Protein AF-A0A925PHH4-F1 (afdb_monomer)

pLDDT: mean 91.76, std 9.38, range [37.88, 98.81]

Structure (mmCIF, N/CA/C/O backbone):
data_AF-A0A925PHH4-F1
#
_entry.id   AF-A0A925PHH4-F1
#
loop_
_atom_site.group_PDB
_atom_site.id
_atom_site.type_symbol
_atom_site.label_atom_id
_atom_site.label_alt_id
_atom_site.label_comp_id
_atom_site.label_asym_id
_atom_site.label_entity_id
_atom_site.label_seq_id
_atom_site.pdbx_PDB_ins_code
_atom_site.Cartn_x
_atom_site.Cartn_y
_atom_site.Cartn_z
_atom_site.occupancy
_atom_site.B_iso_or_equiv
_atom_site.auth_seq_id
_atom_site.auth_comp_id
_atom_site.auth_asym_id
_atom_site.auth_atom_id
_atom_site.pdbx_PDB_model_num
ATOM 1 N N . MET A 1 1 ? -55.814 7.147 29.758 1.00 37.88 1 MET A N 1
ATOM 2 C CA . MET A 1 1 ? -54.469 7.756 29.725 1.00 37.88 1 MET A CA 1
ATOM 3 C C . MET A 1 1 ? -53.508 6.700 30.244 1.00 37.88 1 MET A C 1
ATOM 5 O O . MET A 1 1 ? -53.510 6.446 31.439 1.00 37.88 1 MET A O 1
ATOM 9 N N . ASN A 1 2 ? -52.802 5.994 29.357 1.00 39.69 2 ASN A N 1
ATOM 10 C CA . ASN A 1 2 ? -51.810 4.998 29.770 1.00 39.69 2 ASN A CA 1
ATOM 11 C C . ASN A 1 2 ? -50.559 5.748 30.226 1.00 39.69 2 ASN A C 1
ATOM 13 O O . ASN A 1 2 ? -49.774 6.204 29.399 1.00 39.69 2 ASN A O 1
ATOM 17 N N . GLY A 1 3 ? -50.417 5.929 31.538 1.00 45.09 3 GLY A N 1
ATOM 18 C CA . GLY A 1 3 ? -49.183 6.420 32.135 1.00 45.09 3 GLY A CA 1
ATOM 19 C C . GLY A 1 3 ? -48.111 5.346 32.006 1.00 45.09 3 GLY A C 1
ATOM 20 O O . GLY A 1 3 ? -48.045 4.445 32.834 1.00 45.09 3 GLY A O 1
ATOM 21 N N . SER A 1 4 ? -47.299 5.420 30.951 1.00 57.84 4 SER A N 1
ATOM 22 C CA . SER A 1 4 ? -46.008 4.739 30.930 1.00 57.84 4 SER A CA 1
ATOM 23 C C . SER A 1 4 ? -45.172 5.336 32.054 1.00 57.84 4 SER A C 1
ATOM 25 O O . SER A 1 4 ? -44.873 6.530 32.023 1.00 57.84 4 SER A O 1
ATOM 27 N N . SER A 1 5 ? -44.797 4.523 33.038 1.00 59.44 5 SER A N 1
ATOM 28 C CA . SER A 1 5 ? -43.742 4.856 33.995 1.00 59.44 5 SER A CA 1
ATOM 29 C C . SER A 1 5 ? -42.525 5.399 33.230 1.00 59.44 5 SER A C 1
ATOM 31 O O . SER A 1 5 ? -42.233 4.885 32.142 1.00 59.44 5 SER A O 1
ATOM 33 N N . PRO A 1 6 ? -41.818 6.426 33.731 1.00 68.94 6 PRO A N 1
ATOM 34 C CA . PRO A 1 6 ? -40.613 6.904 33.066 1.00 68.94 6 PRO A CA 1
ATOM 35 C C . PRO A 1 6 ? -39.604 5.752 32.964 1.00 68.94 6 PRO A C 1
ATOM 37 O O . PRO A 1 6 ? -39.331 5.072 33.956 1.00 68.94 6 PRO A O 1
ATOM 40 N N . LYS A 1 7 ? -39.083 5.504 31.753 1.00 77.31 7 LYS A N 1
ATOM 41 C CA . LYS A 1 7 ? -37.999 4.535 31.537 1.00 77.31 7 LYS A CA 1
ATOM 42 C C . LYS A 1 7 ? -36.826 4.913 32.437 1.00 77.31 7 LYS A C 1
ATOM 44 O O . LYS A 1 7 ? -36.415 6.071 32.454 1.00 77.31 7 LYS A O 1
ATOM 49 N N . LYS A 1 8 ? -36.286 3.939 33.173 1.00 91.06 8 LYS A N 1
ATOM 50 C CA . LYS A 1 8 ? -35.093 4.145 34.002 1.00 91.06 8 LYS A CA 1
ATOM 51 C C . LYS A 1 8 ? -33.938 4.588 33.099 1.00 91.06 8 LYS A C 1
ATOM 53 O O . LYS A 1 8 ? -33.647 3.899 32.124 1.00 91.06 8 LYS A O 1
ATOM 58 N N . HIS A 1 9 ? -33.295 5.709 33.423 1.00 94.75 9 HIS A N 1
ATOM 59 C CA . HIS A 1 9 ? -32.080 6.179 32.752 1.00 94.75 9 HIS A CA 1
ATOM 60 C C . HIS A 1 9 ? -30.887 5.900 33.663 1.00 94.75 9 HIS A C 1
ATOM 62 O O . HIS A 1 9 ? -30.880 6.307 34.821 1.00 94.75 9 HIS A O 1
ATOM 68 N N . ILE A 1 10 ? -29.928 5.131 33.164 1.00 94.81 10 ILE A N 1
ATOM 69 C CA . ILE A 1 10 ? -28.731 4.702 33.882 1.00 94.81 10 ILE A CA 1
ATOM 70 C C . ILE A 1 10 ? -27.519 5.406 33.270 1.00 94.81 10 ILE A C 1
ATOM 72 O O . ILE A 1 10 ? -27.409 5.503 32.050 1.00 94.81 10 ILE A O 1
ATOM 76 N N . HIS A 1 11 ? -26.609 5.874 34.114 1.00 96.94 11 HIS A N 1
ATOM 77 C CA . HIS A 1 11 ? -25.331 6.447 33.706 1.00 96.94 11 HIS A CA 1
ATOM 78 C C . HIS A 1 11 ? -24.228 5.468 34.110 1.00 96.94 11 HIS A C 1
ATOM 80 O O . HIS A 1 11 ? -24.230 4.997 35.247 1.00 96.94 11 HIS A O 1
ATOM 86 N N . VAL A 1 12 ? -23.347 5.117 33.175 1.00 97.00 12 VAL A N 1
ATOM 87 C CA . VAL A 1 12 ? -22.300 4.101 33.362 1.00 97.00 12 VAL A CA 1
ATOM 88 C C . VAL A 1 12 ? -20.961 4.663 32.905 1.00 97.00 12 VAL A C 1
ATOM 90 O O . VAL A 1 12 ? -20.854 5.107 31.764 1.00 97.00 12 VAL A O 1
ATOM 93 N N . ALA A 1 13 ? -19.949 4.636 33.767 1.00 97.69 13 ALA A N 1
ATOM 94 C CA . ALA A 1 13 ? -18.571 4.902 33.375 1.00 97.69 13 ALA A CA 1
ATOM 95 C C . ALA A 1 13 ? -17.917 3.586 32.951 1.00 97.69 13 ALA A C 1
ATOM 97 O O . ALA A 1 13 ? -18.098 2.573 33.623 1.00 97.69 13 ALA A O 1
ATOM 98 N N . CYS A 1 14 ? -17.163 3.585 31.852 1.00 97.44 14 CYS A N 1
ATOM 99 C CA . CYS A 1 14 ? -16.462 2.389 31.386 1.00 97.44 14 CYS A CA 1
ATOM 100 C C . CYS A 1 14 ? -15.020 2.688 30.967 1.00 97.44 14 CYS A C 1
ATOM 102 O O . CYS A 1 14 ? -14.687 3.793 30.529 1.00 97.44 14 CYS A O 1
ATOM 104 N N . ALA A 1 15 ? -14.156 1.689 31.131 1.00 97.00 15 ALA A N 1
ATOM 105 C CA . ALA A 1 15 ? -12.719 1.799 30.956 1.00 97.00 15 ALA A CA 1
ATOM 106 C C . ALA A 1 15 ? -12.246 1.121 29.667 1.00 97.00 15 ALA A C 1
ATOM 108 O O . ALA A 1 15 ? -12.419 -0.079 29.461 1.00 97.00 15 ALA A O 1
ATOM 109 N N . LEU A 1 16 ? -11.538 1.889 28.846 1.00 95.19 16 LEU A N 1
ATOM 110 C CA . LEU A 1 16 ? -10.701 1.407 27.757 1.00 95.19 16 LEU A CA 1
ATOM 111 C C . LEU A 1 16 ? -9.291 1.181 28.306 1.00 95.19 16 LEU A C 1
ATOM 113 O O . LEU A 1 16 ? -8.511 2.126 28.452 1.00 95.19 16 LEU A O 1
ATOM 117 N N . ILE A 1 17 ? -8.990 -0.070 28.657 1.00 94.50 17 ILE A N 1
ATOM 118 C CA . ILE A 1 17 ? -7.683 -0.479 29.185 1.00 94.50 17 ILE A CA 1
ATOM 119 C C . ILE A 1 17 ? -6.916 -1.215 28.095 1.00 94.50 17 ILE A C 1
ATOM 121 O O . ILE A 1 17 ? -7.342 -2.275 27.634 1.00 94.50 17 ILE A O 1
ATOM 125 N N . GLU A 1 18 ? -5.754 -0.674 27.743 1.00 89.81 18 GLU A N 1
ATOM 126 C CA . GLU A 1 18 ? -4.829 -1.279 26.790 1.00 89.81 18 GLU A CA 1
ATOM 127 C C . GLU A 1 18 ? -3.647 -1.944 27.507 1.00 89.81 18 GLU A C 1
ATOM 129 O O . GLU A 1 18 ? -3.069 -1.385 28.445 1.00 89.81 18 GLU A O 1
ATOM 134 N N . ARG A 1 19 ? -3.255 -3.132 27.042 1.00 83.25 19 ARG A N 1
ATOM 135 C CA . ARG A 1 19 ? -2.012 -3.816 27.423 1.00 83.25 19 ARG A CA 1
ATOM 136 C C . ARG A 1 19 ? -1.404 -4.485 26.202 1.00 83.25 19 ARG A C 1
ATOM 138 O O . ARG A 1 19 ? -2.062 -5.294 25.562 1.00 83.25 19 ARG A O 1
ATOM 145 N N . ASP A 1 20 ? -0.154 -4.149 25.894 1.00 79.12 20 ASP A N 1
ATOM 146 C CA . ASP A 1 20 ? 0.619 -4.756 24.801 1.00 79.12 20 ASP A CA 1
ATOM 147 C C . ASP A 1 20 ? -0.100 -4.728 23.433 1.00 79.12 20 ASP A C 1
ATOM 149 O O . ASP A 1 20 ? -0.027 -5.673 22.653 1.00 79.12 20 ASP A O 1
ATOM 153 N N . GLY A 1 21 ? -0.824 -3.638 23.145 1.00 74.69 21 GLY A N 1
ATOM 154 C CA . GLY A 1 21 ? -1.605 -3.476 21.908 1.00 74.69 21 GLY A CA 1
ATOM 155 C C . GLY A 1 21 ? -2.950 -4.216 21.890 1.00 74.69 21 GLY A C 1
ATOM 156 O O . GLY A 1 21 ? -3.633 -4.214 20.868 1.00 74.69 21 GLY A O 1
ATOM 157 N N . LEU A 1 22 ? -3.338 -4.833 23.008 1.00 87.00 22 LEU A N 1
ATOM 158 C CA . LEU A 1 22 ? -4.614 -5.515 23.196 1.00 87.00 22 LEU A CA 1
ATOM 159 C C . LEU A 1 22 ? -5.527 -4.709 24.121 1.00 87.00 22 LEU A C 1
ATOM 161 O O . LEU A 1 22 ? -5.062 -4.039 25.042 1.00 87.00 22 LEU A O 1
ATOM 165 N N . VAL A 1 23 ? -6.832 -4.828 23.913 1.00 93.12 23 VAL A N 1
ATOM 166 C CA . VAL A 1 23 ? -7.877 -4.127 24.665 1.00 93.12 23 VAL A CA 1
ATOM 167 C C . VAL A 1 23 ? -8.602 -5.103 25.568 1.00 93.12 23 VAL A C 1
ATOM 169 O O . VAL A 1 23 ? -9.002 -6.184 25.129 1.00 93.12 23 VAL A O 1
ATOM 172 N N . LEU A 1 24 ? -8.769 -4.722 26.832 1.00 96.00 24 LEU A N 1
ATOM 173 C CA . LEU A 1 24 ? -9.465 -5.531 27.822 1.00 96.00 24 LEU A CA 1
ATOM 174 C C . LEU A 1 24 ? -10.980 -5.478 27.591 1.00 96.00 24 LEU A C 1
ATOM 176 O O . LEU A 1 24 ? -11.579 -4.404 27.619 1.00 96.00 24 LEU A O 1
ATOM 180 N N . ALA A 1 25 ? -11.594 -6.646 27.436 1.00 97.12 25 ALA A N 1
ATOM 181 C CA . ALA A 1 25 ? -13.040 -6.831 27.451 1.00 97.12 25 ALA A CA 1
ATOM 182 C C . ALA A 1 25 ? -13.427 -7.756 28.611 1.00 97.12 25 ALA A C 1
ATOM 184 O O . ALA A 1 25 ? -12.717 -8.724 28.907 1.00 97.12 25 ALA A O 1
ATOM 185 N N . ALA A 1 26 ? -14.557 -7.472 29.252 1.00 96.62 26 ALA A N 1
ATOM 186 C CA . ALA A 1 26 ? -15.097 -8.262 30.350 1.00 96.62 26 ALA A CA 1
ATOM 187 C C . ALA A 1 26 ? -16.435 -8.889 29.946 1.00 96.62 26 ALA A C 1
ATOM 189 O O . ALA A 1 26 ? -17.250 -8.267 29.268 1.00 96.62 26 ALA A O 1
ATOM 190 N N . GLN A 1 27 ? -16.662 -10.141 30.335 1.00 97.25 27 GLN A N 1
ATOM 191 C CA . GLN A 1 27 ? -17.908 -10.847 30.067 1.00 97.25 27 GLN A CA 1
ATOM 192 C C . GLN A 1 27 ? -18.816 -10.781 31.290 1.00 97.25 27 GLN A C 1
ATOM 194 O O . GLN A 1 27 ? -18.444 -11.213 32.384 1.00 97.25 27 GLN A O 1
ATOM 199 N N . ARG A 1 28 ? -20.040 -10.301 31.093 1.00 94.25 28 ARG A N 1
ATOM 200 C CA . ARG A 1 28 ? -21.059 -10.191 32.140 1.00 94.25 28 ARG A CA 1
ATOM 201 C C . ARG A 1 28 ? -21.394 -11.568 32.712 1.00 94.25 28 ARG A C 1
ATOM 203 O O . ARG A 1 28 ? -21.544 -12.537 31.963 1.00 94.25 28 ARG A O 1
ATOM 210 N N . SER A 1 29 ? -21.551 -11.674 34.032 1.00 92.62 29 SER A N 1
ATOM 211 C CA . SER A 1 29 ? -21.964 -12.939 34.650 1.00 92.62 29 SER A CA 1
ATOM 212 C C . SER A 1 29 ? -23.401 -13.324 34.299 1.00 92.62 29 SER A C 1
ATOM 214 O O . SER A 1 29 ? -24.210 -12.518 33.834 1.00 92.62 29 SER A O 1
ATOM 216 N N . SER A 1 30 ? -23.740 -14.594 34.530 1.00 90.56 30 SER A N 1
ATOM 217 C CA . SER A 1 30 ? -25.070 -15.145 34.241 1.00 90.56 30 SER A CA 1
ATOM 218 C C . SER A 1 30 ? -26.193 -14.529 35.085 1.00 90.56 30 SER A C 1
ATOM 220 O O . SER A 1 30 ? -27.363 -14.664 34.733 1.00 90.56 30 SER A O 1
ATOM 222 N N . THR A 1 31 ? -25.851 -13.857 36.187 1.00 86.75 31 THR A N 1
ATOM 223 C CA . THR A 1 31 ? -26.789 -13.204 37.111 1.00 86.75 31 THR A CA 1
ATOM 224 C C . THR A 1 31 ? -26.985 -11.714 36.834 1.00 86.75 31 THR A C 1
ATOM 226 O O . THR A 1 31 ? -27.880 -11.100 37.415 1.00 86.75 31 THR A O 1
ATOM 229 N N . MET A 1 32 ? -26.176 -11.119 35.956 1.00 83.88 32 MET A N 1
ATOM 230 C CA . MET A 1 32 ? -26.290 -9.714 35.568 1.00 83.88 32 MET A CA 1
ATOM 231 C C . MET A 1 32 ? -27.377 -9.507 34.498 1.00 83.88 32 MET A C 1
ATOM 233 O O . MET A 1 32 ? -27.792 -10.435 33.803 1.00 83.88 32 MET A O 1
ATOM 237 N N . SER A 1 33 ? -27.833 -8.259 34.315 1.00 81.31 33 SER A N 1
ATOM 238 C CA . SER A 1 33 ? -28.647 -7.903 33.138 1.00 81.31 33 SER A CA 1
ATOM 239 C C . SER A 1 33 ? -27.867 -8.201 31.862 1.00 81.31 33 SER A C 1
ATOM 241 O O . SER A 1 33 ? -26.668 -7.975 31.866 1.00 81.31 33 SER A O 1
ATOM 243 N N . MET A 1 34 ? -28.511 -8.638 30.776 1.00 85.44 34 MET A N 1
ATOM 244 C CA . MET A 1 34 ? -27.802 -9.024 29.540 1.00 85.44 34 MET A CA 1
ATOM 245 C C . MET A 1 34 ? -26.679 -10.051 29.815 1.00 85.44 34 MET A C 1
ATOM 247 O O . MET A 1 34 ? -25.500 -9.748 29.624 1.00 85.44 34 MET A O 1
ATOM 251 N N . PRO A 1 35 ? -27.026 -11.234 30.350 1.00 92.19 35 PRO A N 1
ATOM 252 C CA . PRO A 1 35 ? -26.042 -12.204 30.818 1.00 92.19 35 PRO A CA 1
ATOM 253 C C . PRO A 1 35 ? -25.155 -12.702 29.674 1.00 92.19 35 PRO A C 1
ATOM 255 O O . PRO A 1 35 ? -25.640 -12.910 28.563 1.00 92.19 35 PRO A O 1
ATOM 258 N N . LEU A 1 36 ? -23.874 -12.943 29.970 1.00 94.31 36 LEU A N 1
ATOM 259 C CA . LEU A 1 36 ? -22.855 -13.487 29.056 1.00 94.31 36 LEU A CA 1
ATOM 260 C C . LEU A 1 36 ? -22.467 -12.605 27.858 1.00 94.31 36 LEU A C 1
ATOM 262 O O . LEU A 1 36 ? -21.576 -12.997 27.099 1.00 94.31 36 LEU A O 1
ATOM 266 N N . LYS A 1 37 ? -23.066 -11.421 27.701 1.00 95.25 37 LYS A N 1
ATOM 267 C CA . LYS A 1 37 ? -22.577 -10.419 26.749 1.00 95.25 37 LYS A CA 1
ATOM 268 C C . LYS A 1 37 ? -21.260 -9.802 27.226 1.00 95.25 37 LYS A C 1
ATOM 270 O O . LYS A 1 37 ? -20.975 -9.778 28.425 1.00 95.25 37 LYS A O 1
ATOM 275 N N . TRP A 1 38 ? -20.469 -9.316 26.280 1.00 97.81 38 TRP A N 1
ATOM 276 C CA . TRP A 1 38 ? -19.202 -8.629 26.525 1.00 97.81 38 TRP A CA 1
ATOM 277 C C . TRP A 1 38 ? -19.390 -7.116 26.639 1.00 97.81 38 TRP A C 1
ATOM 279 O O . TRP A 1 38 ? -20.276 -6.546 26.002 1.00 97.81 38 TRP A O 1
ATOM 289 N N . GLU A 1 39 ? -18.553 -6.482 27.451 1.00 96.69 39 GLU A N 1
ATOM 290 C CA . GLU A 1 39 ? -18.566 -5.044 27.704 1.00 96.69 39 GLU A CA 1
ATOM 291 C C . GLU A 1 39 ? -17.181 -4.511 28.073 1.00 96.69 39 GLU A C 1
ATOM 293 O O . GLU A 1 39 ? -16.257 -5.269 28.401 1.00 96.69 39 GLU A O 1
ATOM 298 N N . PHE A 1 40 ? -17.048 -3.186 28.038 1.00 96.88 40 PHE A N 1
ATOM 299 C CA . PHE A 1 40 ? -15.908 -2.525 28.655 1.00 96.88 40 PHE A CA 1
ATOM 300 C C . PHE A 1 40 ? -16.109 -2.502 30.174 1.00 96.88 40 PHE A C 1
ATOM 302 O O . PHE A 1 40 ? -17.193 -2.133 30.630 1.00 96.88 40 PHE A O 1
ATOM 309 N N . PRO A 1 41 ? -15.094 -2.881 30.970 1.00 96.38 41 PRO A N 1
ATOM 310 C CA . PRO A 1 41 ? -15.240 -2.954 32.417 1.00 96.38 41 PRO A CA 1
ATOM 311 C C . PRO A 1 41 ? -15.535 -1.576 33.014 1.00 96.38 41 PRO A C 1
ATOM 313 O O . PRO A 1 41 ? -14.993 -0.561 32.568 1.00 96.38 41 PRO A O 1
ATOM 316 N N . GLY A 1 42 ? -16.375 -1.544 34.040 1.00 95.38 42 GLY A N 1
ATOM 317 C CA . GLY A 1 42 ? -16.838 -0.325 34.686 1.00 95.38 42 GLY A CA 1
ATOM 318 C C . GLY A 1 42 ? -18.236 -0.518 35.250 1.00 95.38 42 GLY A C 1
ATOM 319 O O . GLY A 1 42 ? -18.790 -1.612 35.201 1.00 95.38 42 GLY A O 1
ATOM 320 N N . GLY A 1 43 ? -18.833 0.558 35.746 1.00 94.62 43 GLY A N 1
ATOM 321 C CA . GLY A 1 43 ? -20.067 0.434 36.502 1.00 94.62 43 GLY A CA 1
ATOM 322 C C . GLY A 1 43 ? -20.896 1.702 36.554 1.00 94.62 43 GLY A C 1
ATOM 323 O O . GLY A 1 43 ? -20.717 2.647 35.781 1.00 94.62 43 GLY A O 1
ATOM 324 N N . LYS A 1 44 ? -21.915 1.666 37.409 1.00 95.38 44 LYS A N 1
ATOM 325 C CA . LYS A 1 44 ? -22.968 2.683 37.432 1.00 95.38 44 LYS A CA 1
ATOM 326 C C . LYS A 1 44 ? -22.534 3.843 38.314 1.00 95.38 44 LYS A C 1
ATOM 328 O O . LYS A 1 44 ? -22.070 3.632 39.428 1.00 95.38 44 LYS A O 1
ATOM 333 N N . LEU A 1 45 ? -22.787 5.060 37.842 1.00 96.62 45 LEU A N 1
ATOM 334 C CA . LEU A 1 45 ? -22.567 6.253 38.652 1.00 96.62 45 LEU A CA 1
ATOM 335 C C . LEU A 1 45 ? -23.528 6.252 39.847 1.00 96.62 45 LEU A C 1
ATOM 337 O O . LEU A 1 45 ? -24.735 6.023 39.680 1.00 96.62 45 LEU A O 1
ATOM 341 N N . GLU A 1 46 ? -22.994 6.544 41.030 1.00 93.88 46 GLU A N 1
ATOM 342 C CA . GLU A 1 46 ? -23.786 6.829 42.223 1.00 93.88 46 GLU A CA 1
ATOM 343 C C . GLU A 1 46 ? -24.191 8.311 42.299 1.00 93.88 46 GLU A C 1
ATOM 345 O O . GLU A 1 46 ? -23.810 9.142 41.470 1.00 93.88 46 GLU A O 1
ATOM 350 N N . ALA A 1 47 ? -25.043 8.650 43.272 1.00 88.56 47 ALA A N 1
ATOM 351 C CA . ALA A 1 47 ? -25.449 10.034 43.485 1.00 88.56 47 ALA A CA 1
ATOM 352 C C . ALA A 1 47 ? -24.244 10.879 43.931 1.00 88.56 47 ALA A C 1
ATOM 354 O O . ALA A 1 47 ? -23.526 10.491 44.846 1.00 88.56 47 ALA A O 1
ATOM 355 N N . ASP A 1 48 ? -24.077 12.045 43.304 1.00 88.81 48 ASP A N 1
ATOM 356 C CA . ASP A 1 48 ? -23.027 13.032 43.597 1.00 88.81 48 ASP A CA 1
ATOM 357 C C . ASP A 1 48 ? -21.577 12.582 43.302 1.00 88.81 48 ASP A C 1
ATOM 359 O O . ASP A 1 48 ? -20.633 13.248 43.721 1.00 88.81 48 ASP A O 1
ATOM 363 N N . GLU A 1 49 ? -21.393 11.506 42.530 1.00 94.88 49 GLU A N 1
ATOM 364 C CA . GLU A 1 49 ? -20.083 10.990 42.105 1.00 94.88 49 GLU A CA 1
ATOM 365 C C . GLU A 1 49 ? -19.740 11.431 40.666 1.00 94.88 49 GLU A C 1
ATOM 367 O O . GLU A 1 49 ? -20.606 11.455 39.782 1.00 94.88 49 GLU A O 1
ATOM 372 N N . SER A 1 50 ? -18.475 11.778 40.401 1.00 96.06 50 SER A N 1
ATOM 373 C CA . SER A 1 50 ? -17.993 11.981 39.025 1.00 96.06 50 SER A CA 1
ATOM 374 C C . SER A 1 50 ? -17.819 10.651 38.281 1.00 96.06 50 SER A C 1
ATOM 376 O O . SER A 1 50 ? -17.686 9.586 38.882 1.00 96.06 50 SER A O 1
ATOM 378 N N . ALA A 1 51 ? -17.800 10.683 36.946 1.00 96.31 51 ALA A N 1
ATOM 379 C CA . ALA A 1 51 ? -17.615 9.460 36.163 1.00 96.31 51 ALA A CA 1
ATOM 380 C C . ALA A 1 51 ? -16.217 8.848 36.381 1.00 96.31 51 ALA A C 1
ATOM 382 O O . ALA A 1 51 ? -16.061 7.629 36.365 1.00 96.31 51 ALA A O 1
ATOM 383 N N . GLU A 1 52 ? -15.213 9.688 36.627 1.00 97.12 52 GLU A N 1
ATOM 384 C CA . GLU A 1 52 ? -13.850 9.285 36.946 1.00 97.12 52 GLU A CA 1
ATOM 385 C C . GLU A 1 52 ? -13.754 8.599 38.318 1.00 97.12 52 GLU A C 1
ATOM 387 O O . GLU A 1 52 ? -13.138 7.537 38.417 1.00 97.12 52 GLU A O 1
ATOM 392 N N . GLU A 1 53 ? -14.384 9.163 39.355 1.00 97.12 53 GLU A N 1
ATOM 393 C CA . GLU A 1 53 ? -14.450 8.553 40.696 1.00 97.12 53 GLU A CA 1
ATOM 394 C C . GLU A 1 53 ? -15.193 7.213 40.656 1.00 97.12 53 GLU A C 1
ATOM 396 O O . GLU A 1 53 ? -14.679 6.212 41.163 1.00 97.12 53 GLU A O 1
ATOM 401 N N . CYS A 1 54 ? -16.330 7.173 39.950 1.00 97.25 54 CYS A N 1
ATOM 402 C CA . CYS A 1 54 ? -17.101 5.955 39.713 1.00 97.25 54 CYS A CA 1
ATOM 403 C C . CYS A 1 54 ? -16.225 4.863 39.097 1.00 97.25 54 CYS A C 1
ATOM 405 O O . CYS A 1 54 ? -16.157 3.751 39.613 1.00 97.25 54 CYS A O 1
ATOM 407 N N . LEU A 1 55 ? -15.489 5.182 38.030 1.00 96.94 55 LEU A N 1
ATOM 408 C CA . LEU A 1 55 ? -14.665 4.194 37.343 1.00 96.94 55 LEU A CA 1
ATOM 409 C C . LEU A 1 55 ? -13.529 3.652 38.223 1.00 96.94 55 LEU A C 1
ATOM 411 O O . LEU A 1 55 ? -13.208 2.466 38.156 1.00 96.94 55 LEU A O 1
ATOM 415 N N . GLN A 1 56 ? -12.921 4.504 39.056 1.00 97.25 56 GLN A N 1
ATOM 416 C CA . GLN A 1 56 ? -11.884 4.085 40.002 1.00 97.25 56 GLN A CA 1
ATOM 417 C C . GLN A 1 56 ? -12.425 3.135 41.072 1.00 97.25 56 GLN A C 1
ATOM 419 O O . GLN A 1 56 ? -11.759 2.147 41.389 1.00 97.25 56 GLN A O 1
ATOM 424 N N . ARG A 1 57 ? -13.611 3.428 41.618 1.00 97.00 57 ARG A N 1
ATOM 425 C CA . ARG A 1 57 ? -14.292 2.587 42.609 1.00 97.00 57 ARG A CA 1
ATOM 426 C C . ARG A 1 57 ? -14.687 1.240 42.008 1.00 97.00 57 ARG A C 1
ATOM 428 O O . ARG A 1 57 ? -14.272 0.206 42.521 1.00 97.00 57 ARG A O 1
ATOM 435 N N . GLU A 1 58 ? -15.405 1.261 40.889 1.00 96.81 58 GLU A N 1
ATOM 436 C CA . GLU A 1 58 ? -15.931 0.059 40.231 1.00 96.81 58 GLU A CA 1
ATOM 437 C C . GLU A 1 58 ? -14.806 -0.898 39.820 1.00 96.81 58 GLU A C 1
ATOM 439 O O . GLU A 1 58 ? -14.860 -2.084 40.125 1.00 96.81 58 GLU A O 1
ATOM 444 N N . LEU A 1 59 ? -13.712 -0.411 39.216 1.00 96.00 59 LEU A N 1
ATOM 445 C CA . LEU A 1 59 ? -12.614 -1.311 38.831 1.00 96.00 59 LEU A CA 1
ATOM 446 C C . LEU A 1 59 ? -11.818 -1.859 40.018 1.00 96.00 59 LEU A C 1
ATOM 448 O O . LEU A 1 59 ? -11.217 -2.935 39.913 1.00 96.00 59 LEU A O 1
ATOM 452 N N . LEU A 1 60 ? -11.811 -1.155 41.148 1.00 96.12 60 LEU A N 1
ATOM 453 C CA . LEU A 1 60 ? -11.242 -1.692 42.376 1.00 96.12 60 LEU A CA 1
ATOM 454 C C . LEU A 1 60 ? -12.132 -2.802 42.950 1.00 96.12 60 LEU A C 1
ATOM 456 O O . LEU A 1 60 ? -11.607 -3.827 43.378 1.00 96.12 60 LEU A O 1
ATOM 460 N N . GLU A 1 61 ? -13.449 -2.611 42.944 1.00 94.12 61 GLU A N 1
ATOM 461 C CA . GLU A 1 61 ? -14.433 -3.547 43.498 1.00 94.12 61 GLU A CA 1
ATOM 462 C C . GLU A 1 61 ? -14.618 -4.794 42.622 1.00 94.12 61 GLU A C 1
ATOM 464 O O . GLU A 1 61 ? -14.545 -5.917 43.120 1.00 94.12 61 GLU A O 1
ATOM 469 N N . GLU A 1 62 ? -14.805 -4.616 41.314 1.00 93.31 62 GLU A N 1
ATOM 470 C CA . GLU A 1 62 ? -15.140 -5.700 40.386 1.00 93.31 62 GLU A CA 1
ATOM 471 C C . GLU A 1 62 ? -13.910 -6.465 39.883 1.00 93.31 62 GLU A C 1
ATOM 473 O O . GLU A 1 62 ? -13.995 -7.672 39.631 1.00 93.31 62 GLU A O 1
ATOM 478 N N . LEU A 1 63 ? -12.773 -5.768 39.731 1.00 94.31 63 LEU A N 1
ATOM 479 C CA . LEU A 1 63 ? -11.550 -6.307 39.124 1.00 94.31 63 LEU A CA 1
ATOM 480 C C . LEU A 1 63 ? -10.322 -6.300 40.048 1.00 94.31 63 LEU A C 1
ATOM 482 O O . LEU A 1 63 ? -9.285 -6.858 39.674 1.00 94.31 63 LEU A O 1
ATOM 486 N N . GLY A 1 64 ? -10.390 -5.682 41.231 1.00 95.31 64 GLY A N 1
ATOM 487 C CA . GLY A 1 64 ? -9.278 -5.653 42.187 1.00 95.31 64 GLY A CA 1
ATOM 488 C C . GLY A 1 64 ? -8.089 -4.784 41.760 1.00 95.31 64 GLY A C 1
ATOM 489 O O . GLY A 1 64 ? -6.964 -5.015 42.216 1.00 95.31 64 GLY A O 1
ATOM 490 N N . VAL A 1 65 ? -8.296 -3.811 40.865 1.00 95.75 65 VAL A N 1
ATOM 491 C CA . VAL A 1 65 ? -7.219 -2.975 40.308 1.00 95.75 65 VAL A CA 1
ATOM 492 C C . VAL A 1 65 ? -7.416 -1.499 40.619 1.00 95.75 65 VAL A C 1
ATOM 494 O O . VAL A 1 65 ? -8.515 -0.965 40.550 1.00 95.75 65 VAL A O 1
ATOM 497 N N . THR A 1 66 ? -6.319 -0.804 40.914 1.00 96.69 66 THR A N 1
ATOM 498 C CA . THR A 1 66 ? -6.312 0.661 40.983 1.00 96.69 66 THR A CA 1
ATOM 499 C C . THR A 1 66 ? -5.874 1.220 39.638 1.00 96.69 66 THR A C 1
ATOM 501 O O . THR A 1 66 ? -4.860 0.787 39.083 1.00 96.69 66 THR A O 1
ATOM 504 N N . ILE A 1 67 ? -6.613 2.204 39.127 1.00 96.94 67 ILE A N 1
ATOM 505 C CA . ILE A 1 67 ? -6.362 2.824 37.824 1.00 96.94 67 ILE A CA 1
ATOM 506 C C . ILE A 1 67 ? -6.101 4.332 37.923 1.00 96.94 67 ILE A C 1
ATOM 508 O O . ILE A 1 67 ? -6.593 5.016 38.822 1.00 96.94 67 ILE A O 1
ATOM 512 N N . THR A 1 68 ? -5.387 4.863 36.933 1.00 96.44 68 THR A N 1
ATOM 513 C CA . THR A 1 68 ? -5.456 6.282 36.564 1.00 96.44 68 THR A CA 1
ATOM 514 C C . THR A 1 68 ? -6.453 6.439 35.429 1.00 96.44 68 THR A C 1
ATOM 516 O O . THR A 1 68 ? -6.312 5.773 34.402 1.00 96.44 68 THR A O 1
ATOM 519 N N . VAL A 1 69 ? -7.418 7.342 35.595 1.00 96.81 69 VAL A N 1
ATOM 520 C CA . VAL A 1 69 ? -8.349 7.724 34.530 1.00 96.81 69 VAL A CA 1
ATOM 521 C C . VAL A 1 69 ? -7.684 8.775 33.642 1.00 96.81 69 VAL A C 1
ATOM 523 O O . VAL A 1 69 ? -7.131 9.764 34.124 1.00 96.81 69 VAL A O 1
ATOM 526 N N . GLY A 1 70 ? -7.667 8.509 32.343 1.00 92.75 70 GLY A N 1
ATOM 527 C CA . GLY A 1 70 ? -7.086 9.346 31.305 1.00 92.75 70 GLY A CA 1
ATOM 528 C C . GLY A 1 70 ? -8.140 10.162 30.561 1.00 92.75 70 GLY A C 1
ATOM 529 O O . GLY A 1 70 ? -9.143 10.596 31.121 1.00 92.75 70 GLY A O 1
ATOM 530 N N . ARG A 1 71 ? -7.898 10.397 29.266 1.00 91.69 71 ARG A N 1
ATOM 531 C CA . ARG A 1 71 ? -8.813 11.177 28.421 1.00 91.69 71 ARG A CA 1
ATOM 532 C C . ARG A 1 71 ? -10.161 10.465 28.250 1.00 91.69 71 ARG A C 1
ATOM 534 O O . ARG A 1 71 ? -10.200 9.244 28.095 1.00 91.69 71 ARG A O 1
ATOM 541 N N . ALA A 1 72 ? -11.238 11.240 28.187 1.00 93.19 72 ALA A N 1
ATOM 542 C CA . ALA A 1 72 ? -12.561 10.750 27.814 1.00 93.19 72 ALA A CA 1
ATOM 543 C C . A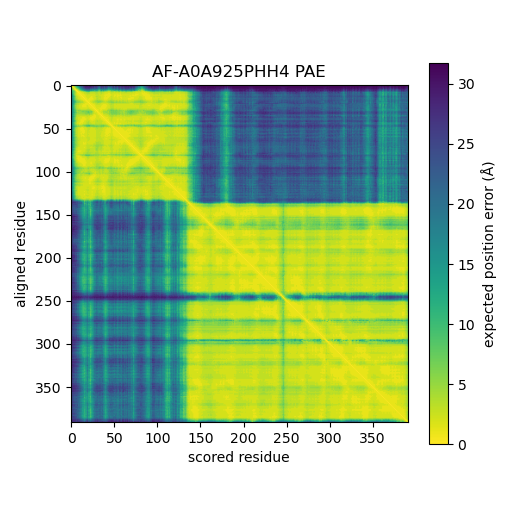LA A 1 72 ? -12.692 10.578 26.290 1.00 93.19 72 ALA A C 1
ATOM 545 O O . ALA A 1 72 ? -12.093 11.332 25.514 1.00 93.19 72 ALA A O 1
ATOM 546 N N . LEU A 1 73 ? -13.515 9.621 25.868 1.00 90.69 73 LEU A N 1
ATOM 547 C CA . LEU A 1 73 ? -14.127 9.593 24.538 1.00 90.69 73 LEU A CA 1
ATOM 548 C C . LEU A 1 73 ? -15.541 10.210 24.600 1.00 90.69 73 LEU A C 1
ATOM 550 O O . LEU A 1 73 ? -16.091 10.380 25.692 1.00 90.69 73 LEU A O 1
ATOM 554 N N . PRO A 1 74 ? -16.146 10.581 23.454 1.00 92.31 74 PRO A N 1
ATOM 555 C CA . PRO A 1 74 ? -17.532 11.037 23.412 1.00 92.31 74 PRO A CA 1
ATOM 556 C C . PRO A 1 74 ? -18.494 10.089 24.142 1.00 92.31 74 PRO A C 1
ATOM 558 O O . PRO A 1 74 ? -18.435 8.873 23.977 1.00 92.31 74 PRO A O 1
ATOM 561 N N . GLN A 1 75 ? -19.407 10.653 24.936 1.00 95.69 75 GLN A N 1
ATOM 562 C CA . GLN A 1 75 ? -20.461 9.869 25.578 1.00 95.69 75 GLN A CA 1
ATOM 563 C C . GLN A 1 75 ? -21.474 9.362 24.543 1.00 95.69 75 GLN A C 1
ATOM 565 O O . GLN A 1 75 ? -21.794 10.055 23.570 1.00 95.69 75 GLN A O 1
ATOM 570 N N . HIS A 1 76 ? -22.055 8.192 24.799 1.00 94.56 76 HIS A N 1
ATOM 571 C CA . HIS A 1 76 ? -23.055 7.589 23.919 1.00 94.56 76 HIS A CA 1
ATOM 572 C C . HIS A 1 76 ? -24.286 7.153 24.706 1.00 94.56 76 HIS A C 1
ATOM 574 O O . HIS A 1 76 ? -24.171 6.552 25.769 1.00 94.56 76 HIS A O 1
ATOM 580 N N . THR A 1 77 ? -25.477 7.433 24.172 1.00 96.25 77 THR A N 1
ATOM 581 C CA . THR A 1 77 ? -26.747 7.015 24.778 1.00 96.25 77 THR A CA 1
ATOM 582 C C . THR A 1 77 ? -27.415 5.948 23.921 1.00 96.25 77 THR A C 1
ATOM 584 O O . THR A 1 77 ? -27.657 6.162 22.734 1.00 96.25 77 THR A O 1
ATOM 587 N N . HIS A 1 78 ? -27.761 4.821 24.539 1.00 94.56 78 HIS A N 1
ATOM 588 C CA . HIS A 1 78 ? -28.483 3.715 23.918 1.00 94.56 78 HIS A CA 1
ATOM 589 C C . HIS A 1 78 ? -29.803 3.458 24.657 1.00 94.56 78 HIS A C 1
ATOM 591 O O . HIS A 1 78 ? -29.861 3.506 25.887 1.00 94.56 78 HIS A O 1
ATOM 597 N N . SER A 1 79 ? -30.884 3.192 23.919 1.00 94.19 79 SER A N 1
ATOM 598 C CA . SER A 1 79 ? -32.210 2.928 24.494 1.00 94.19 79 SER A CA 1
ATOM 599 C C . SER A 1 79 ? -32.650 1.495 24.222 1.00 94.19 79 SER A C 1
ATOM 601 O O . SER A 1 79 ? -32.944 1.151 23.084 1.00 94.19 79 SER A O 1
ATOM 603 N N . TYR A 1 80 ? -32.763 0.701 25.285 1.00 90.56 80 TYR A N 1
ATOM 604 C CA . TYR A 1 80 ? -33.372 -0.627 25.270 1.00 90.56 80 TYR A CA 1
ATOM 605 C C . TYR A 1 80 ? -34.885 -0.535 25.520 1.00 90.56 80 TYR A C 1
ATOM 607 O O . TYR A 1 80 ? -35.416 0.513 25.910 1.00 90.56 80 TYR A O 1
ATOM 615 N N . ASP A 1 81 ? -35.602 -1.650 25.371 1.00 88.50 81 ASP A N 1
ATOM 616 C CA . ASP A 1 81 ? -37.051 -1.716 25.607 1.00 88.50 81 ASP A CA 1
ATOM 617 C C . ASP A 1 81 ? -37.452 -1.350 27.040 1.00 88.50 81 ASP A C 1
ATOM 619 O O . ASP A 1 81 ? -38.490 -0.720 27.236 1.00 88.50 81 ASP A O 1
ATOM 623 N N . SER A 1 82 ? -36.620 -1.670 28.034 1.00 87.69 82 SER A N 1
ATOM 624 C CA . SER A 1 82 ? -36.916 -1.468 29.461 1.00 87.69 82 SER A CA 1
ATOM 625 C C . SER A 1 82 ? -36.185 -0.294 30.125 1.00 87.69 82 SER A C 1
ATOM 627 O O . SER A 1 82 ? -36.637 0.188 31.163 1.00 87.69 82 SER A O 1
ATOM 629 N N . PHE A 1 83 ? -35.064 0.174 29.571 1.00 92.75 83 PHE A N 1
ATOM 630 C CA . PHE A 1 83 ? -34.249 1.247 30.158 1.00 92.75 83 PHE A CA 1
ATOM 631 C 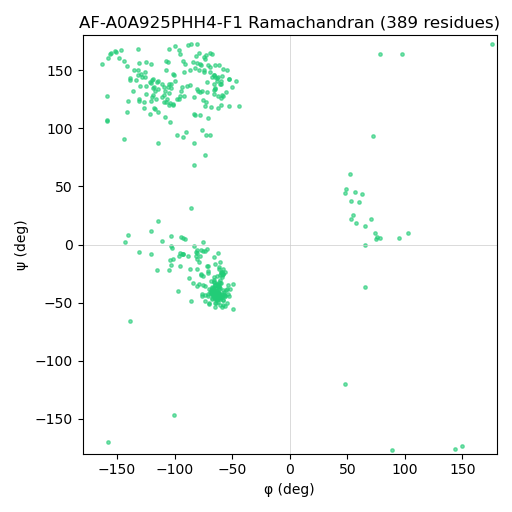C . PHE A 1 83 ? -33.428 1.978 29.089 1.00 92.75 83 PHE A C 1
ATOM 633 O O . PHE A 1 83 ? -33.254 1.484 27.978 1.00 92.75 83 PHE A O 1
ATOM 640 N N . THR A 1 84 ? -32.901 3.142 29.445 1.00 94.88 84 THR A N 1
ATOM 641 C CA . THR A 1 84 ? -31.928 3.897 28.648 1.00 94.88 84 THR A CA 1
ATOM 642 C C . THR A 1 84 ? -30.611 3.943 29.413 1.00 94.88 84 THR A C 1
ATOM 644 O O . THR A 1 84 ? -30.616 4.079 30.636 1.00 94.88 84 THR A O 1
ATOM 647 N N . VAL A 1 85 ? -29.485 3.816 28.716 1.00 95.75 85 VAL A N 1
ATOM 648 C CA . VAL A 1 85 ? -28.145 3.912 29.303 1.00 95.75 85 VAL A CA 1
ATOM 649 C C . VAL A 1 85 ? -27.324 4.970 28.577 1.00 95.75 85 VAL A C 1
ATOM 651 O O . VAL A 1 85 ? -27.359 5.036 27.350 1.00 95.75 85 VAL A O 1
ATOM 654 N N . THR A 1 86 ? -26.598 5.798 29.326 1.00 97.38 86 THR A N 1
ATOM 655 C CA . THR A 1 86 ? -25.525 6.650 28.801 1.00 97.38 86 THR A CA 1
ATOM 656 C C . THR A 1 86 ? -24.187 6.116 29.292 1.00 97.38 86 THR A C 1
ATOM 658 O O . THR A 1 86 ? -23.985 6.010 30.500 1.00 97.38 86 THR A O 1
ATOM 661 N N . LEU A 1 87 ? -23.296 5.799 28.355 1.00 97.75 87 LEU A N 1
ATOM 662 C CA . LEU A 1 87 ? -21.923 5.381 28.615 1.00 97.75 87 LEU A CA 1
ATOM 663 C C . LEU A 1 87 ? -20.980 6.584 28.570 1.00 97.75 87 LEU A C 1
ATOM 665 O O . LEU A 1 87 ? -21.048 7.394 27.641 1.00 97.75 87 LEU A O 1
ATOM 669 N N . TYR A 1 88 ? -20.086 6.646 29.553 1.00 97.56 88 TYR A N 1
ATOM 670 C CA . TYR A 1 88 ? -18.997 7.607 29.688 1.00 97.56 88 TYR A CA 1
ATOM 671 C C . TYR A 1 88 ? -17.663 6.852 29.563 1.00 97.56 88 TYR A C 1
ATOM 673 O O . TYR A 1 88 ? -17.140 6.367 30.568 1.00 97.56 88 TYR A O 1
ATOM 681 N N . PRO A 1 89 ? -17.151 6.672 28.335 1.00 96.81 89 PRO A N 1
ATOM 682 C CA . PRO A 1 89 ? -15.913 5.939 28.088 1.00 96.81 89 PRO A CA 1
ATOM 683 C C . PRO A 1 89 ? -14.662 6.767 28.409 1.00 96.81 89 PRO A C 1
ATOM 685 O O . PRO A 1 89 ? -14.502 7.885 27.913 1.00 96.81 89 PRO A O 1
ATOM 688 N N . PHE A 1 90 ? -13.727 6.184 29.158 1.00 96.44 90 PHE A N 1
ATOM 689 C CA . PHE A 1 90 ? -12.419 6.775 29.453 1.00 96.44 90 PHE A CA 1
ATOM 690 C C . PHE A 1 90 ? -11.289 5.807 29.138 1.00 96.44 90 PHE A C 1
ATOM 692 O O . PHE A 1 90 ? -11.389 4.614 29.410 1.00 96.44 90 PHE A O 1
ATOM 699 N N . PHE A 1 91 ? -10.168 6.330 28.647 1.00 94.06 91 PHE A N 1
ATOM 700 C CA . PHE A 1 91 ? -8.917 5.577 28.711 1.00 94.06 91 PHE A CA 1
ATOM 701 C C . PHE A 1 91 ? -8.507 5.410 30.164 1.00 94.06 91 PHE A C 1
ATOM 703 O O . PHE A 1 91 ? -8.590 6.364 30.936 1.00 94.06 91 PHE A O 1
ATOM 710 N N . ALA A 1 92 ? -8.036 4.227 30.534 1.00 95.31 92 ALA A N 1
ATOM 711 C CA . ALA A 1 92 ? -7.566 3.967 31.883 1.00 95.31 92 ALA A CA 1
ATOM 712 C C . ALA A 1 92 ? -6.297 3.118 31.875 1.00 95.31 92 ALA A C 1
ATOM 714 O O . ALA A 1 92 ? -6.146 2.190 31.081 1.00 95.31 92 ALA A O 1
ATOM 715 N N . THR A 1 93 ? -5.399 3.414 32.811 1.00 93.19 93 THR A N 1
ATOM 716 C CA . THR A 1 93 ? -4.159 2.658 33.006 1.00 93.19 93 THR A CA 1
ATOM 717 C C . THR A 1 93 ? -4.175 2.008 34.376 1.00 93.19 93 THR A C 1
ATOM 719 O O . THR A 1 93 ? -4.313 2.701 35.381 1.00 93.19 93 THR A O 1
ATOM 722 N N . ILE A 1 94 ? -3.981 0.689 34.432 1.00 93.88 94 ILE A N 1
ATOM 723 C CA . ILE A 1 94 ? -3.812 -0.038 35.697 1.00 93.88 94 ILE A CA 1
ATOM 724 C C . ILE A 1 94 ? -2.474 0.358 36.328 1.00 93.88 94 ILE A C 1
ATOM 726 O O . ILE A 1 94 ? -1.419 0.111 35.749 1.00 93.88 94 ILE A O 1
ATOM 730 N N . LEU A 1 95 ? -2.529 0.951 37.520 1.00 91.38 95 LEU A N 1
ATOM 731 C CA . LEU A 1 95 ? -1.362 1.330 38.315 1.00 91.38 95 LEU A CA 1
ATOM 732 C C . LEU A 1 95 ? -0.861 0.167 39.171 1.00 91.38 95 LEU A C 1
ATOM 734 O O . LEU A 1 95 ? 0.335 -0.114 39.215 1.00 91.38 95 LEU A O 1
ATOM 738 N N . THR A 1 96 ? -1.778 -0.492 39.878 1.00 92.38 96 THR A N 1
ATOM 739 C CA . THR A 1 96 ? -1.483 -1.562 40.837 1.00 92.38 96 THR A CA 1
ATOM 740 C C . THR A 1 96 ? -2.618 -2.585 40.868 1.00 92.38 96 THR A C 1
ATOM 742 O O . THR A 1 96 ? -3.747 -2.304 40.463 1.00 92.38 96 THR A O 1
ATOM 745 N N . GLY A 1 97 ? -2.311 -3.783 41.370 1.00 88.56 97 GLY A N 1
ATOM 746 C CA . GLY A 1 97 ? -3.249 -4.904 41.440 1.00 88.56 97 GLY A CA 1
ATOM 747 C C . GLY A 1 97 ? -3.099 -5.889 40.280 1.00 88.56 97 GLY A C 1
ATOM 748 O O . GLY A 1 97 ? -2.459 -5.611 39.262 1.00 88.56 97 GLY A O 1
ATOM 749 N N . ALA A 1 98 ? -3.677 -7.073 40.461 1.00 89.19 98 ALA A N 1
ATOM 750 C CA . ALA A 1 98 ? -3.812 -8.094 39.432 1.00 89.19 98 ALA A CA 1
ATOM 751 C C . ALA A 1 98 ? -5.303 -8.346 39.220 1.00 89.19 98 ALA A C 1
ATOM 753 O O . ALA A 1 98 ? -6.040 -8.466 40.200 1.00 89.19 98 ALA A O 1
ATOM 754 N N . ILE A 1 99 ? -5.730 -8.418 37.957 1.00 91.38 99 ILE A N 1
ATOM 755 C CA . ILE A 1 99 ? -7.151 -8.544 37.631 1.00 91.38 99 ILE A CA 1
ATOM 756 C C . ILE A 1 99 ? -7.704 -9.824 38.262 1.00 91.38 99 ILE A C 1
ATOM 758 O O . ILE A 1 99 ? -7.236 -10.923 37.963 1.00 91.38 99 ILE A O 1
ATOM 762 N N . THR A 1 100 ? -8.695 -9.654 39.130 1.00 90.69 100 THR A N 1
ATOM 763 C CA . THR A 1 100 ? -9.417 -10.723 39.819 1.00 90.69 100 THR A CA 1
ATOM 764 C C . THR A 1 100 ? -10.902 -10.518 39.572 1.00 90.69 100 THR A C 1
ATOM 766 O O . THR A 1 100 ? -11.419 -9.453 39.869 1.00 90.69 100 THR A O 1
ATOM 769 N N . LEU A 1 101 ? -11.585 -11.512 39.005 1.00 91.50 101 LEU A N 1
ATOM 770 C CA . LEU A 1 101 ? -12.989 -11.370 38.613 1.00 91.50 101 LEU A CA 1
ATOM 771 C C . LEU A 1 101 ? -13.904 -11.584 39.820 1.00 91.50 101 LEU A C 1
ATOM 773 O O . LEU A 1 101 ? -13.999 -12.706 40.324 1.00 91.50 101 LEU A O 1
ATOM 777 N N . HIS A 1 102 ? -14.571 -10.523 40.271 1.00 88.06 102 HIS A N 1
ATOM 778 C CA . HIS A 1 102 ? -15.563 -10.595 41.345 1.00 88.06 102 HIS A CA 1
ATOM 779 C C . HIS A 1 102 ? -16.998 -10.678 40.808 1.00 88.06 102 HIS A C 1
ATOM 781 O O . HIS A 1 102 ? -17.788 -11.472 41.322 1.00 88.06 102 HIS A O 1
ATOM 787 N N . GLU A 1 103 ? -17.315 -9.926 39.748 1.00 84.44 103 GLU A N 1
ATOM 788 C CA . GLU A 1 103 ? -18.664 -9.873 39.156 1.00 84.44 103 GLU A CA 1
ATOM 789 C C . GLU A 1 103 ? -18.752 -10.412 37.719 1.00 84.44 103 GLU A C 1
ATOM 791 O O . GLU A 1 103 ? -19.826 -10.841 37.281 1.00 84.44 103 GLU A O 1
ATOM 796 N N . HIS A 1 104 ? -17.634 -10.444 36.989 1.00 89.69 104 HIS A N 1
ATOM 797 C CA . HIS A 1 104 ? -17.564 -10.927 35.606 1.00 89.69 104 HIS A CA 1
ATOM 798 C C . HIS A 1 104 ? -17.344 -12.440 35.518 1.00 89.69 104 HIS A C 1
ATOM 800 O O . HIS A 1 104 ? -16.693 -13.053 36.362 1.00 89.69 104 HIS A O 1
ATOM 806 N N . ALA A 1 105 ? -17.861 -13.057 34.454 1.00 92.69 105 ALA A N 1
ATOM 807 C CA . ALA A 1 105 ? -17.650 -14.479 34.171 1.00 92.69 105 ALA A CA 1
ATOM 808 C C . ALA A 1 105 ? -16.277 -14.764 33.546 1.00 92.69 105 ALA A C 1
ATOM 810 O O . ALA A 1 105 ? -15.698 -15.826 33.781 1.00 92.69 105 ALA A O 1
ATOM 811 N N . ALA A 1 106 ? -15.774 -13.838 32.730 1.00 95.62 106 ALA A N 1
ATOM 812 C CA . ALA A 1 106 ? -14.511 -13.971 32.018 1.00 95.62 106 ALA A CA 1
ATOM 813 C C . ALA A 1 106 ? -13.941 -12.595 31.658 1.00 95.62 106 ALA A C 1
ATOM 815 O O . ALA A 1 106 ? -14.659 -11.597 31.645 1.00 95.62 106 ALA A O 1
ATOM 816 N N . ILE A 1 107 ? -12.657 -12.567 31.313 1.00 96.19 107 ILE A N 1
ATOM 817 C CA . ILE A 1 107 ? -12.009 -11.444 30.632 1.00 96.19 107 ILE A CA 1
ATOM 818 C C . ILE A 1 107 ? -11.226 -11.959 29.434 1.00 96.19 107 ILE A C 1
ATOM 820 O O . ILE A 1 107 ? -10.797 -13.114 29.411 1.00 96.19 107 ILE A O 1
ATOM 824 N N . THR A 1 108 ? -11.004 -11.087 28.461 1.00 96.44 108 THR A N 1
ATOM 825 C CA . THR A 1 108 ? -10.081 -11.336 27.358 1.00 96.44 108 THR A CA 1
ATOM 826 C C . THR A 1 108 ? -9.371 -10.050 26.955 1.00 96.44 108 THR A C 1
ATOM 828 O O . THR A 1 108 ? -9.846 -8.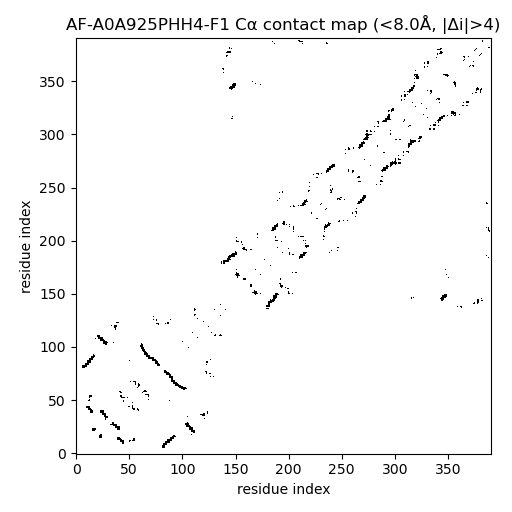950 27.232 1.00 96.44 108 THR A O 1
ATOM 831 N N . LEU A 1 109 ? -8.219 -10.205 26.313 1.00 94.31 109 LEU A N 1
ATOM 832 C CA . LEU A 1 109 ? -7.440 -9.134 25.708 1.00 94.31 109 LEU A CA 1
ATOM 833 C C . LEU A 1 109 ? -7.382 -9.421 24.209 1.00 94.31 109 LEU A C 1
ATOM 835 O O . LEU A 1 109 ? -6.863 -10.464 23.813 1.00 94.31 109 LEU A O 1
ATOM 839 N N . LEU A 1 110 ? -7.933 -8.526 23.391 1.00 88.81 110 LEU A N 1
ATOM 840 C CA . LEU A 1 110 ? -8.001 -8.698 21.937 1.00 88.81 110 LEU A CA 1
ATOM 841 C C . LEU A 1 110 ? -7.400 -7.498 21.206 1.00 88.81 110 LEU A C 1
ATOM 843 O O . LEU A 1 110 ? -7.523 -6.372 21.694 1.00 88.81 110 LEU A O 1
ATOM 847 N N . PRO A 1 111 ? -6.802 -7.699 20.021 1.00 84.25 111 PRO A N 1
ATOM 848 C CA . PRO A 1 111 ? -6.476 -6.601 19.124 1.00 84.25 111 PRO A CA 1
ATOM 849 C C . PRO A 1 111 ? -7.711 -5.743 18.820 1.00 84.25 111 PRO A C 1
ATOM 851 O O . PRO A 1 111 ? -8.838 -6.244 18.770 1.00 84.25 111 PRO A O 1
ATOM 854 N N . ALA A 1 112 ? -7.498 -4.449 18.570 1.00 83.75 112 ALA A N 1
ATOM 855 C CA . ALA A 1 112 ? -8.571 -3.500 18.268 1.00 83.75 112 ALA A CA 1
ATOM 856 C C . ALA A 1 112 ? -9.495 -3.988 17.139 1.00 83.75 112 ALA A C 1
ATOM 858 O O . ALA A 1 112 ? -10.709 -3.788 17.192 1.00 83.75 112 ALA A O 1
ATOM 859 N N . ASP A 1 113 ? -8.932 -4.635 16.121 1.00 78.94 113 ASP A N 1
ATOM 860 C CA . ASP A 1 113 ? -9.659 -5.153 14.971 1.00 78.94 113 ASP A CA 1
ATOM 861 C C . ASP A 1 113 ? -10.351 -6.491 15.226 1.00 78.94 113 ASP A C 1
ATOM 863 O O . ASP A 1 113 ? -11.224 -6.827 14.443 1.00 78.94 113 ASP A O 1
ATOM 867 N N . GLU A 1 114 ? -10.077 -7.211 16.314 1.00 85.38 114 GLU A N 1
ATOM 868 C CA . GLU A 1 114 ? -10.774 -8.456 16.675 1.00 85.38 114 GLU A CA 1
ATOM 869 C C . GLU A 1 114 ? -11.930 -8.243 17.659 1.00 85.38 114 GLU A C 1
ATOM 871 O O . GLU A 1 114 ? -12.718 -9.161 17.883 1.00 85.38 114 GLU A O 1
ATOM 876 N N . LEU A 1 115 ? -12.105 -7.036 18.210 1.00 88.50 115 LEU A N 1
ATOM 877 C CA . LEU A 1 115 ? -13.189 -6.745 19.159 1.00 88.50 115 LEU A CA 1
ATOM 878 C C . LEU A 1 115 ? -14.572 -7.128 18.611 1.00 88.50 115 LEU A C 1
ATOM 880 O O . LEU A 1 115 ? -15.409 -7.627 19.356 1.00 88.50 115 LEU A O 1
ATOM 884 N N . HIS A 1 116 ? -14.798 -6.984 17.304 1.00 87.06 116 HIS A N 1
ATOM 885 C CA . HIS A 1 116 ? -16.069 -7.323 16.656 1.00 87.06 116 HIS A CA 1
ATOM 886 C C . HIS A 1 116 ? -16.424 -8.823 16.679 1.00 87.06 116 HIS A C 1
ATOM 888 O O . HIS A 1 116 ? -17.541 -9.184 16.315 1.00 87.06 116 HIS A O 1
ATOM 894 N N . THR A 1 117 ? -15.491 -9.697 17.069 1.00 90.38 117 THR A N 1
ATOM 895 C CA . THR A 1 117 ? -15.701 -11.153 17.123 1.00 90.38 117 THR A CA 1
ATOM 896 C C . THR A 1 117 ? -16.482 -11.611 18.360 1.00 90.38 117 THR A C 1
ATOM 898 O O . THR A 1 117 ? -16.978 -12.737 18.383 1.00 90.38 117 THR A O 1
ATOM 901 N N . LEU A 1 118 ? -16.615 -10.756 19.380 1.00 94.38 118 LEU A N 1
ATOM 902 C CA . LEU A 1 118 ? -17.356 -11.049 20.609 1.00 94.38 118 LEU A CA 1
ATOM 903 C C . LEU A 1 118 ? -18.834 -10.616 20.510 1.00 94.38 118 LEU A C 1
ATOM 905 O O . LEU A 1 118 ? -19.181 -9.694 19.773 1.00 94.38 118 LEU A O 1
ATOM 909 N N . ASP A 1 119 ? -19.714 -11.246 21.296 1.00 95.62 119 ASP A N 1
ATOM 910 C CA . ASP A 1 119 ? -21.124 -10.834 21.438 1.00 95.62 119 ASP A CA 1
ATOM 911 C C . ASP A 1 119 ? -21.257 -9.703 22.471 1.00 95.62 119 ASP A C 1
ATOM 913 O O . ASP A 1 119 ? -21.434 -9.945 23.667 1.00 95.62 119 ASP A O 1
ATOM 917 N N . TRP A 1 120 ? -21.113 -8.460 22.015 1.00 96.69 120 TRP A N 1
ATOM 918 C CA . TRP A 1 120 ? -21.156 -7.271 22.870 1.00 96.69 120 TRP A CA 1
ATOM 919 C C . TRP A 1 120 ? -22.570 -6.860 23.292 1.00 96.69 120 TRP A C 1
ATOM 921 O O . TRP A 1 120 ? -23.563 -7.098 22.592 1.00 96.69 120 TRP A O 1
ATOM 931 N N . ALA A 1 121 ? -22.653 -6.169 24.429 1.00 95.19 121 ALA A N 1
ATOM 932 C CA . ALA A 1 121 ? -23.797 -5.329 24.757 1.00 95.19 121 ALA A CA 1
ATOM 933 C C . ALA A 1 121 ? -23.977 -4.233 23.698 1.00 95.19 121 ALA A C 1
ATOM 935 O O . ALA A 1 121 ? -23.026 -3.627 23.206 1.00 95.19 121 ALA A O 1
ATOM 936 N N . GLU A 1 122 ? -25.228 -3.981 23.316 1.00 94.69 122 GLU A N 1
ATOM 937 C CA . GLU A 1 122 ? -25.561 -3.131 22.173 1.00 94.69 122 GLU A CA 1
ATOM 938 C C . GLU A 1 122 ? -25.108 -1.674 22.369 1.00 94.69 122 GLU A C 1
ATOM 940 O O . GLU A 1 122 ? -24.821 -0.964 21.403 1.00 94.69 122 GLU A O 1
ATOM 945 N N . ALA A 1 123 ? -25.018 -1.241 23.628 1.00 94.69 123 ALA A N 1
ATOM 946 C CA . ALA A 1 123 ? -24.561 0.086 24.017 1.00 94.69 123 ALA A CA 1
ATOM 947 C C . ALA A 1 123 ? -23.048 0.299 23.806 1.00 94.69 123 ALA A C 1
ATOM 949 O O . ALA A 1 123 ? 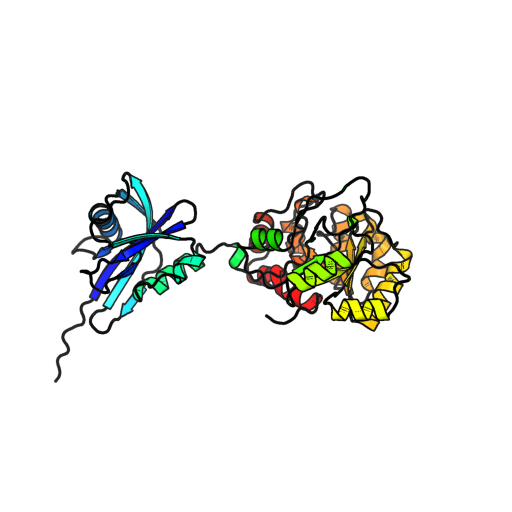-22.637 1.444 23.633 1.00 94.69 123 ALA A O 1
ATOM 950 N N . ASP A 1 124 ? -22.243 -0.766 23.762 1.00 96.12 124 ASP A N 1
ATOM 951 C CA . ASP A 1 124 ? -20.780 -0.696 23.672 1.00 96.12 124 ASP A CA 1
ATOM 952 C C . ASP A 1 124 ? -20.271 -0.593 22.224 1.00 96.12 124 ASP A C 1
ATOM 954 O O . ASP A 1 124 ? -19.183 -0.067 21.988 1.00 96.12 124 ASP A O 1
ATOM 958 N N . TRP A 1 125 ? -21.065 -1.000 21.225 1.00 93.62 125 TRP A N 1
ATOM 959 C CA . TRP A 1 125 ? -20.682 -0.905 19.805 1.00 93.62 125 TRP A CA 1
ATOM 960 C C . TRP A 1 125 ? -20.236 0.500 19.354 1.00 93.62 125 TRP A C 1
ATOM 962 O O . TRP A 1 125 ? -19.221 0.600 18.659 1.00 93.62 125 TRP A O 1
ATOM 972 N N . PRO A 1 126 ? -20.920 1.603 19.728 1.00 92.44 126 PRO A N 1
ATOM 973 C CA . PRO A 1 126 ? -20.438 2.954 19.447 1.00 92.44 126 PRO A CA 1
ATOM 974 C C . PRO A 1 126 ? -19.056 3.247 20.039 1.00 92.44 126 PRO A C 1
ATOM 976 O O . PRO A 1 126 ? -18.239 3.872 19.364 1.00 92.44 126 PRO A O 1
ATOM 979 N N . VAL A 1 127 ? -18.781 2.760 21.255 1.00 93.25 127 VAL A N 1
ATOM 980 C CA . VAL A 1 127 ? -17.486 2.932 21.929 1.00 93.25 127 VAL A CA 1
ATOM 981 C C . VAL A 1 127 ? -16.400 2.150 21.192 1.00 93.25 127 VAL A C 1
ATOM 983 O O . VAL A 1 127 ? -15.341 2.711 20.936 1.00 93.25 127 VAL A O 1
ATOM 986 N N . ILE A 1 128 ? -16.673 0.910 20.760 1.00 91.25 128 ILE A N 1
ATOM 987 C CA . ILE A 1 128 ? -15.752 0.122 19.918 1.00 91.25 128 ILE A CA 1
ATOM 988 C C . ILE A 1 128 ? -15.431 0.877 18.629 1.00 91.25 128 ILE A C 1
ATOM 990 O O . ILE A 1 128 ? -14.266 1.011 18.269 1.00 91.25 128 ILE A O 1
ATOM 994 N N . GLY A 1 129 ? -16.449 1.405 17.945 1.00 84.19 129 GLY A N 1
ATOM 995 C CA . GLY A 1 129 ? -16.250 2.160 16.711 1.00 84.19 129 GLY A CA 1
ATOM 996 C C . GLY A 1 129 ? -15.413 3.425 16.924 1.00 84.19 129 GLY A C 1
ATOM 997 O O . GLY A 1 129 ? -14.550 3.737 16.107 1.00 84.19 129 GLY A O 1
ATOM 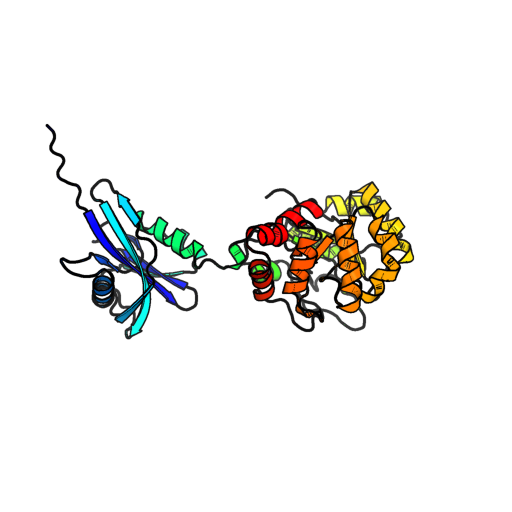998 N N . GLU A 1 130 ? -15.635 4.147 18.022 1.00 86.19 130 GLU A N 1
ATOM 999 C CA . GLU A 1 130 ? -14.847 5.329 18.380 1.00 86.19 130 GLU A CA 1
ATOM 1000 C C . GLU A 1 130 ? -13.411 4.965 18.774 1.00 86.19 130 GLU A C 1
ATOM 1002 O O . GLU A 1 130 ? -12.461 5.627 18.355 1.00 86.19 130 GLU A O 1
ATOM 1007 N N . TYR A 1 131 ? -13.238 3.879 19.522 1.00 84.94 131 TYR A N 1
ATOM 1008 C CA . TYR A 1 131 ? -11.938 3.332 19.872 1.00 84.94 131 TYR A CA 1
ATOM 1009 C C . TYR A 1 131 ? -11.156 2.926 18.617 1.00 84.94 131 TYR A C 1
ATOM 1011 O O . TYR A 1 131 ? -10.059 3.424 18.397 1.00 84.94 131 TYR A O 1
ATOM 1019 N N . GLN A 1 132 ? -11.743 2.122 17.728 1.00 79.12 132 GLN A N 1
ATOM 1020 C CA . GLN A 1 132 ? -11.122 1.678 16.476 1.00 79.12 132 GLN A CA 1
ATOM 1021 C C . GLN A 1 132 ? -10.814 2.835 15.519 1.00 79.12 132 GLN A C 1
ATOM 1023 O O . GLN A 1 132 ? -9.794 2.805 14.835 1.00 79.12 132 GLN A O 1
ATOM 1028 N N . ARG A 1 133 ? -11.642 3.887 15.478 1.00 71.38 133 ARG A N 1
ATOM 1029 C CA . ARG A 1 133 ? -11.328 5.105 14.708 1.00 71.38 133 ARG A CA 1
ATOM 1030 C C . ARG A 1 133 ? -10.083 5.824 15.227 1.00 71.38 133 ARG A C 1
ATOM 1032 O O . ARG A 1 133 ? -9.357 6.411 14.431 1.00 71.38 133 ARG A O 1
ATOM 1039 N N . ASN A 1 134 ? -9.859 5.790 16.538 1.00 64.81 134 ASN A N 1
ATOM 1040 C CA . ASN A 1 134 ? -8.759 6.491 17.197 1.00 64.81 134 ASN A CA 1
ATOM 1041 C C . ASN A 1 134 ? -7.511 5.607 17.433 1.00 64.81 134 ASN A C 1
ATOM 1043 O O . ASN A 1 134 ? -6.436 6.159 17.651 1.00 64.81 134 ASN A O 1
ATOM 1047 N N . HIS A 1 135 ? -7.647 4.273 17.397 1.00 62.72 135 HIS A N 1
ATOM 1048 C CA . HIS A 1 135 ? -6.620 3.292 17.799 1.00 62.72 135 HIS A CA 1
ATOM 1049 C C . HIS A 1 135 ? -6.566 2.010 16.949 1.00 62.72 135 HIS A C 1
ATOM 1051 O O . HIS A 1 135 ? -5.758 1.125 17.227 1.00 62.72 135 HIS A O 1
ATOM 1057 N N . GLY A 1 136 ? -7.383 1.876 15.900 1.00 60.75 136 GLY A N 1
ATOM 1058 C CA . GLY A 1 136 ? -7.141 0.861 14.873 1.00 60.75 136 GLY A CA 1
ATOM 1059 C C . GLY A 1 136 ? -5.756 1.074 14.259 1.00 60.75 136 GLY A C 1
ATOM 1060 O O . GLY A 1 136 ? -5.273 2.209 14.240 1.00 60.75 136 GLY A O 1
ATOM 1061 N N . SER A 1 137 ? -5.110 0.001 13.779 1.00 67.06 137 SER A N 1
ATOM 1062 C CA . SER A 1 137 ? -3.798 0.108 13.120 1.00 67.06 137 SER A CA 1
ATOM 1063 C C . SER A 1 137 ? -3.827 1.302 12.158 1.00 67.06 137 SER A C 1
ATOM 1065 O O . SER A 1 137 ? -4.655 1.302 11.239 1.00 67.06 137 SER A O 1
ATOM 1067 N N . PRO A 1 138 ? -2.975 2.330 12.343 1.00 72.81 138 PRO A N 1
ATOM 1068 C CA . PRO A 1 138 ? -2.996 3.514 11.486 1.00 72.81 138 PRO A CA 1
ATOM 1069 C C . PRO A 1 138 ? -2.723 3.152 10.015 1.00 72.81 138 PRO A C 1
ATOM 1071 O O . PRO A 1 138 ? -3.052 3.914 9.109 1.00 72.81 138 PRO A O 1
ATOM 1074 N N . LEU A 1 139 ? -2.207 1.944 9.776 1.00 81.75 139 LEU A N 1
ATOM 1075 C CA . LEU A 1 139 ? -1.972 1.335 8.474 1.00 81.75 139 LEU A CA 1
ATOM 1076 C C . LEU A 1 139 ? -3.258 0.794 7.813 1.00 81.75 139 LEU A C 1
ATOM 1078 O O . LEU A 1 139 ? -3.338 0.763 6.589 1.00 81.75 139 LEU A O 1
ATOM 1082 N N . LYS A 1 140 ? -4.299 0.430 8.582 1.00 86.44 140 LYS A N 1
ATOM 1083 C CA . LYS A 1 140 ? -5.632 0.042 8.054 1.00 86.44 140 LYS A CA 1
ATOM 1084 C C . LYS A 1 140 ? -6.519 1.236 7.710 1.00 86.44 140 LYS A C 1
ATOM 1086 O O . LYS A 1 140 ? -7.608 1.066 7.170 1.00 86.44 140 LYS A O 1
ATOM 1091 N N . ARG A 1 141 ? -6.078 2.454 8.029 1.00 85.44 141 ARG A N 1
ATOM 1092 C CA . ARG A 1 141 ? -6.846 3.680 7.783 1.00 85.44 141 ARG A CA 1
ATOM 1093 C C . ARG A 1 141 ? -7.042 3.968 6.294 1.00 85.44 141 ARG A C 1
ATOM 1095 O O . ARG A 1 141 ? -8.028 4.607 5.921 1.00 85.44 141 ARG A O 1
ATOM 1102 N N . PHE A 1 142 ? -6.114 3.514 5.457 1.00 92.81 142 PHE A N 1
ATOM 1103 C CA . PHE A 1 142 ? -6.155 3.732 4.020 1.00 92.81 142 PHE A CA 1
ATOM 1104 C C . PHE A 1 142 ? -6.161 2.396 3.281 1.00 92.81 142 PHE A C 1
ATOM 1106 O O . PHE A 1 142 ? -5.397 1.509 3.663 1.00 92.81 142 PHE A O 1
ATOM 1113 N N . PRO A 1 143 ? -6.959 2.264 2.204 1.00 95.94 143 PRO A N 1
ATOM 1114 C CA . PRO A 1 143 ? -6.786 1.149 1.289 1.00 95.94 143 PRO A CA 1
ATOM 1115 C C . PRO A 1 143 ? -5.372 1.197 0.704 1.00 95.94 143 PRO A C 1
ATOM 1117 O O . PRO A 1 143 ? -4.872 2.277 0.383 1.00 95.94 143 PRO A O 1
ATOM 1120 N N . LEU A 1 144 ? -4.748 0.036 0.542 1.00 97.88 144 LEU A N 1
ATOM 1121 C CA . LEU A 1 144 ? -3.405 -0.093 -0.009 1.00 97.88 144 LEU A CA 1
ATOM 1122 C C . LEU A 1 144 ? -3.422 -0.958 -1.268 1.00 97.88 144 LEU A C 1
ATOM 1124 O O . LEU A 1 144 ? -3.823 -2.120 -1.237 1.00 97.88 144 LEU A O 1
ATOM 1128 N N . PHE A 1 145 ? -2.926 -0.395 -2.365 1.00 98.56 145 PHE A N 1
ATOM 1129 C CA . PHE A 1 145 ? -2.397 -1.136 -3.498 1.00 98.56 145 PHE A CA 1
ATOM 1130 C C . PHE A 1 145 ? -0.871 -1.041 -3.422 1.00 98.56 145 PHE A C 1
ATOM 1132 O O . PHE A 1 145 ? -0.299 0.009 -3.714 1.00 98.56 145 PHE A O 1
ATOM 1139 N N . ASP A 1 146 ? -0.200 -2.117 -3.014 1.00 98.69 146 ASP A N 1
ATOM 1140 C CA . ASP A 1 146 ? 1.260 -2.116 -2.889 1.00 98.69 146 ASP A CA 1
ATOM 1141 C C . ASP A 1 146 ? 1.910 -2.132 -4.280 1.00 98.69 146 ASP A C 1
ATOM 1143 O O . ASP A 1 146 ? 2.078 -3.183 -4.895 1.00 98.69 146 ASP A O 1
ATOM 1147 N N . SER A 1 147 ? 2.253 -0.961 -4.820 1.00 98.62 147 SER A N 1
ATOM 1148 C CA . SER A 1 147 ? 2.711 -0.832 -6.211 1.00 98.62 147 SER A CA 1
ATOM 1149 C C . SER A 1 147 ? 4.147 -1.302 -6.471 1.00 98.62 147 SER A C 1
ATOM 1151 O O . SER A 1 147 ? 4.633 -1.161 -7.602 1.00 98.62 147 SER A O 1
ATOM 1153 N N . HIS A 1 148 ? 4.856 -1.817 -5.461 1.00 98.69 148 HIS A N 1
ATOM 1154 C CA . HIS A 1 148 ? 6.202 -2.347 -5.650 1.00 98.69 148 HIS A CA 1
ATOM 1155 C C . HIS A 1 148 ? 6.593 -3.310 -4.531 1.00 98.69 148 HIS A C 1
ATOM 1157 O O . HIS A 1 148 ? 6.969 -2.873 -3.450 1.00 98.69 148 HIS A O 1
ATOM 1163 N N . PHE A 1 149 ? 6.627 -4.604 -4.817 1.00 98.62 149 PHE A N 1
ATOM 1164 C CA . PHE A 1 149 ? 7.286 -5.592 -3.963 1.00 98.62 149 PHE A CA 1
ATOM 1165 C C . PHE A 1 149 ? 7.797 -6.762 -4.803 1.00 98.62 149 PHE A C 1
ATOM 1167 O O . PHE A 1 149 ? 7.430 -6.920 -5.968 1.00 98.62 149 PHE A O 1
ATOM 1174 N N . HIS A 1 150 ? 8.659 -7.588 -4.219 1.00 98.12 150 HIS A N 1
ATOM 1175 C CA . HIS A 1 150 ? 9.226 -8.766 -4.863 1.00 98.12 150 HIS A CA 1
ATOM 1176 C C . HIS A 1 150 ? 8.801 -10.027 -4.120 1.00 98.12 150 HIS A C 1
ATOM 1178 O O . HIS A 1 150 ? 8.980 -10.112 -2.910 1.00 98.12 150 HIS A O 1
ATOM 1184 N N . ILE A 1 151 ? 8.330 -11.038 -4.849 1.00 98.19 151 ILE A N 1
ATOM 1185 C CA . ILE A 1 151 ? 8.262 -12.404 -4.324 1.00 98.19 151 ILE A CA 1
ATOM 1186 C C . ILE A 1 151 ? 9.553 -13.123 -4.695 1.00 98.19 151 ILE A C 1
ATOM 1188 O O . ILE A 1 151 ? 9.974 -13.126 -5.856 1.00 98.19 151 ILE A O 1
ATOM 1192 N N . ILE A 1 152 ? 10.195 -13.701 -3.685 1.00 97.00 152 ILE A N 1
ATOM 1193 C CA . ILE A 1 152 ? 11.450 -14.434 -3.813 1.00 97.00 152 ILE A CA 1
ATOM 1194 C C . ILE A 1 152 ? 11.239 -15.799 -3.191 1.00 97.00 152 ILE A C 1
ATOM 1196 O O . ILE A 1 152 ? 10.972 -15.918 -1.998 1.00 97.00 152 ILE A O 1
ATOM 1200 N N . ASP A 1 153 ? 11.363 -16.825 -4.018 1.00 94.69 153 ASP A N 1
ATOM 1201 C CA . ASP A 1 153 ? 11.129 -18.195 -3.607 1.00 94.69 153 ASP A CA 1
ATOM 1202 C C . ASP A 1 153 ? 12.154 -19.110 -4.280 1.00 94.69 153 ASP A C 1
ATOM 1204 O O . ASP A 1 153 ? 12.166 -19.269 -5.504 1.00 94.69 153 ASP A O 1
ATOM 1208 N N . ARG A 1 154 ? 13.024 -19.716 -3.465 1.00 92.94 154 ARG A N 1
ATOM 1209 C CA . ARG A 1 154 ? 14.090 -20.636 -3.897 1.00 92.94 154 ARG A CA 1
ATOM 1210 C C . ARG A 1 154 ? 13.597 -21.914 -4.579 1.00 92.94 154 ARG A C 1
ATOM 1212 O O . ARG A 1 154 ? 14.427 -22.652 -5.109 1.00 92.94 154 ARG A O 1
ATOM 1219 N N . ARG A 1 155 ? 12.286 -22.192 -4.607 1.00 94.81 155 ARG A N 1
ATOM 1220 C CA . ARG A 1 155 ? 11.715 -23.224 -5.493 1.00 94.81 155 ARG A CA 1
ATOM 1221 C C . ARG A 1 155 ? 11.981 -22.912 -6.970 1.00 94.81 155 ARG A C 1
ATOM 1223 O O . ARG A 1 155 ? 12.040 -23.838 -7.776 1.00 94.81 155 ARG A O 1
ATOM 1230 N N . PHE A 1 156 ? 12.152 -21.636 -7.315 1.00 94.62 156 PHE A N 1
ATOM 1231 C CA . PHE A 1 156 ? 12.431 -21.168 -8.669 1.00 94.62 156 PHE A CA 1
ATOM 1232 C C . PHE A 1 156 ? 13.894 -20.747 -8.830 1.00 94.62 156 PHE A C 1
ATOM 1234 O O . PHE A 1 156 ? 14.588 -20.421 -7.866 1.00 94.62 156 PHE A O 1
ATOM 1241 N N . GLN A 1 157 ? 14.377 -20.760 -10.072 1.00 89.94 157 GLN A N 1
ATOM 1242 C CA . GLN A 1 157 ? 15.760 -20.415 -10.374 1.00 89.94 157 GLN A CA 1
ATOM 1243 C C . GLN A 1 157 ? 16.040 -18.937 -10.071 1.00 89.94 157 GLN A C 1
ATOM 1245 O O . GLN A 1 157 ? 15.346 -18.042 -10.548 1.00 89.94 157 GLN A O 1
ATOM 1250 N N . LEU A 1 158 ? 17.118 -18.685 -9.327 1.00 91.56 158 LEU A N 1
ATOM 1251 C CA . LEU A 1 158 ? 17.636 -17.348 -9.061 1.00 91.56 158 LEU A CA 1
ATOM 1252 C C . LEU A 1 158 ? 19.057 -17.225 -9.625 1.00 91.56 158 LEU A C 1
ATOM 1254 O O . LEU A 1 158 ? 19.933 -18.045 -9.350 1.00 91.56 158 LEU A O 1
ATOM 1258 N N . THR A 1 159 ? 19.290 -16.181 -10.409 1.00 87.75 159 THR A N 1
ATOM 1259 C CA . THR A 1 159 ? 20.586 -15.823 -10.986 1.00 87.75 159 THR A CA 1
ATOM 1260 C C . THR A 1 159 ? 21.203 -14.682 -10.177 1.00 87.75 159 THR A C 1
ATOM 1262 O O . THR A 1 159 ? 20.605 -13.609 -10.087 1.00 87.75 159 THR A O 1
ATOM 1265 N N . PRO A 1 160 ? 22.402 -14.848 -9.588 1.00 85.75 160 PRO A N 1
ATOM 1266 C CA . PRO A 1 160 ? 23.067 -13.755 -8.892 1.00 85.75 160 PRO A CA 1
ATOM 1267 C C . PRO A 1 160 ? 23.293 -12.556 -9.819 1.00 85.75 160 PRO A C 1
ATOM 1269 O O . PRO A 1 160 ? 23.899 -12.680 -10.881 1.00 85.75 160 PRO A O 1
ATOM 1272 N N . ASN A 1 161 ? 22.863 -11.371 -9.395 1.00 81.25 161 ASN A N 1
ATOM 1273 C CA . ASN A 1 161 ? 23.146 -10.119 -10.099 1.00 81.25 161 ASN A CA 1
ATOM 1274 C C . ASN A 1 161 ? 24.286 -9.413 -9.356 1.00 81.25 161 ASN A C 1
ATOM 1276 O O . ASN A 1 161 ? 24.144 -9.123 -8.169 1.00 81.25 161 ASN A O 1
ATOM 1280 N N . ASN A 1 162 ? 25.427 -9.153 -9.998 1.00 83.12 162 ASN A N 1
ATOM 1281 C CA . ASN A 1 162 ? 26.602 -8.547 -9.346 1.00 83.12 162 ASN A CA 1
ATOM 1282 C C . ASN A 1 162 ? 26.969 -9.224 -8.004 1.00 83.12 162 ASN A C 1
ATOM 1284 O O . ASN A 1 162 ? 27.185 -8.547 -7.000 1.00 83.12 162 ASN A O 1
ATOM 1288 N N . GLY A 1 163 ? 26.956 -10.563 -7.974 1.00 83.06 163 GLY A N 1
ATOM 1289 C CA . GLY A 1 163 ? 27.342 -11.374 -6.809 1.00 83.06 163 GLY A CA 1
ATOM 1290 C C . GLY A 1 163 ? 26.338 -11.420 -5.650 1.00 83.06 163 GLY A C 1
ATOM 1291 O O . GLY A 1 163 ? 26.639 -12.017 -4.624 1.00 83.06 163 GLY A O 1
ATOM 1292 N N . TYR A 1 164 ? 25.157 -10.819 -5.792 1.00 86.00 164 TYR A N 1
ATOM 1293 C CA . TYR A 1 164 ? 24.136 -10.799 -4.743 1.00 86.00 164 TYR A CA 1
ATOM 1294 C C . TYR A 1 164 ? 22.949 -11.686 -5.105 1.00 86.00 164 TYR A C 1
ATOM 1296 O O . TYR A 1 164 ? 22.417 -11.609 -6.219 1.00 86.00 164 TYR A O 1
ATOM 1304 N N . LEU A 1 165 ? 22.511 -12.456 -4.115 1.00 88.94 165 LEU A N 1
ATOM 1305 C CA . LEU A 1 165 ? 21.296 -13.255 -4.115 1.00 88.94 165 LEU A CA 1
ATOM 1306 C C . LEU A 1 165 ? 20.471 -12.834 -2.889 1.00 88.94 165 LEU A C 1
ATOM 1308 O O . LEU A 1 165 ? 21.052 -12.735 -1.807 1.00 88.94 165 LEU A O 1
ATOM 1312 N N . PRO A 1 166 ? 19.178 -12.523 -3.036 1.00 90.50 166 PRO A N 1
ATOM 1313 C CA . PRO A 1 166 ? 18.367 -12.086 -1.907 1.00 90.50 166 PRO A CA 1
ATOM 1314 C C . PRO A 1 166 ? 17.910 -13.260 -1.024 1.00 90.50 166 PRO A C 1
ATOM 1316 O O . PRO A 1 166 ? 17.956 -14.424 -1.434 1.00 90.50 166 PRO A O 1
ATOM 1319 N N . ASP A 1 167 ? 17.449 -12.925 0.179 1.00 90.88 167 ASP A N 1
ATOM 1320 C CA . ASP A 1 167 ? 16.705 -13.844 1.041 1.00 90.88 167 ASP A CA 1
ATOM 1321 C C . ASP A 1 167 ? 15.270 -14.039 0.541 1.00 90.88 167 ASP A C 1
ATOM 1323 O O . ASP A 1 167 ? 14.760 -13.238 -0.247 1.00 90.88 167 ASP A O 1
ATOM 1327 N N . ASP A 1 168 ? 14.638 -15.120 0.996 1.00 93.56 168 ASP A N 1
ATOM 1328 C CA . ASP A 1 168 ? 13.281 -15.480 0.592 1.00 93.56 168 ASP A CA 1
ATOM 1329 C C . ASP A 1 168 ? 12.250 -14.474 1.130 1.00 93.56 168 ASP A C 1
ATOM 1331 O O . ASP A 1 168 ? 12.368 -13.951 2.239 1.00 93.56 168 ASP A O 1
ATOM 1335 N N . LEU A 1 169 ? 11.223 -14.232 0.320 1.00 96.88 169 LEU A N 1
ATOM 1336 C CA . LEU A 1 169 ? 9.969 -13.607 0.716 1.00 96.88 169 LEU A CA 1
ATOM 1337 C C . LEU A 1 169 ? 8.864 -14.280 -0.097 1.00 96.88 169 LEU A C 1
ATOM 1339 O O . LEU A 1 169 ? 8.563 -13.887 -1.226 1.00 96.88 169 LEU A O 1
ATOM 1343 N N . THR A 1 170 ? 8.290 -15.338 0.464 1.00 97.06 170 THR A N 1
ATOM 1344 C CA . THR A 1 170 ? 7.177 -16.070 -0.144 1.00 97.06 170 THR A CA 1
ATOM 1345 C C . THR A 1 170 ? 5.880 -15.260 -0.073 1.00 97.06 170 THR A C 1
ATOM 1347 O O . THR A 1 170 ? 5.736 -14.351 0.746 1.00 97.06 170 THR A O 1
ATOM 1350 N N . CYS A 1 171 ? 4.873 -15.633 -0.871 1.00 97.50 171 CYS A N 1
ATOM 1351 C CA . CYS A 1 171 ? 3.547 -15.001 -0.818 1.00 97.50 171 CYS A CA 1
ATOM 1352 C C . CYS A 1 171 ? 2.938 -15.032 0.596 1.00 97.50 171 CYS A C 1
ATOM 1354 O O . CYS A 1 171 ? 2.322 -14.064 1.034 1.00 97.50 171 CYS A O 1
ATOM 1356 N N . LYS A 1 172 ? 3.142 -16.131 1.335 1.00 94.25 172 LYS A N 1
ATOM 1357 C CA . LYS A 1 172 ? 2.655 -16.281 2.712 1.00 94.25 172 LYS A CA 1
ATOM 1358 C C . LYS A 1 172 ? 3.333 -15.294 3.663 1.00 94.25 172 LYS A C 1
ATOM 1360 O O . LYS A 1 172 ? 2.660 -14.686 4.490 1.00 94.25 172 LYS A O 1
ATOM 1365 N N . GLU A 1 173 ? 4.652 -15.154 3.567 1.00 94.12 173 GLU A N 1
ATOM 1366 C CA . GLU A 1 173 ? 5.414 -14.227 4.409 1.00 94.12 173 GLU A CA 1
ATOM 1367 C C . GLU A 1 173 ? 5.070 -12.776 4.082 1.00 94.12 173 GLU A C 1
ATOM 1369 O O . GLU A 1 173 ? 4.859 -11.991 5.002 1.00 94.12 173 GLU A O 1
ATOM 1374 N N . TYR A 1 174 ? 4.918 -12.445 2.796 1.00 97.75 174 TYR A N 1
ATOM 1375 C CA . TYR A 1 174 ? 4.441 -11.138 2.351 1.00 97.75 174 TYR A CA 1
ATOM 1376 C C . TYR A 1 174 ? 3.076 -10.784 2.965 1.00 97.75 174 TYR A C 1
ATOM 1378 O O . TYR A 1 174 ? 2.948 -9.758 3.631 1.00 97.75 174 TYR A O 1
ATOM 1386 N N . LEU A 1 175 ? 2.075 -11.665 2.836 1.00 92.94 175 LEU A N 1
ATOM 1387 C CA . LEU A 1 175 ? 0.749 -11.446 3.430 1.00 92.94 175 LEU A CA 1
ATOM 1388 C C . LEU A 1 175 ? 0.805 -11.342 4.961 1.00 92.94 175 LEU A C 1
ATOM 1390 O O . LEU A 1 175 ? 0.081 -10.546 5.552 1.00 92.94 175 LEU A O 1
ATOM 1394 N N . SER A 1 176 ? 1.681 -12.115 5.610 1.00 85.06 176 SER A N 1
ATOM 1395 C CA . SER A 1 176 ? 1.884 -12.029 7.058 1.00 85.06 176 SER A CA 1
ATOM 1396 C C . SER A 1 176 ? 2.458 -10.673 7.475 1.00 85.06 176 SER A C 1
ATOM 1398 O O . SER A 1 176 ? 1.991 -10.106 8.463 1.00 85.06 176 SER A O 1
ATOM 1400 N N . GLN A 1 177 ? 3.443 -10.147 6.739 1.00 88.44 177 GLN A N 1
ATOM 1401 C CA . GLN A 1 177 ? 4.035 -8.830 7.005 1.00 88.44 177 GLN A CA 1
ATOM 1402 C C . GLN A 1 177 ? 3.031 -7.691 6.782 1.00 88.44 177 GLN A C 1
ATOM 1404 O O . GLN A 1 177 ? 3.066 -6.695 7.497 1.00 88.44 177 GLN A O 1
ATOM 1409 N N . LEU A 1 178 ? 2.101 -7.856 5.838 1.00 91.31 178 LEU A N 1
ATOM 1410 C CA . LEU A 1 178 ? 1.103 -6.845 5.477 1.00 91.31 178 LEU A CA 1
ATOM 1411 C C . LEU A 1 178 ? -0.238 -7.018 6.216 1.00 91.31 178 LEU A C 1
ATOM 1413 O O . LEU A 1 178 ? -1.184 -6.281 5.952 1.00 91.31 178 LEU A O 1
ATOM 1417 N N . SER A 1 179 ? -0.333 -7.943 7.175 1.00 85.62 179 SER A N 1
ATOM 1418 C CA . SER A 1 179 ? -1.565 -8.224 7.940 1.00 85.62 179 SER A CA 1
ATOM 1419 C C . SER A 1 179 ? -2.125 -7.008 8.697 1.00 85.62 179 SER A C 1
ATOM 1421 O O . SER A 1 179 ? -3.332 -6.909 8.940 1.00 85.62 179 SER A O 1
ATOM 1423 N N . GLY A 1 180 ? -1.253 -6.055 9.031 1.00 81.56 180 GLY A N 1
ATOM 1424 C CA . GLY A 1 180 ? -1.608 -4.788 9.662 1.00 81.56 180 GLY A CA 1
ATOM 1425 C C . GLY A 1 180 ? -2.209 -3.739 8.722 1.00 81.56 180 GLY A C 1
ATOM 1426 O O . GLY A 1 180 ? -2.620 -2.697 9.226 1.00 81.56 180 GLY A O 1
ATOM 1427 N N . TYR A 1 181 ? -2.280 -3.983 7.409 1.00 91.62 181 TYR A N 1
ATOM 1428 C CA . TYR A 1 181 ? -2.745 -3.040 6.381 1.00 91.62 181 TYR A CA 1
ATOM 1429 C C . TYR A 1 181 ? -4.129 -3.422 5.832 1.00 91.62 181 TYR A C 1
ATOM 1431 O O . TYR A 1 181 ? -4.527 -4.585 5.871 1.00 91.62 181 TYR A O 1
ATOM 1439 N N . ASP A 1 182 ? -4.856 -2.454 5.265 1.00 93.69 182 ASP A N 1
ATOM 1440 C CA . ASP A 1 182 ? -6.015 -2.720 4.391 1.00 93.69 182 ASP A CA 1
ATOM 1441 C C . ASP A 1 182 ? -5.508 -3.008 2.965 1.00 93.69 182 ASP A C 1
ATOM 1443 O O . ASP A 1 182 ? -5.634 -2.188 2.053 1.00 93.69 182 ASP A O 1
ATOM 1447 N N . LEU A 1 183 ? -4.824 -4.148 2.801 1.00 95.50 183 LEU A N 1
ATOM 1448 C CA . LEU A 1 183 ? -4.227 -4.567 1.532 1.00 95.50 183 LEU A CA 1
ATOM 1449 C C . LEU A 1 183 ? -5.312 -5.034 0.555 1.00 95.50 183 LEU A C 1
ATOM 1451 O O . LEU A 1 183 ? -6.013 -6.015 0.795 1.00 95.50 183 LEU A O 1
ATOM 1455 N N . ARG A 1 184 ? -5.402 -4.353 -0.586 1.00 96.06 184 ARG A N 1
ATOM 1456 C CA . ARG A 1 184 ? -6.439 -4.549 -1.608 1.00 96.06 184 ARG A CA 1
ATOM 1457 C C . ARG A 1 184 ? -5.890 -4.938 -2.981 1.00 96.06 184 ARG A C 1
ATOM 1459 O O . ARG A 1 184 ? -6.618 -4.914 -3.968 1.00 96.06 184 ARG A O 1
ATOM 1466 N N . GLY A 1 185 ? -4.609 -5.277 -3.043 1.00 97.69 185 GLY A N 1
ATOM 1467 C CA . GLY A 1 185 ? -3.904 -5.651 -4.263 1.00 97.69 185 GLY A CA 1
ATOM 1468 C C . GLY A 1 185 ? -2.471 -5.141 -4.260 1.00 97.69 185 GLY A C 1
ATOM 1469 O O . GLY A 1 185 ? -2.002 -4.545 -3.288 1.00 97.69 185 GLY A O 1
ATOM 1470 N N . GLY A 1 186 ? -1.771 -5.350 -5.367 1.00 98.38 186 GLY A N 1
ATOM 1471 C CA . GLY A 1 186 ? -0.407 -4.865 -5.518 1.00 98.38 186 GLY A CA 1
ATOM 1472 C C . GLY A 1 186 ? 0.246 -5.298 -6.823 1.00 98.38 186 GLY A C 1
ATOM 1473 O O . GLY A 1 186 ? -0.304 -6.104 -7.573 1.00 98.38 186 GLY A O 1
ATOM 1474 N N . ALA A 1 187 ? 1.429 -4.758 -7.088 1.00 98.69 187 ALA A N 1
ATOM 1475 C CA . ALA A 1 187 ? 2.246 -5.079 -8.246 1.00 98.69 187 ALA A CA 1
ATOM 1476 C C . ALA A 1 187 ? 3.476 -5.891 -7.820 1.00 98.69 187 ALA A C 1
ATOM 1478 O O . ALA A 1 187 ? 4.403 -5.370 -7.193 1.00 98.69 187 ALA A O 1
ATOM 1479 N N . ILE A 1 188 ? 3.476 -7.170 -8.198 1.00 98.75 188 ILE A N 1
ATOM 1480 C CA . ILE A 1 188 ? 4.598 -8.087 -8.010 1.00 98.75 188 ILE A CA 1
ATOM 1481 C C . ILE A 1 188 ? 5.628 -7.769 -9.089 1.00 98.75 188 ILE A C 1
ATOM 1483 O O . ILE A 1 188 ? 5.398 -8.002 -10.277 1.00 98.75 188 ILE A O 1
ATOM 1487 N N . VAL A 1 189 ? 6.771 -7.232 -8.683 1.00 98.12 189 VAL A N 1
ATOM 1488 C CA . VAL A 1 189 ? 7.836 -6.833 -9.597 1.00 98.12 189 VAL A CA 1
ATOM 1489 C C . VAL A 1 189 ? 8.864 -7.949 -9.702 1.00 98.12 189 VAL A C 1
ATOM 1491 O O . VAL A 1 189 ? 9.443 -8.360 -8.698 1.00 98.12 189 VAL A O 1
ATOM 1494 N N . SER A 1 190 ? 9.160 -8.417 -10.913 1.00 95.38 190 SER A N 1
ATOM 1495 C CA . SER A 1 190 ? 10.269 -9.344 -11.132 1.00 95.38 190 SER A CA 1
ATOM 1496 C C . SER A 1 190 ? 11.596 -8.684 -10.750 1.00 95.38 190 SER A C 1
ATOM 1498 O O . SER A 1 190 ? 11.939 -7.580 -11.191 1.00 95.38 190 SER A O 1
ATOM 1500 N N . GLY A 1 191 ? 12.364 -9.366 -9.905 1.00 91.19 191 GLY A N 1
ATOM 1501 C CA . GLY A 1 191 ? 13.690 -8.922 -9.497 1.00 91.19 191 GLY A CA 1
ATOM 1502 C C . GLY A 1 191 ? 14.735 -9.191 -10.578 1.00 91.19 191 GLY A C 1
ATOM 1503 O O . GLY A 1 191 ? 14.616 -10.126 -11.368 1.00 91.19 191 GLY A O 1
ATOM 1504 N N . SER A 1 192 ? 15.833 -8.430 -10.594 1.00 88.38 192 SER A N 1
ATOM 1505 C CA . SER A 1 192 ? 16.926 -8.675 -11.556 1.00 88.38 192 SER A CA 1
ATOM 1506 C C . SER A 1 192 ? 17.581 -10.052 -11.398 1.00 88.38 192 SER A C 1
ATOM 1508 O O . SER A 1 192 ? 18.221 -10.542 -12.322 1.00 88.38 192 SER A O 1
ATOM 1510 N N . PHE A 1 193 ? 17.401 -10.689 -10.241 1.00 89.06 193 PHE A N 1
ATOM 1511 C CA . PHE A 1 193 ? 17.845 -12.049 -9.955 1.00 89.06 193 PHE A CA 1
ATOM 1512 C C . PHE A 1 193 ? 16.940 -13.138 -10.559 1.00 89.06 193 PHE A C 1
ATOM 1514 O O . PHE A 1 193 ? 17.324 -14.297 -10.555 1.00 89.06 193 PHE A O 1
ATOM 1521 N N . GLN A 1 194 ? 15.766 -12.804 -11.098 1.00 92.00 194 GLN A N 1
ATOM 1522 C CA . GLN A 1 194 ? 14.920 -13.737 -11.862 1.00 92.00 194 GLN A CA 1
ATOM 1523 C C . GLN A 1 194 ? 15.203 -13.674 -13.373 1.00 92.00 194 GLN A C 1
ATOM 1525 O O . GLN A 1 194 ? 14.739 -14.525 -14.124 1.00 92.00 194 GLN A O 1
ATOM 1530 N N . ALA A 1 195 ? 16.011 -12.705 -13.828 1.00 89.19 195 ALA A N 1
ATOM 1531 C CA . ALA A 1 195 ? 16.293 -12.469 -15.245 1.00 89.19 195 ALA A CA 1
ATOM 1532 C C . ALA A 1 195 ? 14.994 -12.438 -16.081 1.00 89.19 195 ALA A C 1
ATOM 1534 O O . ALA A 1 195 ? 14.134 -11.603 -15.815 1.00 89.19 195 ALA A O 1
ATOM 1535 N N . PHE A 1 196 ? 14.857 -13.331 -17.064 1.00 92.06 196 PHE A N 1
ATOM 1536 C CA . PHE A 1 196 ? 13.661 -13.476 -17.902 1.00 92.06 196 PHE A CA 1
ATOM 1537 C C . PHE A 1 196 ? 12.781 -14.675 -17.512 1.00 92.06 196 PHE A C 1
ATOM 1539 O O . PHE A 1 196 ? 11.838 -14.992 -18.235 1.00 92.06 196 PHE A O 1
ATOM 1546 N N . ASP A 1 197 ? 13.082 -15.361 -16.406 1.00 93.94 197 ASP A N 1
ATOM 1547 C CA . ASP A 1 197 ? 12.262 -16.471 -15.923 1.00 93.94 197 ASP A CA 1
ATOM 1548 C C . ASP A 1 197 ? 10.951 -15.940 -15.322 1.00 93.94 197 ASP A C 1
ATOM 1550 O O . ASP A 1 197 ? 10.951 -15.129 -14.393 1.00 93.94 197 ASP A O 1
ATOM 1554 N N . GLN A 1 198 ? 9.828 -16.409 -15.868 1.00 96.94 198 GLN A N 1
ATOM 1555 C CA . GLN A 1 198 ? 8.485 -15.969 -15.483 1.00 96.94 198 GLN A CA 1
ATOM 1556 C C . GLN A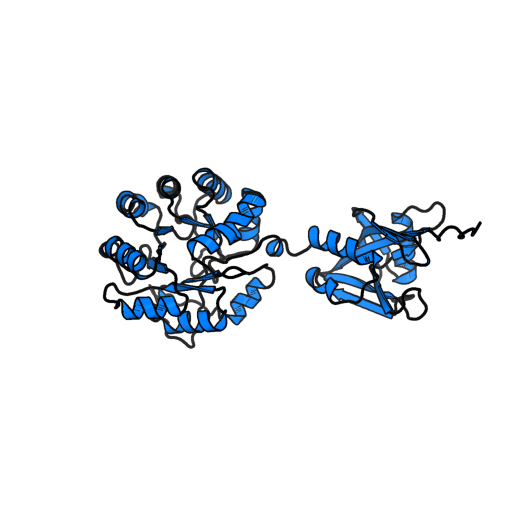 1 198 ? 7.846 -16.860 -14.409 1.00 96.94 198 GLN A C 1
ATOM 1558 O O . GLN A 1 198 ? 6.792 -16.521 -13.877 1.00 96.94 198 GLN A O 1
ATOM 1563 N N . SER A 1 199 ? 8.458 -17.996 -14.069 1.00 97.56 199 SER A N 1
ATOM 1564 C CA . SER A 1 199 ? 7.829 -19.065 -13.284 1.00 97.56 199 SER A CA 1
ATOM 1565 C C . SER A 1 199 ? 7.435 -18.593 -11.888 1.00 97.56 199 SER A C 1
ATOM 1567 O O . SER A 1 199 ? 6.314 -18.831 -11.445 1.00 97.56 199 SER A O 1
ATOM 1569 N N . CYS A 1 200 ? 8.334 -17.868 -11.214 1.00 97.75 200 CYS A N 1
ATOM 1570 C CA . CYS A 1 200 ? 8.069 -17.332 -9.880 1.00 97.75 200 CYS A CA 1
ATOM 1571 C C . CYS A 1 200 ? 6.969 -16.259 -9.901 1.00 97.75 200 CYS A C 1
ATOM 1573 O O . CYS A 1 200 ? 6.101 -16.253 -9.031 1.00 97.75 200 CYS A O 1
ATOM 1575 N N . LEU A 1 201 ? 6.974 -15.383 -10.915 1.00 98.38 201 LEU A N 1
ATOM 1576 C CA . LEU A 1 201 ? 5.959 -14.339 -11.070 1.00 98.38 201 LEU A CA 1
ATOM 1577 C C . LEU A 1 201 ? 4.571 -14.950 -11.301 1.00 98.38 201 LEU A C 1
ATOM 1579 O O . LEU A 1 201 ? 3.611 -14.557 -10.646 1.00 98.38 201 LEU A O 1
ATOM 1583 N N . LEU A 1 202 ? 4.473 -15.929 -12.201 1.00 98.50 202 LEU A N 1
ATOM 1584 C CA . LEU A 1 202 ? 3.213 -16.591 -12.534 1.00 98.50 202 LEU A CA 1
ATOM 1585 C C . LEU A 1 202 ? 2.650 -17.399 -11.353 1.00 98.50 202 LEU A C 1
ATOM 1587 O O . LEU A 1 202 ? 1.451 -17.317 -11.085 1.00 98.50 202 LEU A O 1
ATOM 1591 N N . ASP A 1 203 ? 3.498 -18.117 -10.606 1.00 98.56 203 ASP A N 1
ATOM 1592 C CA . ASP A 1 203 ? 3.091 -18.819 -9.374 1.00 98.56 203 ASP A CA 1
ATOM 1593 C C . ASP A 1 203 ? 2.570 -17.839 -8.315 1.00 98.56 203 ASP A C 1
ATOM 1595 O O . ASP A 1 203 ? 1.543 -18.086 -7.676 1.00 98.56 203 ASP A O 1
ATOM 1599 N N . ALA A 1 204 ? 3.239 -16.693 -8.163 1.00 98.56 204 ALA A N 1
ATOM 1600 C CA . ALA A 1 204 ? 2.843 -15.664 -7.214 1.00 98.56 204 ALA A CA 1
ATOM 1601 C C . ALA A 1 204 ? 1.512 -14.995 -7.593 1.00 98.56 204 ALA A C 1
ATOM 1603 O O . ALA A 1 204 ? 0.658 -14.831 -6.724 1.00 98.56 204 ALA A O 1
ATOM 1604 N N . LEU A 1 205 ? 1.292 -14.671 -8.874 1.00 98.56 205 LEU A N 1
ATOM 1605 C CA . LEU A 1 205 ? 0.018 -14.119 -9.360 1.00 98.56 205 LEU A CA 1
ATOM 1606 C C . LEU A 1 205 ? -1.140 -15.091 -9.136 1.00 98.56 205 LEU A C 1
ATOM 1608 O O . LEU A 1 205 ? -2.193 -14.701 -8.634 1.00 98.56 205 LEU A O 1
ATOM 1612 N N . HIS A 1 206 ? -0.928 -16.372 -9.441 1.00 98.06 206 HIS A N 1
ATOM 1613 C CA . HIS A 1 206 ? -1.920 -17.407 -9.174 1.00 98.06 206 HIS A CA 1
ATOM 1614 C C . HIS A 1 206 ? -2.219 -17.542 -7.669 1.00 98.06 206 HIS A C 1
ATOM 1616 O O . HIS A 1 206 ? -3.374 -17.689 -7.277 1.00 98.06 206 HIS A O 1
ATOM 1622 N N . THR A 1 207 ? -1.190 -17.472 -6.820 1.00 97.50 207 THR A N 1
ATOM 1623 C CA . THR A 1 207 ? -1.317 -17.652 -5.364 1.00 97.50 207 THR A CA 1
ATOM 1624 C C . THR A 1 207 ? -1.969 -16.458 -4.666 1.00 97.50 207 THR A C 1
ATOM 1626 O O . THR A 1 207 ? -2.806 -16.652 -3.786 1.00 97.50 207 THR A O 1
ATOM 1629 N N . LEU A 1 208 ? -1.585 -15.230 -5.025 1.00 96.88 208 LEU A N 1
ATOM 1630 C CA . LEU A 1 208 ? -2.106 -14.001 -4.416 1.00 96.88 208 LEU A CA 1
ATOM 1631 C C . LEU A 1 208 ? -3.473 -13.595 -4.985 1.00 96.88 208 LEU A C 1
ATOM 1633 O O . LEU A 1 208 ? -4.241 -12.900 -4.319 1.00 96.88 208 LEU A O 1
ATOM 1637 N N . GLY A 1 209 ? -3.807 -14.075 -6.183 1.00 96.31 209 GLY A N 1
ATOM 1638 C CA . GLY A 1 209 ? -5.119 -13.911 -6.786 1.00 96.31 209 GLY A CA 1
ATOM 1639 C C . GLY A 1 209 ? -5.277 -12.628 -7.611 1.00 96.31 209 GLY A C 1
ATOM 1640 O O . GLY A 1 209 ? -4.344 -11.843 -7.778 1.00 96.31 209 GLY A O 1
ATOM 1641 N N . PRO A 1 210 ? -6.486 -12.392 -8.145 1.00 94.69 210 PRO A N 1
ATOM 1642 C CA . PRO A 1 210 ? -6.712 -11.490 -9.278 1.00 94.69 210 PRO A CA 1
ATOM 1643 C C . PRO A 1 210 ? -6.651 -9.989 -8.938 1.00 94.69 210 PRO A C 1
ATOM 1645 O O . PRO A 1 210 ? -6.737 -9.154 -9.836 1.00 94.69 210 PRO A O 1
ATOM 1648 N N . LEU A 1 211 ? -6.515 -9.638 -7.656 1.00 95.88 211 LEU A N 1
ATOM 1649 C CA . LEU A 1 211 ? -6.276 -8.259 -7.211 1.00 95.88 211 LEU A CA 1
ATOM 1650 C C . LEU A 1 211 ? -4.793 -7.857 -7.320 1.00 95.88 211 LEU A C 1
ATOM 1652 O O . LEU A 1 211 ? -4.458 -6.681 -7.178 1.00 95.88 211 LEU A O 1
ATOM 1656 N N . PHE A 1 212 ? -3.905 -8.818 -7.584 1.00 98.50 212 PHE A N 1
ATOM 1657 C CA . PHE A 1 212 ? -2.485 -8.585 -7.812 1.00 98.50 212 PHE A CA 1
ATOM 1658 C C . PHE A 1 212 ? -2.154 -8.633 -9.302 1.00 98.50 212 PHE A C 1
ATOM 1660 O O . PHE A 1 212 ? -2.753 -9.384 -10.071 1.00 98.50 212 PHE A O 1
ATOM 1667 N N . VAL A 1 213 ? -1.182 -7.819 -9.704 1.00 98.81 213 VAL A N 1
ATOM 1668 C CA . VAL A 1 213 ? -0.703 -7.716 -11.085 1.00 98.81 213 VAL A CA 1
ATOM 1669 C C . VAL A 1 213 ? 0.798 -7.943 -11.151 1.00 98.81 213 VAL A C 1
ATOM 1671 O O . VAL A 1 213 ? 1.515 -7.761 -10.166 1.00 98.81 213 VAL A O 1
ATOM 1674 N N . GLY A 1 214 ? 1.282 -8.346 -12.321 1.00 98.62 214 GLY A N 1
ATOM 1675 C CA . GLY A 1 214 ? 2.701 -8.596 -12.544 1.00 98.62 214 GLY A CA 1
ATOM 1676 C C . GLY A 1 214 ? 3.405 -7.454 -13.265 1.00 98.62 214 GLY A C 1
ATOM 1677 O O . GLY A 1 214 ? 2.846 -6.836 -14.174 1.00 98.62 214 GLY A O 1
ATOM 1678 N N . VAL A 1 215 ? 4.667 -7.238 -12.909 1.00 98.56 215 VAL A N 1
ATOM 1679 C CA . VAL A 1 215 ? 5.623 -6.440 -13.676 1.00 98.56 215 VAL A CA 1
ATOM 1680 C C . VAL A 1 215 ? 6.799 -7.338 -14.023 1.00 98.56 215 VAL A C 1
ATOM 1682 O O . VAL A 1 215 ? 7.552 -7.755 -13.146 1.00 98.56 215 VAL A O 1
ATOM 1685 N N . THR A 1 216 ? 6.959 -7.635 -15.307 1.00 97.19 216 THR A N 1
ATOM 1686 C CA . THR A 1 216 ? 7.943 -8.612 -15.788 1.00 97.19 216 THR A CA 1
ATOM 1687 C C . THR A 1 216 ? 9.223 -7.952 -16.315 1.00 97.19 216 THR A C 1
ATOM 1689 O O . THR A 1 216 ? 9.291 -6.739 -16.505 1.00 97.19 216 THR A O 1
ATOM 1692 N N . GLN A 1 217 ? 10.248 -8.755 -16.589 1.00 94.12 217 GLN A N 1
ATOM 1693 C CA . GLN A 1 217 ? 11.355 -8.426 -17.484 1.00 94.12 217 GLN A CA 1
ATOM 1694 C C . GLN A 1 217 ? 11.287 -9.363 -18.692 1.00 94.12 217 GLN A C 1
ATOM 1696 O O . GLN A 1 217 ? 11.140 -10.573 -18.522 1.00 94.12 217 GLN A O 1
ATOM 1701 N N . LEU A 1 218 ? 11.434 -8.815 -19.900 1.00 93.38 218 LEU A N 1
ATOM 1702 C CA . LEU A 1 218 ? 11.369 -9.571 -21.153 1.00 93.38 218 LEU A CA 1
ATOM 1703 C C . LEU A 1 218 ? 12.547 -9.218 -22.067 1.00 93.38 218 LEU A C 1
ATOM 1705 O O . LEU A 1 218 ? 12.958 -8.054 -22.079 1.00 93.38 218 LEU A O 1
ATOM 1709 N N . PRO A 1 219 ? 13.075 -10.180 -22.846 1.00 91.88 219 PRO A N 1
ATOM 1710 C CA . PRO A 1 219 ? 14.026 -9.873 -23.904 1.00 91.88 219 PRO A CA 1
ATOM 1711 C C . PRO A 1 219 ? 13.323 -9.125 -25.037 1.00 91.88 219 PRO A C 1
ATOM 1713 O O . PRO A 1 219 ? 12.140 -9.348 -25.300 1.00 91.88 219 PRO A O 1
ATOM 1716 N N . VAL A 1 220 ? 14.054 -8.304 -25.791 1.00 88.69 220 VAL A N 1
ATOM 1717 C CA . VAL A 1 220 ? 13.491 -7.597 -26.960 1.00 88.69 220 VAL A CA 1
ATOM 1718 C C . VAL A 1 220 ? 12.955 -8.566 -28.027 1.00 88.69 220 VAL A C 1
ATOM 1720 O O . VAL A 1 220 ? 12.066 -8.226 -28.806 1.00 88.69 220 VAL A O 1
ATOM 1723 N N . THR A 1 221 ? 13.466 -9.801 -28.035 1.00 92.38 221 THR A N 1
ATOM 1724 C CA . THR A 1 221 ? 13.071 -10.889 -28.939 1.00 92.38 221 THR A CA 1
ATOM 1725 C C . THR A 1 221 ? 11.822 -11.655 -28.499 1.00 92.38 221 THR A C 1
ATOM 1727 O O . THR A 1 221 ? 11.424 -12.578 -29.209 1.00 92.38 221 THR A O 1
ATOM 1730 N N . VAL A 1 222 ? 11.208 -11.309 -27.358 1.00 96.56 222 VAL A N 1
ATOM 1731 C CA . VAL A 1 222 ? 9.960 -11.933 -26.884 1.00 96.56 222 VAL A CA 1
ATOM 1732 C C . VAL A 1 222 ? 8.890 -11.891 -27.976 1.00 96.56 222 VAL A C 1
ATOM 1734 O O . VAL A 1 222 ? 8.798 -10.908 -28.717 1.00 96.56 222 VAL A O 1
ATOM 1737 N N . SER A 1 223 ? 8.077 -12.939 -28.101 1.00 98.19 223 SER A N 1
ATOM 1738 C CA . SER A 1 223 ? 6.997 -12.990 -29.098 1.00 98.19 223 SER A CA 1
ATOM 1739 C C . SER A 1 223 ? 5.749 -12.221 -28.643 1.00 98.19 223 SER A C 1
ATOM 1741 O O . SER A 1 223 ? 5.524 -12.052 -27.449 1.00 98.19 223 SER A O 1
ATOM 1743 N N . ASP A 1 224 ? 4.913 -11.769 -29.585 1.00 98.56 224 ASP A N 1
ATOM 1744 C CA . ASP A 1 224 ? 3.626 -11.139 -29.236 1.00 98.56 224 ASP A CA 1
ATOM 1745 C C . ASP A 1 224 ? 2.700 -12.121 -28.505 1.00 98.56 224 ASP A C 1
ATOM 1747 O O . ASP A 1 224 ? 1.995 -11.726 -27.583 1.00 98.56 224 ASP A O 1
ATOM 1751 N N . GLN A 1 225 ? 2.741 -13.408 -28.872 1.00 98.62 225 GLN A N 1
ATOM 1752 C CA . GLN A 1 225 ? 1.947 -14.439 -28.202 1.00 98.62 225 GLN A CA 1
ATOM 1753 C C . GLN A 1 225 ? 2.326 -14.569 -26.725 1.00 98.62 225 GLN A C 1
ATOM 1755 O O . GLN A 1 225 ? 1.449 -14.632 -25.877 1.00 98.62 225 GLN A O 1
ATOM 1760 N N . GLU A 1 226 ? 3.619 -14.534 -26.407 1.00 98.44 226 GLU A N 1
ATOM 1761 C CA . GLU A 1 226 ? 4.081 -14.594 -25.019 1.00 98.44 226 GLU A CA 1
ATOM 1762 C C . GLU A 1 226 ? 3.663 -13.349 -24.219 1.00 98.44 226 GLU A C 1
ATOM 1764 O O . GLU A 1 226 ? 3.264 -13.470 -23.064 1.00 98.44 226 GLU A O 1
ATOM 1769 N N . ILE A 1 227 ? 3.660 -12.158 -24.833 1.00 98.69 227 ILE A N 1
ATOM 1770 C CA . ILE A 1 227 ? 3.120 -10.942 -24.197 1.00 98.69 227 ILE A CA 1
ATOM 1771 C C . ILE A 1 227 ? 1.615 -11.095 -23.918 1.00 98.69 227 ILE A C 1
ATOM 1773 O O . ILE A 1 227 ? 1.159 -10.741 -22.832 1.00 98.69 227 ILE A O 1
ATOM 1777 N N . LEU A 1 228 ? 0.848 -11.639 -24.870 1.00 98.75 228 LEU A N 1
ATOM 1778 C CA . LEU A 1 228 ? -0.589 -11.892 -24.708 1.00 98.75 228 LEU A CA 1
ATOM 1779 C C . LEU A 1 228 ? -0.871 -12.923 -23.605 1.00 98.75 228 LEU A C 1
ATOM 1781 O O . LEU A 1 228 ? -1.778 -12.722 -22.798 1.00 98.75 228 LEU A O 1
ATOM 1785 N N . ASP A 1 229 ? -0.081 -13.995 -23.535 1.00 98.62 229 ASP A N 1
ATOM 1786 C CA . ASP A 1 229 ? -0.214 -15.032 -22.506 1.00 98.62 229 ASP A CA 1
ATOM 1787 C C . ASP A 1 229 ? 0.067 -14.455 -21.105 1.00 98.62 229 ASP A C 1
ATOM 1789 O O . ASP A 1 229 ? -0.683 -14.704 -20.157 1.00 98.62 229 ASP A O 1
ATOM 1793 N N . LEU A 1 230 ? 1.105 -13.620 -20.978 1.00 98.69 230 LEU A N 1
ATOM 1794 C CA . LEU A 1 230 ? 1.430 -12.915 -19.735 1.00 98.69 230 LEU A CA 1
ATOM 1795 C C . LEU A 1 230 ? 0.350 -11.896 -19.344 1.00 98.69 230 LEU A C 1
ATOM 1797 O O . LEU A 1 230 ? 0.029 -11.767 -18.161 1.00 98.69 230 LEU A O 1
ATOM 1801 N N . ASP A 1 231 ? -0.245 -11.190 -20.308 1.00 98.56 231 ASP A N 1
ATOM 1802 C CA . ASP A 1 231 ? -1.343 -10.255 -20.035 1.00 98.56 231 ASP A CA 1
ATOM 1803 C C . ASP A 1 231 ? -2.579 -10.988 -19.498 1.00 98.56 231 ASP A C 1
ATOM 1805 O O . ASP A 1 231 ? -3.167 -10.567 -18.493 1.00 98.56 231 ASP A O 1
ATOM 1809 N N . GLY A 1 232 ? -2.903 -12.141 -20.092 1.00 97.81 232 GLY A N 1
ATOM 1810 C CA . GLY A 1 232 ? -3.950 -13.043 -19.615 1.00 97.81 232 GLY A CA 1
ATOM 1811 C C . GLY A 1 232 ? -3.691 -13.582 -18.205 1.00 97.81 232 GLY A C 1
ATOM 1812 O O . GLY A 1 232 ? -4.639 -13.789 -17.447 1.00 97.81 232 GLY A O 1
ATOM 1813 N N . ALA A 1 233 ? -2.422 -13.741 -17.819 1.00 98.06 233 ALA A N 1
ATOM 1814 C CA . ALA A 1 233 ? -2.019 -14.134 -16.469 1.00 98.06 233 ALA A CA 1
ATOM 1815 C C . ALA A 1 233 ? -2.019 -12.980 -15.443 1.00 98.06 233 ALA A C 1
ATOM 1817 O O . ALA A 1 233 ? -1.799 -13.224 -14.259 1.00 98.06 233 ALA A O 1
ATOM 1818 N N . GLY A 1 234 ? -2.276 -11.736 -15.867 1.00 98.06 234 GLY A N 1
ATOM 1819 C CA . GLY A 1 234 ? -2.353 -10.567 -14.982 1.00 98.06 234 GLY A CA 1
ATOM 1820 C C . GLY A 1 234 ? -1.119 -9.659 -14.991 1.00 98.06 234 GLY A C 1
ATOM 1821 O O . GLY A 1 234 ? -1.020 -8.753 -14.163 1.00 98.06 234 GLY A O 1
ATOM 1822 N N . VAL A 1 235 ? -0.172 -9.849 -15.915 1.00 98.62 235 VAL A N 1
ATOM 1823 C CA . VAL A 1 235 ? 0.948 -8.912 -16.104 1.00 98.62 235 VAL A CA 1
ATOM 1824 C C . VAL A 1 235 ? 0.443 -7.617 -16.742 1.00 98.62 235 VAL A C 1
ATOM 1826 O O . VAL A 1 235 ? -0.440 -7.631 -17.598 1.00 98.62 235 VAL A O 1
ATOM 1829 N N . ARG A 1 236 ? 0.960 -6.470 -16.291 1.00 98.56 236 ARG A N 1
ATOM 1830 C CA . ARG A 1 236 ? 0.490 -5.138 -16.719 1.00 98.56 236 ARG A CA 1
ATOM 1831 C C . ARG A 1 236 ? 1.597 -4.183 -17.145 1.00 98.56 236 ARG A C 1
ATOM 1833 O O . ARG A 1 236 ? 1.279 -3.093 -17.640 1.00 98.56 236 ARG A O 1
ATOM 1840 N N . ALA A 1 237 ? 2.855 -4.578 -16.965 1.00 98.38 237 ALA A N 1
ATOM 1841 C CA . ALA A 1 237 ? 4.012 -3.759 -17.280 1.00 98.38 237 ALA A CA 1
ATOM 1842 C C . ALA A 1 237 ? 5.286 -4.580 -17.500 1.00 98.38 237 ALA A C 1
ATOM 1844 O O . ALA A 1 237 ? 5.411 -5.713 -17.031 1.00 98.38 237 ALA A O 1
ATOM 1845 N N . VAL A 1 238 ? 6.252 -3.956 -18.175 1.00 96.69 238 VAL A N 1
ATOM 1846 C CA . VAL A 1 238 ? 7.622 -4.461 -18.332 1.00 96.69 238 VAL A CA 1
ATOM 1847 C C . VAL A 1 238 ? 8.614 -3.490 -17.691 1.00 96.69 238 VAL A C 1
ATOM 1849 O O . VAL A 1 238 ? 8.511 -2.275 -17.861 1.00 96.69 238 VAL A O 1
ATOM 1852 N N . ARG A 1 239 ? 9.585 -4.013 -16.943 1.00 95.00 239 ARG A N 1
ATOM 1853 C CA . ARG A 1 239 ? 10.583 -3.231 -16.210 1.00 95.00 239 ARG A CA 1
ATOM 1854 C C . ARG A 1 239 ? 11.933 -3.228 -16.916 1.00 95.00 239 ARG A C 1
ATOM 1856 O O . ARG A 1 239 ? 12.457 -4.277 -17.278 1.00 95.00 239 ARG A O 1
ATOM 1863 N N . PHE A 1 240 ? 12.543 -2.050 -17.011 1.00 90.06 240 PHE A N 1
ATOM 1864 C CA . PHE A 1 240 ? 13.917 -1.845 -17.459 1.00 90.06 240 PHE A CA 1
ATOM 1865 C C . PHE A 1 240 ? 14.803 -1.466 -16.276 1.00 90.06 240 PHE A C 1
ATOM 1867 O O . PHE A 1 240 ? 14.577 -0.469 -15.586 1.00 90.06 240 PHE A O 1
ATOM 1874 N N . ASN A 1 241 ? 15.850 -2.256 -16.051 1.00 82.62 241 ASN A N 1
ATOM 1875 C CA . ASN A 1 241 ? 16.849 -1.984 -15.026 1.00 82.62 241 ASN A CA 1
ATOM 1876 C C . ASN A 1 241 ? 18.069 -1.303 -15.654 1.00 82.62 241 ASN A C 1
ATOM 1878 O O . ASN A 1 241 ? 18.976 -1.963 -16.151 1.00 82.62 241 ASN A O 1
ATOM 1882 N N . LEU A 1 242 ? 18.094 0.026 -15.628 1.00 78.94 242 LEU A N 1
ATOM 1883 C CA . LEU A 1 242 ? 19.179 0.813 -16.216 1.00 78.94 242 LEU A CA 1
ATOM 1884 C C . LEU A 1 242 ? 20.330 1.030 -15.225 1.00 78.94 242 LEU A C 1
ATOM 1886 O O . LEU A 1 242 ? 21.486 1.109 -15.626 1.00 78.94 242 LEU A O 1
ATOM 1890 N N . LYS A 1 243 ? 20.039 1.053 -13.918 1.00 68.00 243 LYS A N 1
ATOM 1891 C CA . LYS A 1 243 ? 21.034 1.341 -12.873 1.00 68.00 243 LYS A CA 1
ATOM 1892 C C . LYS A 1 243 ? 22.024 0.204 -12.603 1.00 68.00 243 LYS A C 1
ATOM 1894 O O . LYS A 1 243 ? 23.168 0.461 -12.240 1.00 68.00 243 LYS A O 1
ATOM 1899 N N . ARG A 1 244 ? 21.594 -1.058 -12.683 1.00 61.53 244 ARG A N 1
ATOM 1900 C CA . ARG A 1 244 ? 22.427 -2.218 -12.290 1.00 61.53 244 ARG A CA 1
ATOM 1901 C C . ARG A 1 244 ? 22.858 -3.090 -13.465 1.00 61.53 244 ARG A C 1
ATOM 1903 O O . ARG A 1 244 ? 23.505 -4.107 -13.226 1.00 61.53 244 ARG A O 1
ATOM 1910 N N . GLY A 1 245 ? 22.511 -2.698 -14.690 1.00 58.34 245 GLY A N 1
ATOM 1911 C CA . GLY A 1 245 ? 22.598 -3.568 -15.855 1.00 58.34 245 GLY A CA 1
ATOM 1912 C C . GLY A 1 245 ? 21.499 -4.626 -15.793 1.00 58.34 245 GLY A C 1
ATOM 1913 O O . GLY A 1 245 ? 21.636 -5.656 -15.133 1.00 58.34 245 GLY A O 1
ATOM 1914 N N . GLY A 1 246 ? 20.372 -4.325 -16.428 1.00 52.94 246 GLY A N 1
ATOM 1915 C CA . GLY A 1 246 ? 19.352 -5.294 -16.795 1.00 52.94 246 GLY A CA 1
ATOM 1916 C C . GLY A 1 246 ? 19.740 -6.020 -18.073 1.00 52.94 246 GLY A C 1
ATOM 1917 O O . GLY A 1 246 ? 20.712 -5.674 -18.743 1.00 52.94 246 GLY A O 1
ATOM 1918 N N . SER A 1 247 ? 18.964 -7.036 -18.416 1.00 51.38 247 SER A N 1
ATOM 1919 C CA . SER A 1 247 ? 19.201 -7.845 -19.605 1.00 51.38 247 SER A CA 1
ATOM 1920 C C . SER A 1 247 ? 18.838 -7.139 -20.925 1.00 51.38 247 SER A C 1
ATOM 1922 O O . SER A 1 247 ? 19.179 -7.661 -21.979 1.00 51.38 247 SER A O 1
ATOM 1924 N N . GLU A 1 248 ? 18.251 -5.932 -20.877 1.00 60.59 248 GLU A N 1
ATOM 1925 C CA . GLU A 1 248 ? 17.993 -5.059 -22.034 1.00 60.59 248 GLU A CA 1
ATOM 1926 C C . GLU A 1 248 ? 18.403 -3.600 -21.759 1.00 60.59 248 GLU A C 1
ATOM 1928 O O . GLU A 1 248 ? 18.219 -3.080 -20.654 1.00 60.59 248 GLU A O 1
ATOM 1933 N N . GLY A 1 249 ? 18.974 -2.936 -22.771 1.00 66.69 249 GLY A N 1
ATOM 1934 C CA . GLY A 1 249 ? 19.512 -1.572 -22.675 1.00 66.69 249 GLY A CA 1
ATOM 1935 C C . GLY A 1 249 ? 18.548 -0.470 -23.132 1.00 66.69 249 GLY A C 1
ATOM 1936 O O . GLY A 1 249 ? 17.545 -0.727 -23.797 1.00 66.69 249 GLY A O 1
ATOM 1937 N N . VAL A 1 250 ? 18.899 0.786 -22.825 1.00 75.31 250 VAL A N 1
ATOM 1938 C CA . VAL A 1 250 ? 18.145 2.008 -23.190 1.00 75.31 250 VAL A CA 1
ATOM 1939 C C . VAL A 1 250 ? 17.760 2.051 -24.672 1.00 75.31 250 VAL A C 1
ATOM 1941 O O . VAL A 1 250 ? 16.684 2.537 -25.007 1.00 75.31 250 VAL A O 1
ATOM 1944 N N . GLN A 1 251 ? 18.600 1.515 -25.565 1.00 81.88 251 GLN A N 1
ATOM 1945 C CA . GLN A 1 251 ? 18.366 1.561 -27.010 1.00 81.88 251 GLN A CA 1
ATOM 1946 C C . GLN A 1 251 ? 17.080 0.852 -27.471 1.00 81.88 251 GLN A C 1
ATOM 1948 O O . GLN A 1 251 ? 16.588 1.147 -28.556 1.00 81.88 251 GLN A O 1
ATOM 1953 N N . HIS A 1 252 ? 16.535 -0.071 -26.671 1.00 87.31 252 HIS A N 1
ATOM 1954 C CA . HIS A 1 252 ? 15.307 -0.806 -26.996 1.00 87.31 252 HIS A CA 1
ATOM 1955 C C . HIS A 1 252 ? 14.073 -0.281 -26.252 1.00 87.31 252 HIS A C 1
ATOM 1957 O O . HIS A 1 252 ? 12.966 -0.761 -26.501 1.00 87.31 252 HIS A O 1
ATOM 1963 N N . LEU A 1 253 ? 14.242 0.715 -25.373 1.00 90.31 253 LEU A N 1
ATOM 1964 C CA . LEU A 1 253 ? 13.180 1.225 -24.511 1.00 90.31 253 LEU A CA 1
ATOM 1965 C C . LEU A 1 253 ? 11.980 1.746 -25.311 1.00 90.31 253 LEU A C 1
ATOM 1967 O O . LEU A 1 253 ? 10.867 1.297 -25.067 1.00 90.31 253 LEU A O 1
ATOM 1971 N N . ASP A 1 254 ? 12.189 2.655 -26.271 1.00 92.69 254 ASP A N 1
ATOM 1972 C CA . ASP A 1 254 ? 11.081 3.269 -27.024 1.00 92.69 254 ASP A CA 1
ATOM 1973 C C . ASP A 1 254 ? 10.294 2.230 -27.832 1.00 92.69 254 ASP A C 1
ATOM 1975 O O . ASP A 1 254 ? 9.072 2.138 -27.708 1.00 92.69 254 ASP A O 1
ATOM 1979 N N . THR A 1 255 ? 10.996 1.383 -28.591 1.00 93.81 255 THR A N 1
ATOM 1980 C CA . THR A 1 255 ? 10.360 0.354 -29.423 1.00 93.81 255 THR A CA 1
ATOM 1981 C C . THR A 1 255 ? 9.564 -0.639 -28.582 1.00 93.81 255 THR A C 1
ATOM 1983 O O . THR A 1 255 ? 8.418 -0.940 -28.911 1.00 93.81 255 THR A O 1
ATOM 1986 N N . MET A 1 256 ? 10.138 -1.127 -27.479 1.00 94.94 256 MET A N 1
ATOM 1987 C CA . MET A 1 256 ? 9.452 -2.074 -26.605 1.00 94.94 256 MET A CA 1
ATOM 1988 C C . MET A 1 256 ? 8.278 -1.413 -25.874 1.00 94.94 256 MET A C 1
ATOM 1990 O O . MET A 1 256 ? 7.205 -2.005 -25.816 1.00 94.94 256 MET A O 1
ATOM 1994 N N . ALA A 1 257 ? 8.441 -0.179 -25.380 1.00 96.31 257 ALA A N 1
ATOM 1995 C CA . ALA A 1 257 ? 7.382 0.569 -24.704 1.00 96.31 257 ALA A CA 1
ATOM 1996 C C . ALA A 1 257 ? 6.158 0.774 -25.602 1.00 96.31 257 ALA A C 1
ATOM 1998 O O . ALA A 1 257 ? 5.032 0.551 -25.162 1.00 96.31 257 ALA A O 1
ATOM 1999 N N . ARG A 1 258 ? 6.370 1.157 -26.868 1.00 97.31 258 ARG A N 1
ATOM 2000 C CA . ARG A 1 258 ? 5.282 1.300 -27.847 1.00 97.31 258 ARG A CA 1
ATOM 2001 C C . ARG A 1 258 ? 4.633 -0.041 -28.150 1.00 97.31 258 ARG A C 1
ATOM 2003 O O . ARG A 1 258 ? 3.417 -0.145 -28.059 1.00 97.31 258 ARG A O 1
ATOM 2010 N N . ARG A 1 259 ? 5.434 -1.079 -28.409 1.00 97.56 259 ARG A N 1
ATOM 2011 C CA . ARG A 1 259 ? 4.938 -2.421 -28.738 1.00 97.56 259 ARG A CA 1
ATOM 2012 C C . ARG A 1 259 ? 4.037 -3.000 -27.646 1.00 97.56 259 ARG A C 1
ATOM 2014 O O . ARG A 1 259 ? 2.922 -3.416 -27.944 1.00 97.56 259 ARG A O 1
ATOM 2021 N N . VAL A 1 260 ? 4.486 -3.019 -26.387 1.00 98.06 260 VAL A N 1
ATOM 2022 C CA . VAL A 1 260 ? 3.680 -3.587 -25.288 1.00 98.06 260 VAL A CA 1
ATOM 2023 C C . VAL A 1 260 ? 2.440 -2.740 -24.996 1.00 98.06 260 VAL A C 1
ATOM 2025 O O . VAL A 1 260 ? 1.396 -3.272 -24.619 1.00 98.06 260 VAL A O 1
ATOM 2028 N N . HIS A 1 261 ? 2.524 -1.425 -25.203 1.00 98.31 261 HIS A N 1
ATOM 2029 C CA . HIS A 1 261 ? 1.378 -0.545 -25.034 1.00 98.31 261 HIS A CA 1
ATOM 2030 C C . HIS A 1 261 ? 0.330 -0.735 -26.134 1.00 98.31 261 HIS A C 1
ATOM 2032 O O . HIS A 1 261 ? -0.857 -0.820 -25.842 1.00 98.31 261 HIS A O 1
ATOM 2038 N N . GLU A 1 262 ? 0.751 -0.836 -27.392 1.00 98.31 262 GLU A N 1
ATOM 2039 C CA . GLU A 1 262 ? -0.151 -1.053 -28.525 1.00 98.31 262 GLU A CA 1
ATOM 2040 C C . GLU A 1 262 ? -0.816 -2.434 -28.472 1.00 98.31 262 GLU A C 1
ATOM 2042 O O . GLU A 1 262 ? -1.999 -2.549 -28.787 1.00 98.31 262 GLU A O 1
ATOM 2047 N N . LEU A 1 263 ? -0.084 -3.469 -28.045 1.00 98.31 263 LEU A N 1
ATOM 2048 C CA . LEU A 1 263 ? -0.589 -4.842 -28.024 1.00 98.31 263 LEU A CA 1
ATOM 2049 C C . LEU A 1 263 ? -1.556 -5.109 -26.858 1.00 98.31 263 LEU A C 1
ATOM 2051 O O . LEU A 1 263 ? -2.590 -5.741 -27.056 1.00 98.31 263 LEU A O 1
ATOM 2055 N N . VAL A 1 264 ? -1.215 -4.649 -25.648 1.00 98.25 264 VAL A N 1
ATOM 2056 C CA . VAL A 1 264 ? -1.916 -5.012 -24.393 1.00 98.25 264 VAL A CA 1
ATOM 2057 C C . VAL A 1 264 ? -2.083 -3.836 -23.415 1.00 98.25 264 VAL A C 1
ATOM 2059 O O . VAL A 1 264 ? -2.506 -3.998 -22.269 1.00 98.25 264 VAL A O 1
ATOM 2062 N N . GLY A 1 265 ? -1.753 -2.611 -23.830 1.00 98.12 265 GLY A N 1
ATOM 2063 C CA . GLY A 1 265 ? -1.893 -1.410 -22.999 1.00 98.12 265 GLY A CA 1
ATOM 2064 C C . GLY A 1 265 ? -0.856 -1.284 -21.884 1.00 98.12 265 GLY A C 1
ATOM 2065 O O . GLY A 1 265 ? -1.003 -0.425 -21.013 1.00 98.12 265 GLY A O 1
ATOM 2066 N N . TRP A 1 266 ? 0.181 -2.123 -21.858 1.00 98.44 266 TRP A N 1
ATOM 2067 C CA . TRP A 1 266 ? 1.187 -2.106 -20.795 1.00 98.44 266 TRP A CA 1
ATOM 2068 C C . TRP A 1 266 ? 1.937 -0.775 -20.713 1.00 98.44 266 TRP A C 1
ATOM 2070 O O . TRP A 1 266 ? 2.036 -0.024 -21.684 1.00 98.44 266 TRP A O 1
ATOM 2080 N N . HIS A 1 267 ? 2.444 -0.475 -19.520 1.00 98.38 267 HIS A N 1
ATOM 2081 C CA . HIS A 1 267 ? 3.390 0.617 -19.306 1.00 98.38 267 HIS A CA 1
ATOM 2082 C C . HIS A 1 267 ? 4.801 0.064 -19.098 1.00 98.38 267 HIS A C 1
ATOM 2084 O O . HIS A 1 267 ? 4.990 -1.141 -18.904 1.00 98.38 267 HIS A O 1
ATOM 2090 N N . VAL A 1 268 ? 5.793 0.952 -19.134 1.00 96.94 268 VAL A N 1
ATOM 2091 C CA . VAL A 1 268 ? 7.173 0.604 -18.782 1.00 96.94 268 VAL A CA 1
ATOM 2092 C C . VAL A 1 268 ? 7.550 1.148 -17.412 1.00 96.94 268 VAL A C 1
ATOM 2094 O O . VAL A 1 268 ? 7.230 2.290 -17.078 1.00 96.94 268 VAL A O 1
ATOM 2097 N N . GLU A 1 269 ? 8.256 0.339 -16.630 1.00 96.44 269 GLU A N 1
ATOM 2098 C CA . GLU A 1 269 ? 8.837 0.754 -15.354 1.00 96.44 269 GLU A CA 1
ATOM 2099 C C . GLU A 1 269 ? 10.344 0.925 -15.475 1.00 96.44 269 GLU A C 1
ATOM 2101 O O . GLU A 1 269 ? 11.025 0.071 -16.041 1.00 96.44 269 GLU A O 1
ATOM 2106 N N . LEU A 1 270 ? 10.884 2.004 -14.916 1.00 93.75 270 LEU A N 1
ATOM 2107 C CA . LEU A 1 270 ? 12.307 2.308 -14.993 1.00 93.75 270 LEU A CA 1
ATOM 2108 C C . LEU A 1 270 ? 12.941 2.300 -13.609 1.00 93.75 270 LEU A C 1
ATOM 2110 O O . LEU A 1 270 ? 12.667 3.168 -12.778 1.00 93.75 270 LEU A O 1
ATOM 2114 N N . TYR A 1 271 ? 13.875 1.371 -13.410 1.00 89.06 271 TYR A N 1
ATOM 2115 C CA . TYR A 1 271 ? 14.846 1.462 -12.329 1.00 89.06 271 TYR A CA 1
ATOM 2116 C C . TYR A 1 271 ? 16.111 2.145 -12.845 1.00 89.06 271 TYR A C 1
ATOM 2118 O O . TYR A 1 271 ? 17.016 1.514 -13.404 1.00 89.06 271 TYR A O 1
ATOM 2126 N N . VAL A 1 272 ? 16.142 3.462 -12.675 1.00 84.31 272 VAL A N 1
ATOM 2127 C CA . VAL A 1 272 ? 17.175 4.367 -13.182 1.00 84.31 272 VAL A CA 1
ATOM 2128 C C . VAL A 1 272 ? 17.644 5.292 -12.064 1.00 84.31 272 VAL A C 1
ATOM 2130 O O . VAL A 1 272 ? 16.900 5.583 -11.127 1.00 84.31 272 VAL A O 1
ATOM 2133 N N . ASP A 1 273 ? 18.903 5.708 -12.124 1.00 78.75 273 ASP A N 1
ATOM 2134 C CA . ASP A 1 273 ? 19.412 6.765 -11.260 1.00 78.75 273 ASP A CA 1
ATOM 2135 C C . ASP A 1 273 ? 18.981 8.122 -11.828 1.00 78.75 273 ASP A C 1
ATOM 2137 O O . ASP A 1 273 ? 19.127 8.345 -13.029 1.00 78.75 273 ASP A O 1
ATOM 2141 N N . SER A 1 274 ? 18.434 9.032 -11.016 1.00 78.31 274 SER A N 1
ATOM 2142 C CA . SER A 1 274 ? 17.893 10.289 -11.548 1.00 78.31 274 SER A CA 1
ATOM 2143 C C . SER A 1 274 ? 18.938 11.129 -12.285 1.00 78.31 274 SER A C 1
ATOM 2145 O O . SER A 1 274 ? 18.569 11.884 -13.179 1.00 78.31 274 SER A O 1
ATOM 2147 N N . ARG A 1 275 ? 20.234 10.963 -11.983 1.00 79.19 275 ARG A N 1
ATOM 2148 C CA . ARG A 1 275 ? 21.344 11.612 -12.707 1.00 79.19 275 ARG A CA 1
ATOM 2149 C C . ARG A 1 275 ? 21.366 11.281 -14.202 1.00 79.19 275 ARG A C 1
ATOM 2151 O O . ARG A 1 275 ? 21.857 12.083 -14.989 1.00 79.19 275 ARG A O 1
ATOM 2158 N N . ASP A 1 276 ? 20.802 10.140 -14.589 1.00 84.75 276 ASP A N 1
ATOM 2159 C CA . ASP A 1 276 ? 20.732 9.695 -15.980 1.00 84.75 276 ASP A CA 1
ATOM 2160 C C . ASP A 1 276 ? 19.419 10.118 -16.672 1.00 84.75 276 ASP A C 1
ATOM 2162 O O . ASP A 1 276 ? 19.284 9.964 -17.887 1.00 84.75 276 ASP A O 1
ATOM 2166 N N . LEU A 1 277 ? 18.442 10.672 -15.934 1.00 85.25 277 LEU A N 1
ATOM 2167 C CA . LEU A 1 277 ? 17.137 11.058 -16.492 1.00 85.25 277 LEU A CA 1
ATOM 2168 C C . LEU A 1 277 ? 17.238 12.196 -17.510 1.00 85.25 277 LEU A C 1
ATOM 2170 O O . LEU A 1 277 ? 16.445 12.223 -18.449 1.00 85.25 277 LEU A O 1
ATOM 2174 N N . ASP A 1 278 ? 18.212 13.098 -17.368 1.00 86.62 278 ASP A N 1
ATOM 2175 C CA . ASP A 1 278 ? 18.418 14.216 -18.300 1.00 86.62 278 ASP A CA 1
ATOM 2176 C C . ASP A 1 278 ? 18.625 13.724 -19.736 1.00 86.62 278 ASP A C 1
ATOM 2178 O O . ASP A 1 278 ? 18.028 14.252 -20.673 1.00 86.62 278 ASP A O 1
ATOM 2182 N N . GLY A 1 279 ? 19.417 12.662 -19.906 1.00 87.38 279 GLY A N 1
ATOM 2183 C CA . GLY A 1 279 ? 19.670 12.057 -21.214 1.00 87.38 279 GLY A CA 1
ATOM 2184 C C . GLY A 1 279 ? 18.470 11.296 -21.785 1.00 87.38 279 GLY A C 1
ATOM 2185 O O . GLY A 1 279 ? 18.423 11.041 -22.987 1.00 87.38 279 GLY A O 1
ATOM 2186 N N . LEU A 1 280 ? 17.497 10.941 -20.943 1.00 89.31 280 LEU A N 1
ATOM 2187 C CA . LEU A 1 280 ? 16.307 10.181 -21.328 1.00 89.31 280 LEU A CA 1
ATOM 2188 C C . LEU A 1 280 ? 15.063 11.057 -21.489 1.00 89.31 280 LEU A C 1
ATOM 2190 O O . LEU A 1 280 ? 14.078 10.582 -22.049 1.00 89.31 280 LEU A O 1
ATOM 2194 N N . PHE A 1 281 ? 15.100 12.312 -21.034 1.00 92.19 281 PHE A N 1
ATOM 2195 C CA . PHE A 1 281 ? 13.927 13.176 -20.896 1.00 92.19 281 PHE A CA 1
ATOM 2196 C C . PHE A 1 281 ? 13.048 13.207 -22.153 1.00 92.19 281 PHE A C 1
ATOM 2198 O O . PHE A 1 281 ? 11.873 12.853 -22.084 1.00 92.19 281 PHE A O 1
ATOM 2205 N N . GLU A 1 282 ? 13.635 13.544 -23.305 1.00 93.00 282 GLU A N 1
ATOM 2206 C CA . GLU A 1 282 ? 12.917 13.645 -24.585 1.00 93.00 282 GLU A CA 1
ATOM 2207 C C . GLU A 1 282 ? 12.280 12.319 -25.013 1.00 93.00 282 GLU A C 1
ATOM 2209 O O . GLU A 1 282 ? 11.202 12.311 -25.599 1.00 93.00 282 GLU A O 1
ATOM 2214 N N . THR A 1 283 ? 12.911 11.189 -24.679 1.00 92.12 283 THR A N 1
ATOM 2215 C CA . THR A 1 283 ? 12.332 9.865 -24.931 1.00 92.12 283 THR A CA 1
ATOM 2216 C C . THR A 1 283 ? 11.137 9.636 -24.010 1.00 92.12 283 THR A C 1
ATOM 2218 O O . THR A 1 283 ? 10.054 9.302 -24.477 1.00 92.12 283 THR A O 1
ATOM 2221 N N . LEU A 1 284 ? 11.306 9.842 -22.700 1.00 94.31 284 LEU A N 1
ATOM 2222 C CA . LEU A 1 284 ? 10.303 9.477 -21.695 1.00 94.31 284 LEU A CA 1
ATOM 2223 C C . LEU A 1 284 ? 8.999 10.266 -21.822 1.00 94.31 284 LEU A C 1
ATOM 2225 O O . LEU A 1 284 ? 7.935 9.698 -21.591 1.00 94.31 284 LEU A O 1
ATOM 2229 N N . VAL A 1 285 ? 9.058 11.542 -22.215 1.00 95.19 285 VAL A N 1
ATOM 2230 C CA . VAL A 1 285 ? 7.856 12.386 -22.351 1.00 95.19 285 VAL A CA 1
ATOM 2231 C C . VAL A 1 285 ? 6.971 12.014 -23.543 1.00 95.19 285 VAL A C 1
ATOM 2233 O O . VAL A 1 285 ? 5.806 12.404 -23.567 1.00 95.19 285 VAL A O 1
ATOM 2236 N N . VAL A 1 286 ? 7.499 11.279 -24.530 1.00 95.25 286 VAL A N 1
ATOM 2237 C CA . VAL A 1 286 ? 6.740 10.826 -25.712 1.00 95.25 286 VAL A CA 1
ATOM 2238 C C . VAL A 1 286 ? 6.347 9.349 -25.651 1.00 95.25 286 VAL A C 1
ATOM 2240 O O . VAL A 1 286 ? 5.720 8.842 -26.590 1.00 95.25 286 VAL A O 1
ATOM 2243 N N . LEU A 1 287 ? 6.736 8.639 -24.588 1.00 96.50 287 LEU A N 1
ATOM 2244 C CA . LEU A 1 287 ? 6.303 7.266 -24.357 1.00 96.50 287 LEU A CA 1
ATOM 2245 C C . LEU A 1 287 ? 4.844 7.242 -23.885 1.00 96.50 287 LEU A C 1
ATOM 2247 O O . LEU A 1 287 ? 4.399 8.154 -23.188 1.00 96.50 287 LEU A O 1
ATOM 2251 N N . PRO A 1 288 ? 4.090 6.189 -24.232 1.00 96.62 288 PRO A N 1
ATOM 2252 C CA . PRO A 1 288 ? 2.657 6.150 -23.960 1.00 96.62 288 PRO A CA 1
ATOM 2253 C C . PRO A 1 288 ? 2.314 6.076 -22.465 1.00 96.62 288 PRO A C 1
ATOM 2255 O O . PRO A 1 288 ? 1.336 6.679 -22.027 1.00 96.62 288 PRO A O 1
ATOM 2258 N N . ALA A 1 289 ? 3.100 5.339 -21.674 1.00 97.62 289 ALA A N 1
ATOM 2259 C CA . ALA A 1 289 ? 2.929 5.238 -20.229 1.00 97.62 289 ALA A CA 1
ATOM 2260 C C . ALA A 1 289 ? 4.232 4.782 -19.558 1.00 97.62 289 ALA A C 1
ATOM 2262 O O . ALA A 1 289 ? 4.808 3.760 -19.937 1.00 97.62 289 ALA A O 1
ATOM 2263 N N . VAL A 1 290 ? 4.682 5.532 -18.548 1.00 97.69 290 VAL A N 1
ATOM 2264 C CA . VAL A 1 290 ? 5.964 5.313 -17.859 1.00 97.69 290 VAL A CA 1
ATOM 2265 C C . VAL A 1 290 ? 5.79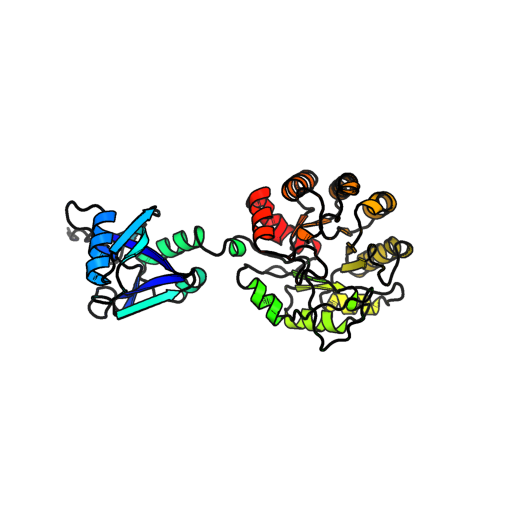7 5.507 -16.357 1.00 97.69 290 VAL A C 1
ATOM 2267 O O . VAL A 1 290 ? 5.122 6.448 -15.929 1.00 97.69 290 VAL A O 1
ATOM 2270 N N . SER A 1 291 ? 6.465 4.669 -15.565 1.00 97.81 291 SER A N 1
ATOM 2271 C CA . SER A 1 291 ? 6.722 4.936 -14.149 1.00 97.81 291 SER A CA 1
ATOM 2272 C C . SER A 1 291 ? 8.204 4.856 -13.795 1.00 97.81 291 SER A C 1
ATOM 2274 O O . SER A 1 291 ? 8.926 3.999 -14.300 1.00 97.81 291 SER A O 1
ATOM 2276 N N . ILE A 1 292 ? 8.645 5.715 -12.878 1.00 96.81 292 ILE A N 1
ATOM 2277 C CA . ILE A 1 292 ? 10.007 5.721 -12.331 1.00 96.81 292 ILE A CA 1
ATOM 2278 C C . ILE A 1 292 ? 9.994 5.146 -10.913 1.00 96.81 292 ILE A C 1
ATOM 2280 O O . ILE A 1 292 ? 9.193 5.562 -10.072 1.00 96.81 292 ILE A O 1
ATOM 2284 N N . ASP A 1 293 ? 10.894 4.204 -10.644 1.00 95.25 293 ASP A N 1
ATOM 2285 C CA . ASP A 1 293 ? 11.018 3.564 -9.337 1.00 95.25 293 ASP A CA 1
ATOM 2286 C C . ASP A 1 293 ? 11.671 4.484 -8.285 1.00 95.25 293 ASP A C 1
ATOM 2288 O O . ASP A 1 293 ? 12.537 5.310 -8.585 1.00 95.25 293 ASP A O 1
ATOM 2292 N N . HIS A 1 294 ? 11.287 4.286 -7.020 1.00 94.31 294 HIS A N 1
ATOM 2293 C CA . HIS A 1 294 ? 11.951 4.809 -5.817 1.00 94.31 294 HIS A CA 1
ATOM 2294 C C . HIS A 1 294 ? 12.291 6.310 -5.828 1.00 94.31 294 HIS A C 1
ATOM 2296 O O . HIS A 1 294 ? 13.422 6.703 -5.522 1.00 94.31 294 HIS A O 1
ATOM 2302 N N . LEU A 1 295 ? 11.329 7.155 -6.215 1.00 91.25 295 LEU A N 1
ATOM 2303 C CA . LEU A 1 295 ? 11.495 8.616 -6.290 1.00 91.25 295 LEU A CA 1
ATOM 2304 C C . LEU A 1 295 ? 12.712 9.077 -7.128 1.00 91.25 295 LEU A C 1
ATOM 2306 O O . LEU A 1 295 ? 13.218 10.177 -6.929 1.00 91.25 295 LEU A O 1
ATOM 2310 N N . GLY A 1 296 ? 13.222 8.244 -8.041 1.00 74.94 296 GLY A N 1
ATOM 2311 C CA . GLY A 1 296 ? 14.408 8.564 -8.839 1.00 74.94 296 GLY A CA 1
ATOM 2312 C C . GLY A 1 296 ? 15.753 8.466 -8.099 1.00 74.94 296 GLY A C 1
ATOM 2313 O O . GLY A 1 296 ? 16.778 8.775 -8.691 1.00 74.94 296 GLY A O 1
ATOM 2314 N N . LEU A 1 297 ? 15.803 7.977 -6.855 1.00 79.94 297 LEU A N 1
ATOM 2315 C CA . LEU A 1 297 ? 17.019 7.624 -6.091 1.00 79.94 297 LEU A CA 1
ATOM 2316 C C . LEU A 1 297 ? 17.995 8.751 -5.694 1.00 79.94 297 LEU A C 1
ATOM 2318 O O . LEU A 1 297 ? 18.575 8.631 -4.621 1.00 79.94 297 LEU A O 1
ATOM 2322 N N . ALA A 1 298 ? 18.223 9.784 -6.508 1.00 82.81 298 ALA A N 1
ATOM 2323 C CA . ALA A 1 298 ? 19.249 10.805 -6.256 1.00 82.81 298 ALA A CA 1
ATOM 2324 C C . ALA A 1 298 ? 18.708 12.239 -6.351 1.00 82.81 298 ALA A C 1
ATOM 2326 O O . ALA A 1 298 ? 17.820 12.542 -7.158 1.00 82.81 298 ALA A O 1
ATOM 2327 N N . LYS A 1 299 ? 19.259 13.137 -5.534 1.00 85.81 299 LYS A N 1
ATOM 2328 C CA . LYS A 1 299 ? 18.835 14.535 -5.442 1.00 85.81 299 LYS A CA 1
ATOM 2329 C C . LYS A 1 299 ? 19.152 15.319 -6.709 1.00 85.81 299 LYS A C 1
ATOM 2331 O O . LYS A 1 299 ? 18.372 16.184 -7.102 1.00 85.81 299 LYS A O 1
ATOM 2336 N N . GLU A 1 300 ? 20.281 15.032 -7.353 1.00 86.38 300 GLU A N 1
ATOM 2337 C CA . GLU A 1 300 ? 20.773 15.810 -8.492 1.00 86.38 300 GLU A CA 1
ATOM 2338 C C . GLU A 1 300 ? 19.801 15.794 -9.678 1.00 86.38 300 GLU A C 1
ATOM 2340 O O . GLU A 1 300 ? 19.604 16.825 -10.314 1.00 86.38 300 GLU A O 1
ATOM 2345 N N . GLY A 1 301 ? 19.148 14.660 -9.947 1.00 86.00 301 GLY A N 1
ATOM 2346 C CA . GLY A 1 301 ? 18.170 14.539 -11.032 1.00 86.00 301 GLY A CA 1
ATOM 2347 C C . GLY A 1 301 ? 16.721 14.840 -10.636 1.00 86.00 301 GLY A C 1
ATOM 2348 O O . GLY A 1 301 ? 15.815 14.679 -11.457 1.00 86.00 301 GLY A O 1
ATOM 2349 N N . PHE A 1 302 ? 16.463 15.279 -9.398 1.00 91.12 302 PHE A N 1
ATOM 2350 C CA . PHE A 1 302 ? 15.099 15.514 -8.915 1.00 91.12 302 PHE A CA 1
ATOM 2351 C C . PHE A 1 302 ? 14.365 16.606 -9.713 1.00 91.12 302 PHE A C 1
ATOM 2353 O O . PHE A 1 302 ? 13.181 16.476 -10.020 1.00 91.12 302 PHE A O 1
ATOM 2360 N N . GLY A 1 303 ? 15.079 17.652 -10.146 1.00 93.44 303 GLY A N 1
ATOM 2361 C CA . GLY A 1 303 ? 14.500 18.705 -10.988 1.00 93.44 303 GLY A CA 1
ATOM 2362 C C . GLY A 1 303 ? 13.982 18.190 -12.336 1.00 93.44 303 GLY A C 1
ATOM 2363 O O . GLY A 1 303 ? 12.989 18.695 -12.857 1.00 93.44 303 GLY A O 1
ATOM 2364 N N . THR A 1 304 ? 14.614 17.160 -12.894 1.00 94.06 304 THR A N 1
ATOM 2365 C CA . THR A 1 304 ? 14.167 16.522 -14.141 1.00 94.06 304 THR A CA 1
ATOM 2366 C C . THR A 1 304 ? 13.025 15.551 -13.893 1.00 94.06 304 THR A C 1
ATOM 2368 O O . THR A 1 304 ? 12.083 15.512 -14.684 1.00 94.06 304 THR A O 1
ATOM 2371 N N . LEU A 1 305 ? 13.037 14.848 -12.758 1.00 95.06 305 LEU A N 1
ATOM 2372 C CA . LEU A 1 305 ? 11.897 14.048 -12.315 1.00 95.06 305 LEU A CA 1
ATOM 2373 C C . LEU A 1 305 ? 10.618 14.894 -12.202 1.00 95.06 305 LEU A C 1
ATOM 2375 O O . LEU A 1 305 ? 9.579 14.478 -12.709 1.00 95.06 305 LEU A O 1
ATOM 2379 N N . LEU A 1 306 ? 10.694 16.097 -11.619 1.00 96.00 306 LEU A N 1
ATOM 2380 C CA . LEU A 1 306 ? 9.555 17.023 -11.544 1.00 96.00 306 LEU A CA 1
ATOM 2381 C C . LEU A 1 306 ? 9.008 17.377 -12.932 1.00 96.00 306 LEU A C 1
ATOM 2383 O O . LEU A 1 306 ? 7.810 17.245 -13.174 1.00 96.00 306 LEU A O 1
ATOM 2387 N N . LYS A 1 307 ? 9.884 17.737 -13.876 1.00 96.81 307 LYS A N 1
ATOM 2388 C CA . LYS A 1 307 ? 9.477 18.035 -15.260 1.00 96.81 307 LYS A CA 1
ATOM 2389 C C . LYS A 1 307 ? 8.827 16.833 -15.948 1.00 96.81 307 LYS A C 1
ATOM 2391 O O . LYS A 1 307 ? 7.914 17.008 -16.747 1.00 96.81 307 LYS A O 1
ATOM 2396 N N . LEU A 1 308 ? 9.285 15.610 -15.668 1.00 97.06 308 LEU A N 1
ATOM 2397 C CA . LEU A 1 308 ? 8.665 14.387 -16.193 1.00 97.06 308 LEU A CA 1
ATOM 2398 C C . LEU A 1 308 ? 7.267 14.171 -15.594 1.00 97.06 308 LEU A C 1
ATOM 2400 O O . LEU A 1 308 ? 6.329 13.825 -16.314 1.00 97.06 308 LEU A O 1
ATOM 2404 N N . VAL A 1 309 ? 7.107 14.427 -14.297 1.00 97.50 309 VAL A N 1
ATOM 2405 C CA . VAL A 1 309 ? 5.825 14.337 -13.583 1.00 97.50 309 VAL A CA 1
ATOM 2406 C C . VAL A 1 309 ? 4.790 15.329 -14.118 1.00 97.50 309 VAL A C 1
ATOM 2408 O O . VAL A 1 309 ? 3.637 14.949 -14.346 1.00 97.50 309 VAL A O 1
ATOM 2411 N N . GLU A 1 310 ? 5.205 16.563 -14.416 1.00 97.44 310 GLU A N 1
ATOM 2412 C CA . GLU A 1 310 ? 4.373 17.573 -15.094 1.00 97.44 310 GLU A CA 1
ATOM 2413 C C . GLU A 1 310 ? 3.889 17.100 -16.477 1.00 97.44 310 GLU A C 1
ATOM 2415 O O . GLU A 1 310 ? 2.840 17.529 -16.960 1.00 97.44 310 GLU A O 1
ATOM 2420 N N . ARG A 1 311 ? 4.632 16.188 -17.119 1.00 97.44 311 ARG A N 1
ATOM 2421 C CA . ARG A 1 311 ? 4.285 15.566 -18.408 1.00 97.44 311 ARG A CA 1
ATOM 2422 C C . ARG A 1 311 ? 3.523 14.248 -18.272 1.00 97.44 311 ARG A C 1
ATOM 2424 O O . ARG A 1 311 ? 3.221 13.623 -19.282 1.00 97.44 311 ARG A O 1
ATOM 2431 N N . GLY A 1 312 ? 3.158 13.850 -17.054 1.00 96.56 312 GLY A N 1
ATOM 2432 C CA . GLY A 1 312 ? 2.311 12.685 -16.794 1.00 96.56 312 GLY A CA 1
ATOM 2433 C C . GLY A 1 312 ? 3.059 11.389 -16.480 1.00 96.56 312 GLY A C 1
ATOM 2434 O O . GLY A 1 312 ? 2.407 10.358 -16.310 1.00 96.56 312 GLY A O 1
ATOM 2435 N N . VAL A 1 313 ? 4.391 11.422 -16.357 1.00 97.62 313 VAL A N 1
ATOM 2436 C CA . VAL A 1 313 ? 5.164 10.265 -15.881 1.00 97.62 313 VAL A CA 1
ATOM 2437 C C . VAL A 1 313 ? 4.801 9.969 -14.425 1.00 97.62 313 VAL A C 1
ATOM 2439 O O . VAL A 1 313 ? 4.720 10.875 -13.594 1.00 97.62 313 VAL A O 1
ATOM 2442 N N . ARG A 1 314 ? 4.570 8.691 -14.105 1.00 98.25 314 ARG A N 1
ATOM 2443 C CA . ARG A 1 314 ? 4.291 8.245 -12.734 1.00 98.25 314 ARG A CA 1
ATOM 2444 C C . ARG A 1 314 ? 5.579 8.029 -11.952 1.00 98.25 314 ARG A C 1
ATOM 2446 O O . ARG A 1 314 ? 6.631 7.744 -12.520 1.00 98.25 314 ARG A O 1
ATOM 2453 N N . VAL A 1 315 ? 5.491 8.093 -10.631 1.00 98.19 315 VAL A N 1
ATOM 2454 C CA . VAL A 1 315 ? 6.627 7.880 -9.735 1.00 98.19 315 VAL A CA 1
ATOM 2455 C C . VAL A 1 315 ? 6.200 7.002 -8.572 1.00 98.19 315 VAL A C 1
ATOM 2457 O O . VAL A 1 315 ? 5.183 7.251 -7.925 1.00 98.19 315 VAL A O 1
ATOM 2460 N N . LYS A 1 316 ? 7.001 5.980 -8.279 1.00 98.38 316 LYS A N 1
ATOM 2461 C CA . LYS A 1 316 ? 6.777 5.114 -7.128 1.00 98.38 316 LYS A CA 1
ATOM 2462 C C . LYS A 1 316 ? 7.364 5.749 -5.865 1.00 98.38 316 LYS A C 1
ATOM 2464 O O . LYS A 1 316 ? 8.587 5.844 -5.728 1.00 98.38 316 LYS A O 1
ATOM 2469 N N . ALA A 1 317 ? 6.498 6.153 -4.938 1.00 97.94 317 ALA A N 1
ATOM 2470 C CA . ALA A 1 317 ? 6.833 6.602 -3.588 1.00 97.94 317 ALA A CA 1
ATOM 2471 C C . ALA A 1 317 ? 7.235 5.397 -2.726 1.00 97.94 317 ALA A C 1
ATOM 2473 O O . ALA A 1 317 ? 6.443 4.873 -1.952 1.00 97.94 317 ALA A O 1
ATOM 2474 N N . THR A 1 318 ? 8.459 4.918 -2.943 1.00 96.62 318 THR A N 1
ATOM 2475 C CA . THR A 1 318 ? 8.987 3.654 -2.409 1.00 96.62 318 THR A CA 1
ATOM 2476 C C . THR A 1 318 ? 10.478 3.791 -2.127 1.00 96.62 318 THR A C 1
ATOM 2478 O O . THR A 1 318 ? 11.113 4.737 -2.598 1.00 96.62 318 THR A O 1
ATOM 2481 N N . GLY A 1 319 ? 11.068 2.837 -1.401 1.00 94.50 319 GLY A N 1
ATOM 2482 C CA . GLY A 1 319 ? 12.522 2.771 -1.245 1.00 94.50 319 GLY A CA 1
ATOM 2483 C C . GLY A 1 319 ? 13.125 4.016 -0.586 1.00 94.50 319 GLY A C 1
ATOM 2484 O O . GLY A 1 319 ? 14.223 4.427 -0.952 1.00 94.50 319 GLY A O 1
ATOM 2485 N N . PHE A 1 320 ? 12.432 4.625 0.381 1.00 95.94 320 PHE A N 1
ATOM 2486 C CA . PHE A 1 320 ? 12.868 5.857 1.056 1.00 95.94 320 PHE A CA 1
ATOM 2487 C C . PHE A 1 320 ? 14.232 5.716 1.748 1.00 95.94 320 PHE A C 1
ATOM 2489 O O . PHE A 1 320 ? 14.952 6.691 1.917 1.00 95.94 320 PHE A O 1
ATOM 2496 N N . GLY A 1 321 ? 14.643 4.496 2.098 1.00 93.06 321 GLY A N 1
ATOM 2497 C CA . GLY A 1 321 ? 15.992 4.205 2.583 1.00 93.06 321 GLY A CA 1
ATOM 2498 C C . GLY A 1 321 ? 17.105 4.273 1.529 1.00 93.06 321 GLY A C 1
ATOM 2499 O O . GLY A 1 321 ? 18.263 4.046 1.871 1.00 93.06 321 GLY A O 1
ATOM 2500 N N . ARG A 1 322 ? 16.773 4.516 0.253 1.00 92.56 322 ARG A N 1
ATOM 2501 C CA . ARG A 1 322 ? 17.709 4.549 -0.884 1.00 92.56 322 ARG A CA 1
ATOM 2502 C C . ARG A 1 322 ? 18.043 5.963 -1.362 1.00 92.56 322 ARG A C 1
ATOM 2504 O O . ARG A 1 322 ? 18.959 6.084 -2.171 1.00 92.56 322 ARG A O 1
ATOM 2511 N N . VAL A 1 323 ? 17.289 6.973 -0.925 1.00 91.94 323 VAL A N 1
ATOM 2512 C CA . VAL A 1 323 ? 17.423 8.357 -1.401 1.00 91.94 323 VAL A CA 1
ATOM 2513 C C . VAL A 1 323 ? 18.359 9.180 -0.519 1.00 91.94 323 VAL A C 1
ATOM 2515 O O . VAL A 1 323 ? 18.573 8.859 0.649 1.00 91.94 323 VAL A O 1
ATOM 2518 N N . ASP A 1 324 ? 18.897 10.260 -1.077 1.00 91.19 324 ASP A N 1
ATOM 2519 C CA . ASP A 1 324 ? 19.808 11.210 -0.424 1.00 91.19 324 ASP A CA 1
ATOM 2520 C C . ASP A 1 324 ? 19.196 12.620 -0.257 1.00 91.19 324 ASP A C 1
ATOM 2522 O O . ASP A 1 324 ? 19.901 13.615 -0.064 1.00 91.19 324 ASP A O 1
ATOM 2526 N N . PHE A 1 325 ? 17.865 12.713 -0.306 1.00 92.38 325 PHE A N 1
ATOM 2527 C CA . PHE A 1 325 ? 17.096 13.948 -0.147 1.00 92.38 325 PHE A CA 1
ATOM 2528 C C . PHE A 1 325 ? 15.939 13.796 0.848 1.00 92.38 325 PHE A C 1
ATOM 2530 O O . PHE A 1 325 ? 15.588 12.696 1.271 1.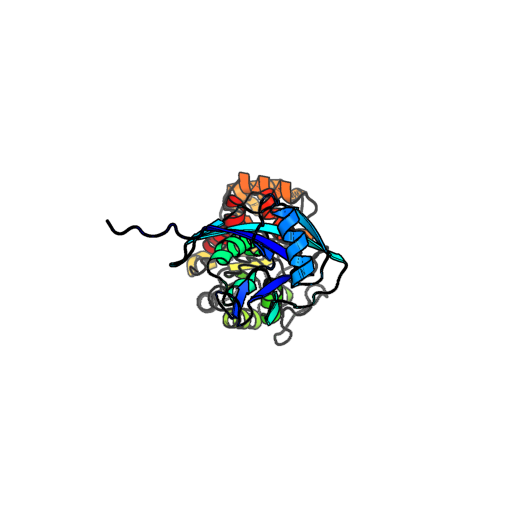00 92.38 325 PHE A O 1
ATOM 2537 N N . ASP A 1 326 ? 15.343 14.930 1.225 1.00 95.69 326 ASP A N 1
ATOM 2538 C CA . ASP A 1 326 ? 14.203 14.982 2.139 1.00 95.69 326 ASP A CA 1
ATOM 2539 C C . ASP A 1 326 ? 12.929 14.449 1.465 1.00 95.69 326 ASP A C 1
ATOM 2541 O O . ASP A 1 326 ? 12.363 15.086 0.572 1.00 95.69 326 ASP A O 1
ATOM 2545 N N . VAL A 1 327 ? 12.484 13.266 1.894 1.00 96.94 327 VAL A N 1
ATOM 2546 C CA . VAL A 1 327 ? 11.308 12.587 1.333 1.00 96.94 327 VAL A CA 1
ATOM 2547 C C . VAL A 1 327 ? 10.026 13.418 1.487 1.00 96.94 327 VAL A C 1
ATOM 2549 O O . VAL A 1 327 ? 9.326 13.564 0.486 1.00 96.94 327 VAL A O 1
ATOM 2552 N N . PRO A 1 328 ? 9.699 14.014 2.654 1.00 97.81 328 PRO A N 1
ATOM 2553 C CA . PRO A 1 328 ? 8.497 14.837 2.790 1.00 97.81 328 PRO A CA 1
ATOM 2554 C C . PRO A 1 328 ? 8.431 16.001 1.800 1.00 97.81 328 PRO A C 1
ATOM 2556 O O . PRO A 1 328 ? 7.386 16.246 1.198 1.00 97.81 328 PRO A O 1
ATOM 2559 N N . THR A 1 329 ? 9.540 16.715 1.599 1.00 97.44 329 THR A N 1
ATOM 2560 C CA . THR A 1 329 ? 9.618 17.797 0.608 1.00 97.44 329 THR A CA 1
ATOM 2561 C C . THR A 1 329 ? 9.404 17.256 -0.802 1.00 97.44 329 THR A C 1
ATOM 2563 O O . THR A 1 329 ? 8.549 17.769 -1.523 1.00 97.44 329 THR A O 1
ATOM 2566 N N . ALA A 1 330 ? 10.084 16.165 -1.163 1.00 97.56 330 ALA A N 1
ATOM 2567 C CA . ALA A 1 330 ? 9.931 15.541 -2.474 1.00 97.56 330 ALA A CA 1
ATOM 2568 C C . ALA A 1 330 ? 8.487 15.092 -2.758 1.00 97.56 330 ALA A C 1
ATOM 2570 O O . ALA A 1 330 ? 7.965 15.345 -3.842 1.00 97.56 330 ALA A O 1
ATOM 2571 N N . LEU A 1 331 ? 7.814 14.468 -1.783 1.00 98.50 331 LEU A N 1
ATOM 2572 C CA . LEU A 1 331 ? 6.414 14.056 -1.910 1.00 98.50 331 LEU A CA 1
ATOM 2573 C C . LEU A 1 331 ? 5.495 15.257 -2.165 1.00 98.50 331 LEU A C 1
ATOM 2575 O O . LEU A 1 331 ? 4.650 15.188 -3.056 1.00 98.50 331 LEU A O 1
ATOM 2579 N N . ARG A 1 332 ? 5.671 16.365 -1.430 1.00 98.56 332 ARG A N 1
ATOM 2580 C CA . ARG A 1 332 ? 4.867 17.584 -1.629 1.00 98.56 332 ARG A CA 1
ATOM 2581 C C . ARG A 1 332 ? 5.089 18.194 -3.007 1.00 98.56 332 ARG A C 1
ATOM 2583 O O . ARG A 1 332 ? 4.116 18.557 -3.657 1.00 98.56 332 ARG A O 1
ATOM 2590 N N . GLU A 1 333 ? 6.338 18.291 -3.456 1.00 98.25 333 GLU A N 1
ATOM 2591 C CA . GLU A 1 333 ? 6.669 18.882 -4.757 1.00 98.25 333 GLU A CA 1
ATOM 2592 C C . GLU A 1 333 ? 6.146 18.028 -5.921 1.00 98.25 333 GLU A C 1
ATOM 2594 O O . GLU A 1 333 ? 5.511 18.559 -6.831 1.00 98.25 333 GLU A O 1
ATOM 2599 N N . LEU A 1 334 ? 6.320 16.702 -5.865 1.00 98.31 334 LEU A N 1
ATOM 2600 C CA . LEU A 1 334 ? 5.800 15.785 -6.888 1.00 98.31 334 LEU A CA 1
ATOM 2601 C C . LEU A 1 334 ? 4.266 15.783 -6.918 1.00 98.31 334 LEU A C 1
ATOM 2603 O O . LEU A 1 334 ? 3.673 15.830 -7.996 1.00 98.31 334 LEU A O 1
ATOM 2607 N N . TYR A 1 335 ? 3.617 15.764 -5.750 1.00 98.31 335 TYR A N 1
ATOM 2608 C CA . TYR A 1 335 ? 2.158 15.831 -5.661 1.00 98.31 335 TYR A CA 1
ATOM 2609 C C . TYR A 1 335 ? 1.617 17.170 -6.178 1.00 98.31 335 TYR A C 1
ATOM 2611 O O . TYR A 1 335 ? 0.627 17.192 -6.905 1.00 98.31 335 TYR A O 1
ATOM 2619 N N . ALA A 1 336 ? 2.276 18.286 -5.848 1.00 98.25 336 ALA A N 1
ATOM 2620 C CA . ALA A 1 336 ? 1.897 19.608 -6.338 1.00 98.25 336 ALA A CA 1
ATOM 2621 C C . ALA A 1 336 ? 2.053 19.731 -7.862 1.00 98.25 336 ALA A C 1
ATOM 2623 O O . ALA A 1 336 ? 1.208 20.350 -8.508 1.00 98.25 336 ALA A O 1
ATOM 2624 N N . ALA A 1 337 ? 3.095 19.122 -8.437 1.00 98.12 337 ALA A N 1
ATOM 2625 C CA . ALA A 1 337 ? 3.296 19.077 -9.883 1.00 98.12 337 ALA A CA 1
ATOM 2626 C C . ALA A 1 337 ? 2.206 18.253 -10.590 1.00 98.12 337 ALA A C 1
ATOM 2628 O O . ALA A 1 337 ? 1.699 18.659 -11.637 1.00 98.12 337 ALA A O 1
ATOM 2629 N N . ASN A 1 338 ? 1.825 17.102 -10.024 1.00 98.31 338 ASN A N 1
ATOM 2630 C CA . ASN A 1 338 ? 0.737 16.271 -10.535 1.00 98.31 338 ASN A CA 1
ATOM 2631 C C . ASN A 1 338 ? 0.188 15.326 -9.441 1.00 98.31 338 ASN A C 1
ATOM 2633 O O . ASN A 1 338 ? 0.815 14.300 -9.151 1.00 98.31 338 ASN A O 1
ATOM 2637 N N . PRO A 1 339 ? -1.022 15.578 -8.900 1.00 98.06 339 PRO A N 1
ATOM 2638 C CA . PRO A 1 339 ? -1.619 14.765 -7.832 1.00 98.06 339 PRO A CA 1
ATOM 2639 C C . PRO A 1 339 ? -1.799 13.281 -8.167 1.00 98.06 339 PRO A C 1
ATOM 2641 O O . PRO A 1 339 ? -1.912 12.436 -7.280 1.00 98.06 339 PRO A O 1
ATOM 2644 N N . GLN A 1 340 ? -1.825 12.941 -9.457 1.00 97.88 340 GLN A N 1
ATOM 2645 C CA . GLN A 1 340 ? -1.994 11.563 -9.898 1.00 97.88 340 GLN A CA 1
ATOM 2646 C C . GLN A 1 340 ? -0.656 10.811 -10.031 1.00 97.88 340 GLN A C 1
ATOM 2648 O O . GLN A 1 340 ? -0.648 9.618 -10.332 1.00 97.88 340 GLN A O 1
ATOM 2653 N N . ALA A 1 341 ? 0.494 11.484 -9.938 1.00 97.88 341 ALA A N 1
ATOM 2654 C CA . ALA A 1 341 ? 1.774 10.888 -10.323 1.00 97.88 341 ALA A CA 1
ATOM 2655 C C . ALA A 1 341 ? 2.315 9.870 -9.316 1.00 97.88 341 ALA A C 1
ATOM 2657 O O . ALA A 1 341 ? 2.937 8.892 -9.729 1.00 97.88 341 ALA A O 1
ATOM 2658 N N . LEU A 1 342 ? 2.088 10.093 -8.021 1.00 98.69 342 LEU A N 1
ATOM 2659 C CA . LEU A 1 342 ? 2.648 9.268 -6.955 1.00 98.69 342 LEU A CA 1
ATOM 2660 C C . LEU A 1 342 ? 1.845 7.979 -6.745 1.00 98.69 342 LEU A C 1
ATOM 2662 O O . LEU A 1 342 ? 0.618 8.011 -6.644 1.00 98.69 342 LEU A O 1
ATOM 2666 N N . MET A 1 343 ? 2.563 6.863 -6.627 1.00 98.69 343 MET A N 1
ATOM 2667 C CA . MET A 1 343 ? 2.035 5.537 -6.286 1.00 98.69 343 MET A CA 1
ATOM 2668 C C . MET A 1 343 ? 2.883 4.935 -5.164 1.00 98.69 343 MET A C 1
ATOM 2670 O O . MET A 1 343 ? 4.099 4.830 -5.311 1.00 98.69 343 MET A O 1
ATOM 2674 N N . PHE A 1 344 ? 2.283 4.562 -4.040 1.00 98.75 344 PHE A N 1
ATOM 2675 C CA . PHE A 1 344 ? 3.017 3.977 -2.916 1.00 98.75 344 PHE A CA 1
ATOM 2676 C C . PHE A 1 344 ? 3.273 2.478 -3.096 1.00 98.75 344 PHE A C 1
ATOM 2678 O O . PHE A 1 344 ? 2.505 1.775 -3.747 1.00 98.75 344 PHE A O 1
ATOM 2685 N N . GLY A 1 345 ? 4.352 1.981 -2.503 1.00 98.25 345 GLY A N 1
ATOM 2686 C CA . GLY A 1 345 ? 4.705 0.566 -2.457 1.00 98.25 345 GLY A CA 1
ATOM 2687 C C . GLY A 1 345 ? 5.753 0.287 -1.378 1.00 98.25 345 GLY A C 1
ATOM 2688 O O . GLY A 1 345 ? 6.520 1.169 -0.985 1.00 98.25 345 GLY A O 1
ATOM 2689 N N . SER A 1 346 ? 5.785 -0.941 -0.885 1.00 97.75 346 SER A N 1
ATOM 2690 C CA . SER A 1 346 ? 6.617 -1.322 0.257 1.00 97.75 346 SER A CA 1
ATOM 2691 C C . SER A 1 346 ? 8.095 -1.497 -0.114 1.00 97.75 346 SER A C 1
ATOM 2693 O O . SER A 1 346 ? 8.975 -1.340 0.725 1.00 97.75 346 SER A O 1
ATOM 2695 N N . ASP A 1 347 ? 8.396 -1.798 -1.380 1.00 97.12 347 ASP A N 1
ATOM 2696 C CA . ASP A 1 347 ? 9.708 -2.258 -1.852 1.00 97.12 347 ASP A CA 1
ATOM 2697 C C . ASP A 1 347 ? 10.199 -3.496 -1.080 1.00 97.12 347 ASP A C 1
ATOM 2699 O O . ASP A 1 347 ? 11.401 -3.707 -0.970 1.00 97.12 347 ASP A O 1
ATOM 2703 N N . LEU A 1 348 ? 9.313 -4.321 -0.505 1.00 97.44 348 LEU A N 1
ATOM 2704 C CA . LEU A 1 348 ? 9.712 -5.530 0.226 1.00 97.44 348 LEU A CA 1
ATOM 2705 C C . LEU A 1 348 ? 10.363 -6.578 -0.702 1.00 97.44 348 LEU A C 1
ATOM 2707 O O . LEU A 1 348 ? 9.978 -6.690 -1.868 1.00 97.44 348 LEU A O 1
ATOM 2711 N N . PRO A 1 349 ? 11.355 -7.357 -0.221 1.00 96.06 349 PRO A N 1
ATOM 2712 C CA . PRO A 1 349 ? 11.978 -7.323 1.113 1.00 96.06 349 PRO A CA 1
ATOM 2713 C C . PRO A 1 349 ? 13.132 -6.303 1.221 1.00 96.06 349 PRO A C 1
ATOM 2715 O O . PRO A 1 349 ? 14.118 -6.511 1.921 1.00 96.06 349 PRO A O 1
ATOM 2718 N N . SER A 1 350 ? 13.059 -5.203 0.474 1.00 94.50 350 SER A N 1
ATOM 2719 C CA . SER A 1 350 ? 14.018 -4.092 0.467 1.00 94.50 350 SER A CA 1
ATOM 2720 C C . SER A 1 350 ? 15.416 -4.500 0.020 1.00 94.50 350 SER A C 1
ATOM 2722 O O . SER A 1 350 ? 16.431 -4.081 0.581 1.00 94.50 350 SER A O 1
ATOM 2724 N N . THR A 1 351 ? 15.484 -5.310 -1.042 1.00 91.25 351 THR A N 1
ATOM 2725 C CA . THR A 1 351 ? 16.749 -5.870 -1.538 1.00 91.25 351 THR A CA 1
ATOM 2726 C C . THR A 1 351 ? 17.802 -4.775 -1.771 1.00 91.25 351 THR A C 1
ATOM 2728 O O . THR A 1 351 ? 17.633 -3.840 -2.568 1.00 91.25 351 THR A O 1
ATOM 2731 N N . ARG A 1 352 ? 18.926 -4.877 -1.052 1.00 89.31 352 ARG A N 1
ATOM 2732 C CA . ARG A 1 352 ? 20.042 -3.909 -1.065 1.00 89.31 352 ARG A CA 1
ATOM 2733 C C . ARG A 1 352 ? 19.677 -2.463 -0.696 1.00 89.31 352 ARG A C 1
ATOM 2735 O O . ARG A 1 352 ? 20.392 -1.546 -1.103 1.00 89.31 352 ARG A O 1
ATOM 2742 N N . ALA A 1 353 ? 18.548 -2.214 -0.042 1.00 90.56 353 ALA A N 1
ATOM 2743 C CA . ALA A 1 353 ? 18.265 -0.886 0.488 1.00 90.56 353 ALA A CA 1
ATOM 2744 C C . ALA A 1 353 ? 19.176 -0.633 1.705 1.00 90.56 353 ALA A C 1
ATOM 2746 O O . ALA A 1 353 ? 19.257 -1.508 2.567 1.00 90.56 353 ALA A O 1
ATOM 2747 N N . PRO A 1 354 ? 19.868 0.520 1.795 1.00 92.00 354 PRO A N 1
ATOM 2748 C CA . PRO A 1 354 ? 20.659 0.866 2.980 1.00 92.00 354 PRO A CA 1
ATOM 2749 C C . PRO A 1 354 ? 19.840 0.830 4.274 1.00 92.00 354 PRO A C 1
ATOM 2751 O O . PRO A 1 354 ? 20.319 0.355 5.300 1.00 92.00 354 PRO A O 1
ATOM 2754 N N . ARG A 1 355 ? 18.587 1.291 4.200 1.00 93.62 355 ARG A N 1
ATOM 2755 C CA . ARG A 1 355 ? 17.568 1.113 5.234 1.00 93.62 355 ARG A CA 1
ATOM 2756 C C . ARG A 1 355 ? 16.384 0.343 4.630 1.00 93.62 355 ARG A C 1
ATOM 2758 O O . ARG A 1 355 ? 15.893 0.774 3.583 1.00 93.62 355 ARG A O 1
ATOM 2765 N N . PRO A 1 356 ? 15.935 -0.764 5.247 1.00 92.81 356 PRO A N 1
ATOM 2766 C CA . PRO A 1 356 ? 14.757 -1.486 4.787 1.00 92.81 356 PRO A CA 1
ATOM 2767 C C . PRO A 1 356 ? 13.479 -0.678 5.026 1.00 92.81 356 PRO A C 1
ATOM 2769 O O . PRO A 1 356 ? 13.470 0.287 5.797 1.00 92.81 356 PRO A O 1
ATOM 2772 N N . TYR A 1 357 ? 12.406 -1.097 4.364 1.00 95.19 357 TYR A N 1
ATOM 2773 C CA . TYR A 1 357 ? 11.063 -0.596 4.609 1.00 95.19 357 TYR A CA 1
ATOM 2774 C C . TYR A 1 357 ? 10.682 -0.698 6.089 1.00 95.19 357 TYR A C 1
ATOM 2776 O O . TYR A 1 357 ? 11.011 -1.674 6.766 1.00 95.19 357 TYR A O 1
ATOM 2784 N N . SER A 1 358 ? 9.958 0.306 6.569 1.00 91.38 358 SER A N 1
ATOM 2785 C CA . SER A 1 358 ? 9.268 0.275 7.854 1.00 91.38 358 SER A CA 1
ATOM 2786 C C . SER A 1 358 ? 7.919 0.963 7.726 1.00 91.38 358 SER A C 1
ATOM 2788 O O . SER A 1 358 ? 7.765 1.881 6.927 1.00 91.38 358 SER A O 1
ATOM 2790 N N . ASP A 1 359 ? 6.961 0.587 8.570 1.00 89.69 359 ASP A N 1
ATOM 2791 C CA . ASP A 1 359 ? 5.608 1.161 8.576 1.00 89.69 359 ASP A CA 1
ATOM 2792 C C . ASP A 1 359 ? 5.596 2.693 8.746 1.00 89.69 359 ASP A C 1
ATOM 2794 O O . ASP A 1 359 ? 4.682 3.376 8.286 1.00 89.69 359 ASP A O 1
ATOM 2798 N N . SER A 1 360 ? 6.653 3.265 9.333 1.00 88.00 360 SER A N 1
ATOM 2799 C CA . SER A 1 360 ? 6.859 4.716 9.385 1.00 88.00 360 SER A CA 1
ATOM 2800 C C . SER A 1 360 ? 6.932 5.371 8.004 1.00 88.00 360 SER A C 1
ATOM 2802 O O . SER A 1 360 ? 6.591 6.539 7.890 1.00 88.00 360 SER A O 1
ATOM 2804 N N . ASP A 1 361 ? 7.365 4.659 6.959 1.00 94.50 361 ASP A N 1
ATOM 2805 C CA . ASP A 1 361 ? 7.396 5.170 5.584 1.00 94.50 361 ASP A CA 1
ATOM 2806 C C . ASP A 1 361 ? 5.977 5.365 5.036 1.00 94.50 361 ASP A C 1
ATOM 2808 O O . ASP A 1 361 ? 5.700 6.370 4.383 1.00 94.50 361 ASP A O 1
ATOM 2812 N N . PHE A 1 362 ? 5.058 4.446 5.348 1.00 95.88 362 PHE A N 1
ATOM 2813 C CA . PHE A 1 362 ? 3.638 4.604 5.039 1.00 95.88 362 PHE A CA 1
ATOM 2814 C C . PHE A 1 362 ? 3.048 5.790 5.810 1.00 95.88 362 PHE A C 1
ATOM 2816 O O . PHE A 1 362 ? 2.456 6.689 5.217 1.00 95.88 362 PHE A O 1
ATOM 2823 N N . LEU A 1 363 ? 3.271 5.850 7.127 1.00 91.50 363 LEU A N 1
ATOM 2824 C CA . LEU A 1 363 ? 2.757 6.944 7.960 1.00 91.50 363 LEU A CA 1
ATOM 2825 C C . LEU A 1 363 ? 3.303 8.312 7.525 1.00 91.50 363 LEU A C 1
ATOM 2827 O O . LEU A 1 363 ? 2.542 9.275 7.461 1.00 91.50 363 LEU A O 1
ATOM 2831 N N . LEU A 1 364 ? 4.572 8.381 7.109 1.00 94.81 364 LEU A N 1
ATOM 2832 C CA . LEU A 1 364 ? 5.200 9.596 6.590 1.00 94.81 364 LEU A CA 1
ATOM 2833 C C . LEU A 1 364 ? 4.440 10.171 5.391 1.00 94.81 364 LEU A C 1
ATOM 2835 O O . LEU A 1 364 ? 4.285 11.388 5.297 1.00 94.81 364 LEU A O 1
ATOM 2839 N N . VAL A 1 365 ? 3.956 9.325 4.475 1.00 97.94 365 VAL A N 1
ATOM 2840 C CA . VAL A 1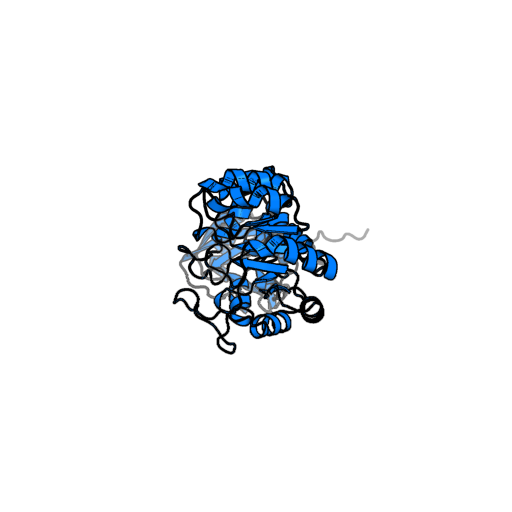 365 ? 3.165 9.773 3.316 1.00 97.94 365 VAL A CA 1
ATOM 2841 C C . VAL A 1 365 ? 1.848 10.396 3.779 1.00 97.94 365 VAL A C 1
ATOM 2843 O O . VAL A 1 365 ? 1.504 11.490 3.325 1.00 97.94 365 VAL A O 1
ATOM 2846 N N . ALA A 1 366 ? 1.152 9.744 4.716 1.00 95.00 366 ALA A N 1
ATOM 2847 C CA . ALA A 1 366 ? -0.105 10.240 5.274 1.00 95.00 366 ALA A CA 1
ATOM 2848 C C . ALA A 1 366 ? 0.071 11.577 6.011 1.00 95.00 366 ALA A C 1
ATOM 2850 O O . ALA A 1 366 ? -0.662 12.529 5.751 1.00 95.00 366 ALA A O 1
ATOM 2851 N N . GLU A 1 367 ? 1.086 11.678 6.869 1.00 93.06 367 GLU A N 1
ATOM 2852 C CA . GLU A 1 367 ? 1.420 12.898 7.612 1.00 93.06 367 GLU A CA 1
ATOM 2853 C C . GLU A 1 367 ? 1.858 14.044 6.689 1.00 93.06 367 GLU A C 1
ATOM 2855 O O . GLU A 1 367 ? 1.567 15.213 6.944 1.00 93.06 367 GLU A O 1
ATOM 2860 N N . THR A 1 368 ? 2.557 13.723 5.598 1.00 97.56 368 THR A N 1
ATOM 2861 C CA . THR A 1 368 ? 3.112 14.722 4.677 1.00 97.56 368 THR A CA 1
ATOM 2862 C C . THR A 1 368 ? 2.053 15.342 3.772 1.00 97.56 368 THR A C 1
ATOM 2864 O O . THR A 1 368 ? 2.108 16.552 3.527 1.00 97.56 368 THR A O 1
ATOM 2867 N N . LEU A 1 369 ? 1.147 14.519 3.236 1.00 97.69 369 LEU A N 1
ATOM 2868 C CA . LEU A 1 369 ? 0.192 14.918 2.198 1.00 97.69 369 LEU A CA 1
ATOM 2869 C C . LEU A 1 369 ? -1.228 15.155 2.735 1.00 97.69 369 LEU A C 1
ATOM 2871 O O . LEU A 1 369 ? -2.022 15.822 2.073 1.00 97.69 369 LEU A O 1
ATOM 2875 N N . GLY A 1 370 ? -1.544 14.648 3.928 1.00 94.56 370 GLY A N 1
ATOM 2876 C CA . GLY A 1 370 ? -2.900 14.625 4.465 1.00 94.56 370 GLY A CA 1
ATOM 2877 C C . GLY A 1 370 ? -3.749 13.501 3.866 1.00 94.56 370 GLY A C 1
ATOM 2878 O O . GLY A 1 370 ? -3.415 12.911 2.840 1.00 94.56 370 GLY A O 1
ATOM 2879 N N . ASP A 1 371 ? -4.869 13.195 4.517 1.00 92.81 371 ASP A N 1
ATOM 2880 C CA . ASP A 1 371 ? -5.596 11.939 4.293 1.00 92.81 371 ASP A CA 1
ATOM 2881 C C . ASP A 1 371 ? -6.151 11.759 2.876 1.00 92.81 371 ASP A C 1
ATOM 2883 O O . ASP A 1 371 ? -6.110 10.657 2.331 1.00 92.81 371 ASP A O 1
ATOM 2887 N N . GLU A 1 372 ? -6.683 12.827 2.277 1.00 93.06 372 GLU A N 1
ATOM 2888 C CA . GLU A 1 372 ? -7.278 12.773 0.937 1.00 93.06 372 GLU A CA 1
ATOM 2889 C C . GLU A 1 372 ? -6.217 12.440 -0.118 1.00 93.06 372 GLU A C 1
ATOM 2891 O O . GLU A 1 372 ? -6.367 11.492 -0.890 1.00 93.06 372 GLU A O 1
ATOM 2896 N N . ALA A 1 373 ? -5.105 13.177 -0.101 1.00 97.50 373 ALA A N 1
ATOM 2897 C CA . ALA A 1 373 ? -3.986 12.956 -1.003 1.00 97.50 373 ALA A CA 1
ATOM 2898 C C . ALA A 1 373 ? -3.321 11.596 -0.751 1.00 97.50 373 ALA A C 1
ATOM 2900 O O . ALA A 1 373 ? -3.017 10.866 -1.694 1.00 97.50 373 ALA A O 1
ATOM 2901 N N . ALA A 1 374 ? -3.145 11.218 0.517 1.00 97.44 374 ALA A N 1
ATOM 2902 C CA . ALA A 1 374 ? -2.565 9.939 0.896 1.00 97.44 374 ALA A CA 1
ATOM 2903 C C . ALA A 1 374 ? -3.401 8.758 0.388 1.00 97.44 374 ALA A C 1
ATOM 2905 O O . ALA A 1 374 ? -2.843 7.826 -0.182 1.00 97.44 374 ALA A O 1
ATOM 2906 N N . ARG A 1 375 ? -4.736 8.823 0.484 1.00 96.75 375 ARG A N 1
ATOM 2907 C CA . ARG A 1 375 ? -5.632 7.800 -0.079 1.00 96.75 375 ARG A CA 1
ATOM 2908 C C . ARG A 1 375 ? -5.407 7.598 -1.582 1.00 96.75 375 ARG A C 1
ATOM 2910 O O . ARG A 1 375 ? -5.317 6.455 -2.032 1.00 96.75 375 ARG A O 1
ATOM 2917 N N . ALA A 1 376 ? -5.265 8.686 -2.340 1.00 97.69 376 ALA A N 1
ATOM 2918 C CA . ALA A 1 376 ? -4.998 8.603 -3.773 1.00 97.69 376 ALA A CA 1
ATOM 2919 C C . ALA A 1 376 ? -3.630 7.961 -4.069 1.00 97.69 376 ALA A C 1
ATOM 2921 O O . ALA A 1 376 ? -3.518 7.127 -4.969 1.00 97.69 376 ALA A O 1
ATOM 2922 N N . VAL A 1 377 ? -2.604 8.310 -3.286 1.00 98.62 377 VAL A N 1
ATOM 2923 C CA . VAL A 1 377 ? -1.239 7.776 -3.424 1.00 98.62 377 VAL A CA 1
ATOM 2924 C C . VAL A 1 377 ? -1.140 6.303 -3.011 1.00 98.62 377 VAL A C 1
ATOM 2926 O O . VAL A 1 377 ? -0.429 5.541 -3.668 1.00 98.62 377 VAL A O 1
ATOM 2929 N N . PHE A 1 378 ? -1.854 5.884 -1.963 1.00 98.56 378 PHE A N 1
ATOM 2930 C CA . PHE A 1 378 ? -1.852 4.501 -1.481 1.00 98.56 378 PHE A CA 1
ATOM 2931 C C . PHE A 1 378 ? -2.660 3.545 -2.353 1.00 98.56 378 PHE A C 1
ATOM 2933 O O . PHE A 1 378 ? -2.344 2.359 -2.373 1.00 98.56 378 PHE A O 1
ATOM 2940 N N . TYR A 1 379 ? -3.680 4.025 -3.072 1.00 98.12 379 TYR A N 1
ATOM 2941 C CA . TYR A 1 379 ? -4.579 3.141 -3.812 1.00 98.12 379 TYR A CA 1
ATOM 2942 C C . TYR A 1 379 ? -4.966 3.660 -5.198 1.00 98.12 379 TYR A C 1
ATOM 2944 O O . TYR A 1 379 ? -4.582 3.052 -6.199 1.00 98.12 379 TYR A O 1
ATOM 2952 N N . ASP A 1 380 ? -5.710 4.769 -5.285 1.00 96.88 380 ASP A N 1
ATOM 2953 C CA . ASP A 1 380 ? -6.437 5.142 -6.511 1.00 96.88 380 ASP A CA 1
ATOM 2954 C C . ASP A 1 380 ? -5.516 5.323 -7.729 1.00 96.88 380 ASP A C 1
ATOM 2956 O O . ASP A 1 380 ? -5.817 4.844 -8.829 1.00 96.88 380 ASP A O 1
ATOM 2960 N N . ASN A 1 381 ? -4.369 5.982 -7.534 1.00 98.31 381 ASN A N 1
ATOM 2961 C CA . ASN A 1 381 ? -3.405 6.245 -8.601 1.00 98.31 381 ASN A CA 1
ATOM 2962 C C . ASN A 1 381 ? -2.827 4.942 -9.165 1.00 98.31 381 ASN A C 1
ATOM 2964 O O . ASN A 1 381 ? -2.784 4.764 -10.385 1.00 98.31 381 ASN A O 1
ATOM 2968 N N . ALA A 1 382 ? -2.425 4.022 -8.284 1.00 98.06 382 ALA A N 1
ATOM 2969 C CA . ALA A 1 382 ? -1.842 2.747 -8.676 1.00 98.06 382 ALA A CA 1
ATOM 2970 C C . ALA A 1 382 ? -2.895 1.826 -9.303 1.00 98.06 382 ALA A C 1
ATOM 2972 O O . ALA A 1 382 ? -2.702 1.362 -10.426 1.00 98.06 382 ALA A O 1
ATOM 2973 N N . ALA A 1 383 ? -4.046 1.639 -8.652 1.00 96.88 383 ALA A N 1
ATOM 2974 C CA . ALA A 1 383 ? -5.127 0.801 -9.168 1.00 96.88 383 ALA A CA 1
ATOM 2975 C C . ALA A 1 383 ? -5.537 1.217 -10.593 1.00 96.88 383 ALA A C 1
ATOM 2977 O O . ALA A 1 383 ? -5.671 0.374 -11.485 1.00 96.88 383 ALA A O 1
ATOM 2978 N N . LYS A 1 384 ? -5.637 2.531 -10.847 1.00 97.06 384 LYS A N 1
ATOM 2979 C CA . LYS A 1 384 ? -5.915 3.070 -12.183 1.00 97.06 384 LYS A CA 1
ATOM 2980 C C . LYS A 1 384 ? -4.766 2.839 -13.165 1.00 97.06 384 LYS A C 1
ATOM 2982 O O . LYS A 1 384 ? -5.015 2.438 -14.300 1.00 97.06 384 LYS A O 1
ATOM 2987 N N . PHE A 1 385 ? -3.524 3.112 -12.768 1.00 97.94 385 PHE A N 1
ATOM 2988 C CA . PHE A 1 385 ? -2.368 3.020 -13.664 1.00 97.94 385 PHE A CA 1
ATOM 2989 C C . PHE A 1 385 ? -2.053 1.577 -14.086 1.00 97.94 385 PHE A C 1
ATOM 2991 O O . PHE A 1 385 ? -1.777 1.323 -15.260 1.00 97.94 385 PHE A O 1
ATOM 2998 N N . TYR A 1 386 ? -2.176 0.626 -13.159 1.00 98.19 386 TYR A N 1
ATOM 2999 C CA . TYR A 1 386 ? -2.007 -0.801 -13.433 1.00 98.19 386 TYR A CA 1
ATOM 3000 C C . TYR A 1 386 ? -3.235 -1.461 -14.058 1.00 98.19 386 TYR A C 1
ATOM 3002 O O . TYR A 1 386 ? -3.141 -2.612 -14.479 1.00 98.19 386 TYR A O 1
ATOM 3010 N N . ARG A 1 387 ? -4.374 -0.760 -14.154 1.00 96.06 387 ARG A N 1
ATOM 3011 C CA . ARG A 1 387 ? -5.646 -1.336 -14.623 1.00 96.06 387 ARG A CA 1
ATOM 3012 C C . ARG A 1 387 ? -6.042 -2.551 -13.770 1.00 96.06 387 ARG A C 1
ATOM 3014 O O . ARG A 1 387 ? -6.394 -3.606 -14.300 1.00 96.06 387 ARG A O 1
ATOM 3021 N N . ALA A 1 388 ? -5.913 -2.402 -12.452 1.00 87.69 388 ALA A N 1
ATOM 3022 C CA . ALA A 1 388 ? -6.314 -3.417 -11.489 1.00 87.69 388 ALA A CA 1
ATOM 3023 C C . ALA A 1 388 ? -7.836 -3.623 -11.528 1.00 87.69 388 ALA A C 1
ATOM 3025 O O . ALA A 1 388 ? -8.590 -2.721 -11.908 1.00 87.69 388 ALA A O 1
ATOM 3026 N N . LEU A 1 389 ? -8.289 -4.815 -11.137 1.00 80.88 389 LEU A N 1
ATOM 3027 C CA . LEU A 1 389 ? -9.718 -5.080 -11.004 1.00 80.88 389 LEU A CA 1
ATOM 3028 C C . LEU A 1 389 ? -10.315 -4.226 -9.871 1.00 80.88 389 LEU A C 1
ATOM 3030 O O . LEU A 1 389 ? -9.633 -3.967 -8.878 1.00 80.88 389 LEU A O 1
ATOM 3034 N N . PRO A 1 390 ? -11.574 -3.778 -10.002 1.00 72.06 390 PRO A N 1
ATOM 3035 C CA . PRO A 1 390 ? -12.263 -3.111 -8.908 1.00 72.06 390 PRO A CA 1
ATOM 3036 C C . PRO A 1 390 ? -12.442 -4.077 -7.727 1.00 72.06 390 PRO A C 1
ATOM 3038 O O . PRO A 1 390 ? -12.716 -5.261 -7.933 1.00 72.06 390 PRO A O 1
ATOM 3041 N N . VAL A 1 391 ? -12.277 -3.544 -6.514 1.00 57.78 391 VAL A N 1
ATOM 3042 C CA . VAL A 1 391 ? -12.431 -4.259 -5.233 1.00 57.78 391 VAL A CA 1
ATOM 3043 C C . VAL A 1 391 ? -13.868 -4.214 -4.754 1.00 57.78 391 VAL A C 1
ATOM 3045 O O . VAL A 1 391 ? -14.480 -3.124 -4.868 1.00 57.78 391 VAL A O 1
#

Solvent-accessible surface area (backbone atoms only — not comparable to full-atom values): 21081 Å² total; per-residue (Å²): 132,86,78,73,75,81,66,51,74,44,49,29,18,27,35,51,33,73,56,98,77,18,38,48,38,30,22,35,18,82,86,44,84,72,50,62,25,30,39,54,49,47,36,65,53,58,89,97,51,52,58,63,58,32,31,42,51,33,32,34,67,38,27,45,25,44,56,47,76,58,62,70,54,82,67,49,78,37,76,57,99,76,34,32,41,35,41,42,39,24,36,33,45,78,75,44,71,63,85,43,76,69,60,45,69,47,73,52,72,36,44,59,84,52,56,81,78,54,64,57,42,81,69,47,53,65,54,51,52,53,45,34,74,76,61,33,57,79,53,46,74,36,57,29,25,35,57,29,30,43,75,32,55,84,92,38,82,73,48,63,48,94,86,45,73,83,76,76,34,41,71,68,55,49,52,61,74,44,64,62,39,36,70,66,32,29,26,42,34,64,50,78,32,35,55,67,63,55,66,60,58,54,53,46,34,67,71,74,28,81,47,32,33,33,28,41,41,72,60,95,81,61,52,71,65,58,54,51,53,41,42,76,65,34,37,39,32,42,48,42,34,68,66,79,69,41,98,57,61,78,91,50,45,66,64,49,41,48,51,44,27,75,75,73,63,24,32,31,34,36,43,46,48,18,75,56,43,71,86,39,44,81,59,60,66,73,49,93,45,47,34,34,41,34,69,26,38,38,59,88,16,41,71,55,51,46,58,40,27,60,63,66,34,28,32,28,57,24,46,74,42,56,45,78,59,65,61,61,59,50,54,51,53,46,36,71,57,25,72,66,25,40,21,27,25,58,33,38,88,23,82,90,36,84,38,62,70,54,73,64,62,60,49,47,45,34,73,60,60,34,67,72,54,26,38,35,24,26,20,56,31,35,40,60,74,58,65,49,62,87,129

Foldseek 3Di:
DPPDDPFAEWEKEFEFEDDPQWTKKFAADPPDPPHRAIDGQTGTDDPPDDSQRRRQVRCCVAFVFGKDWADWDDWFWDDDPRHIYIYTYTYIYTPDDGGDGDGTPDMDIHHLVCPVVGRHDPRCVVVSVRCCVVRQLPQAVFEFAAAAEEAADPVDQFADQVNDDDDGDHLVNVCVVCVSHNYQEYEHEDDLRCAQPCVRVLVNLVVVDQQYAYEGADDLPDDLVVLVVNVVSRHAEYEDEAPRDHPDYPVCCLVVLVVSCVSRNHHYEYAAALVCVVVCLVVLLPRPAYEYECCNQEDVNNVSVLVSLLSPYAYELELPLRHPDDSLVSLVSSCVSPLLRAAYHQHPPSVPRNDHGDCVSLVSNCVSPPDVSSNSRRPVSSCVRSVGDDD

Secondary structure (DSSP, 8-state):
---PPPPEEEEEEEEEEEETTEEEEEEEPTTSSSTT-EE-SEEEPPTT--HHHHHHHHHHHHH--EEEEEEEPPPEEEE-SSEEEEEEEEEEEEEE-----SSEEEEEEEETTTGGGS-B-TTTHHHHHHHHHHHS-TTTTSEEEEEEE--B-TTS--PPBTTB-PPPB-HHHHHHHTTTSEEEEEEEEPPGGGTT--HHHHHHHHHH-TTEEEEE---TT--HHHHHHHHHTTEEEEEEETTTT-SS-GGGHHHHHHHHHHHH--EEEEE--GGGHHHHHHHHTTSSSEEESGGGS-STTHHHHHHHHHTT-EEEE--GGG-SS-HHHHHHHHHHH-TTSEEE---BT-TT-SS---HHHHHHHHHHH-HHHHHIIIIIHHHHHHTPPP-

Radius of gyration: 27.4 Å; Cα contacts (8 Å, |Δi|>4): 776; chains: 1; bounding box: 82×43×73 Å

Nearest PDB structures (foldseek):
  3gwy-assembly1_B  TM=8.547E-01  e=1.700E-14  Bacteroides fragilis NCTC 9343
  3ffu-assembly1_B  TM=9.414E-01  e=3.320E-13  Bdellovibrio bacteriovorus
  2rrk-assembly1_A  TM=8.470E-01  e=3.118E-14  Escherichia coli K-12
  3ef5-assembly1_B  TM=9.360E-01  e=2.773E-12  Bdellovibrio bacteriovorus
  3eeu-assembly1_B  TM=8.863E-01  e=3.320E-13  Bdellovibrio bacteriovorus

Mean predicted aligned error: 11.01 Å

Sequence (391 aa):
MNGSSPKKHIHVACALIERDGLVLAAQRSSTMSMPLKWEFPGGKLEADESAEECLQRELLEELGVTITVGRALPQHTHSYDSFTVTLYPFFATILTGAITLHEHAAITLLPADELHTLDWAEADWPVIGEYQRNHGSPLKRFPLFDSHFHIIDRRFQLTPNNGYLPDDLTCKEYLSQLSGYDLRGGAIVSGSFQAFDQSCLLDALHTLGPLFVGVTQLPVTVSDQEILDLDGAGVRAVRFNLKRGGSEGVQHLDTMARRVHELVGWHVELYVDSRDLDGLFETLVVLPAVSIDHLGLAKEGFGTLLKLVERGVRVKATGFGRVDFDVPTALRELYAANPQALMFGSDLPSTRAPRPYSDSDFLLVAETLGDEAARAVFYDNAAKFYRALPV